Protein AF-A0A5J4U6M7-F1 (afdb_monomer_lite)

pLDDT: mean 87.94, std 13.31, range [42.72, 98.56]

Radius of gyration: 28.17 Å; chains: 1; bounding box: 74×60×82 Å

Structure (mmCIF, N/CA/C/O backbone):
data_AF-A0A5J4U6M7-F1
#
_entry.id   AF-A0A5J4U6M7-F1
#
loop_
_atom_site.group_PDB
_atom_site.id
_atom_site.type_symbol
_atom_site.label_atom_id
_atom_site.label_alt_id
_atom_site.label_comp_id
_atom_site.label_asym_id
_atom_site.label_entity_id
_atom_site.label_seq_id
_atom_site.pdbx_PDB_ins_code
_atom_site.Cartn_x
_atom_site.Cartn_y
_atom_site.Cartn_z
_atom_site.occupancy
_atom_site.B_iso_or_equiv
_atom_site.auth_seq_id
_atom_site.auth_comp_id
_atom_site.auth_asym_id
_atom_site.auth_atom_id
_atom_site.pdbx_PDB_model_num
ATOM 1 N N . LYS A 1 1 ? -11.916 -6.423 -29.718 1.00 76.00 1 LYS A N 1
ATOM 2 C CA . LYS A 1 1 ? -12.413 -7.815 -29.893 1.00 76.00 1 LYS A CA 1
ATOM 3 C C . LYS A 1 1 ? -11.630 -8.847 -29.072 1.00 76.00 1 LYS A C 1
ATOM 5 O O . LYS A 1 1 ? -12.192 -9.893 -28.801 1.00 76.00 1 LYS A O 1
ATOM 10 N N . GLN A 1 2 ? -10.381 -8.592 -28.669 1.00 85.88 2 GLN A N 1
ATOM 11 C CA . GLN A 1 2 ? -9.620 -9.482 -27.781 1.00 85.88 2 GLN A CA 1
ATOM 12 C C . GLN A 1 2 ? -9.470 -8.828 -26.400 1.00 85.88 2 GLN A C 1
ATOM 14 O O . GLN A 1 2 ? -9.308 -7.611 -26.334 1.00 85.88 2 GLN A O 1
ATOM 19 N N . ALA A 1 3 ? -9.553 -9.615 -25.325 1.00 88.00 3 ALA A N 1
ATOM 20 C CA . ALA A 1 3 ? -9.320 -9.152 -23.955 1.00 88.00 3 ALA A CA 1
ATOM 21 C C . ALA A 1 3 ? -7.854 -9.361 -23.537 1.00 88.00 3 ALA A C 1
ATOM 23 O O . ALA A 1 3 ? -7.209 -10.314 -23.986 1.00 88.00 3 ALA A O 1
ATOM 24 N N . GLY A 1 4 ? -7.365 -8.508 -22.634 1.00 91.12 4 GLY A N 1
ATOM 25 C CA . GLY A 1 4 ? -5.968 -8.489 -22.188 1.00 91.12 4 GLY A CA 1
ATOM 26 C C . GLY A 1 4 ? -5.045 -7.692 -23.115 1.00 91.12 4 GLY A C 1
ATOM 27 O O . GLY A 1 4 ? -5.502 -7.045 -24.056 1.00 91.12 4 GLY A O 1
ATOM 28 N N . PHE A 1 5 ? -3.744 -7.739 -22.828 1.00 95.12 5 PHE A N 1
ATOM 29 C CA . PHE A 1 5 ? -2.693 -7.045 -23.578 1.00 95.12 5 PHE A CA 1
ATOM 30 C C . PHE A 1 5 ? -1.401 -7.883 -23.623 1.00 95.12 5 PHE A C 1
ATOM 32 O O . PHE A 1 5 ? -1.245 -8.799 -22.802 1.00 95.12 5 PHE A O 1
ATOM 39 N N . PRO A 1 6 ? -0.491 -7.620 -24.580 1.00 96.44 6 PRO A N 1
ATOM 40 C CA . PRO A 1 6 ? 0.722 -8.408 -24.730 1.00 96.44 6 PRO A CA 1
ATOM 41 C C . PRO A 1 6 ? 1.836 -8.007 -23.753 1.00 96.44 6 PRO A C 1
ATOM 43 O O . PRO A 1 6 ? 1.975 -6.850 -23.350 1.00 96.44 6 PRO A O 1
ATOM 46 N N . LEU A 1 7 ? 2.667 -8.991 -23.429 1.00 97.06 7 LEU A N 1
ATOM 47 C CA . LEU A 1 7 ? 4.027 -8.832 -22.942 1.00 97.06 7 LEU A CA 1
ATOM 48 C C . LEU A 1 7 ? 4.984 -9.009 -24.122 1.00 97.06 7 LEU A C 1
ATOM 50 O O . LEU A 1 7 ? 4.923 -10.035 -24.802 1.00 97.06 7 LEU A O 1
ATOM 54 N N . VAL A 1 8 ? 5.884 -8.050 -24.322 1.00 97.88 8 VAL A N 1
ATOM 55 C CA . VAL A 1 8 ? 6.987 -8.141 -25.283 1.00 97.88 8 VAL A CA 1
ATOM 56 C C . VAL A 1 8 ? 8.267 -8.470 -24.524 1.00 97.88 8 VAL A C 1
ATOM 58 O O . VAL A 1 8 ? 8.746 -7.651 -23.745 1.00 97.88 8 VAL A O 1
ATOM 61 N N . SER A 1 9 ? 8.826 -9.662 -24.729 1.00 97.19 9 SER A N 1
ATOM 62 C CA . SER A 1 9 ? 10.138 -10.008 -24.173 1.00 97.19 9 SER A CA 1
ATOM 63 C C . SER A 1 9 ? 11.238 -9.667 -25.170 1.00 97.19 9 SER A C 1
ATOM 65 O O . SER A 1 9 ? 11.124 -10.036 -26.339 1.00 97.19 9 SER A O 1
ATOM 67 N N . VAL A 1 10 ? 12.297 -8.999 -24.714 1.00 97.25 10 VAL A N 1
ATOM 68 C CA . VAL A 1 10 ? 13.464 -8.624 -25.519 1.00 97.25 10 VAL A CA 1
ATOM 69 C C . VAL A 1 10 ? 14.723 -9.281 -24.965 1.00 97.25 10 VAL A C 1
ATOM 71 O O . VAL A 1 10 ? 15.032 -9.176 -23.777 1.00 97.25 10 VAL A O 1
ATOM 74 N N . LYS A 1 11 ? 15.456 -9.961 -25.846 1.00 95.31 11 LYS A N 1
ATOM 75 C CA . LYS A 1 11 ? 16.720 -10.619 -25.522 1.00 95.31 11 LYS A CA 1
ATOM 76 C C . LYS A 1 11 ? 17.736 -10.336 -26.610 1.00 95.31 11 LYS A C 1
ATOM 78 O O . LYS A 1 11 ? 17.433 -10.450 -27.798 1.00 95.31 11 LYS A O 1
ATOM 83 N N . GLU A 1 12 ? 18.954 -10.005 -26.213 1.00 94.25 12 GLU A N 1
ATOM 84 C CA . GLU A 1 12 ? 20.034 -9.891 -27.181 1.00 94.25 12 GLU A CA 1
ATOM 85 C C . GLU A 1 12 ? 20.514 -11.273 -27.659 1.00 94.25 12 GLU A C 1
ATOM 87 O O . GLU A 1 12 ? 20.812 -12.166 -26.859 1.00 94.25 12 GLU A O 1
ATOM 92 N N . ILE A 1 13 ? 20.633 -11.443 -28.977 1.00 91.31 13 ILE A N 1
ATOM 93 C CA . ILE A 1 13 ? 21.236 -12.624 -29.592 1.00 91.31 13 ILE A CA 1
ATOM 94 C C . ILE A 1 13 ? 22.744 -12.386 -29.696 1.00 91.31 13 ILE A C 1
ATOM 96 O O . ILE A 1 13 ? 23.224 -11.711 -30.605 1.00 91.31 13 ILE A O 1
ATOM 100 N N . LYS A 1 14 ? 23.508 -12.965 -28.770 1.00 83.81 14 LYS A N 1
ATOM 101 C CA . LYS A 1 14 ? 24.972 -13.010 -28.862 1.00 83.81 14 LYS A CA 1
ATOM 102 C C . LYS A 1 14 ? 25.348 -14.150 -29.810 1.00 83.81 14 LYS A C 1
ATOM 104 O O . LYS A 1 14 ? 25.161 -15.308 -29.450 1.00 83.81 14 LYS A O 1
ATOM 109 N N . SER A 1 15 ? 25.830 -13.862 -31.022 1.00 65.44 15 SER A N 1
ATOM 110 C CA . SER A 1 15 ? 26.315 -14.938 -31.898 1.00 65.44 15 SER A CA 1
ATOM 111 C C . SER A 1 15 ? 27.606 -15.526 -31.332 1.00 65.44 15 SER A C 1
ATOM 113 O O . SER A 1 15 ? 28.592 -14.807 -31.174 1.00 65.44 15 SER A O 1
ATOM 115 N N . GLU A 1 16 ? 27.636 -16.834 -31.090 1.00 55.88 16 GLU A N 1
ATOM 116 C CA . GLU A 1 16 ? 28.882 -17.552 -30.778 1.00 55.88 16 GLU A CA 1
ATOM 117 C C . GLU A 1 16 ? 29.772 -17.725 -32.022 1.00 55.88 16 GLU A C 1
ATOM 119 O O . GLU A 1 16 ? 30.984 -17.894 -31.905 1.00 55.88 16 GLU A O 1
ATOM 124 N N . LYS A 1 17 ? 29.188 -17.626 -33.225 1.00 51.03 17 LYS A N 1
ATOM 125 C CA . LYS A 1 17 ? 29.881 -17.711 -34.515 1.00 51.03 17 LYS A CA 1
ATOM 126 C C . LYS A 1 17 ? 29.730 -16.392 -35.268 1.00 51.03 17 LYS A C 1
ATOM 128 O O . LYS A 1 17 ? 28.628 -16.034 -35.671 1.00 51.03 17 LYS A O 1
ATOM 133 N N . LYS A 1 18 ? 30.844 -15.677 -35.460 1.00 49.09 18 LYS A N 1
ATOM 134 C CA . LYS A 1 18 ? 30.911 -14.394 -36.189 1.00 49.09 18 LYS A CA 1
ATOM 135 C C . LYS A 1 18 ? 30.442 -14.472 -37.653 1.00 49.09 18 LYS A C 1
ATOM 137 O O . LYS A 1 18 ? 30.205 -13.435 -38.253 1.00 49.09 18 LYS A O 1
ATOM 142 N N . GLU A 1 19 ? 30.305 -15.670 -38.220 1.00 50.09 19 GLU A N 1
ATOM 143 C CA . GLU A 1 19 ? 30.048 -15.881 -39.652 1.00 50.09 19 GLU A CA 1
ATOM 144 C C . GLU A 1 19 ? 28.565 -15.765 -40.060 1.00 50.09 19 GLU A C 1
ATOM 146 O O . GLU A 1 19 ? 28.289 -15.505 -41.227 1.00 50.09 19 GLU A O 1
ATOM 151 N N . ASP A 1 20 ? 27.608 -15.865 -39.127 1.00 51.81 20 ASP A N 1
ATOM 152 C CA . ASP A 1 20 ? 26.165 -15.835 -39.452 1.00 51.81 20 ASP A CA 1
ATOM 153 C C . ASP A 1 20 ? 25.523 -14.433 -39.344 1.00 51.81 20 ASP A C 1
ATOM 155 O O . ASP A 1 20 ? 24.346 -14.240 -39.670 1.00 51.81 20 ASP A O 1
ATOM 159 N N . ILE A 1 21 ? 26.283 -13.419 -38.911 1.00 54.66 21 ILE A N 1
ATOM 160 C CA . ILE A 1 21 ? 25.851 -12.016 -38.923 1.00 54.66 21 ILE A CA 1
ATOM 161 C C . ILE A 1 21 ? 26.617 -11.313 -40.044 1.00 54.66 21 ILE A C 1
ATOM 163 O O . ILE A 1 21 ? 27.781 -10.971 -39.883 1.00 54.66 21 ILE A O 1
ATOM 167 N N . ASN A 1 22 ? 25.943 -11.051 -41.168 1.00 51.69 22 ASN A N 1
ATOM 168 C CA . ASN A 1 22 ? 26.475 -10.385 -42.373 1.00 51.69 22 ASN A CA 1
ATOM 169 C C . ASN A 1 22 ? 27.056 -8.955 -42.162 1.00 51.69 22 ASN A C 1
ATOM 171 O O . ASN A 1 22 ? 27.260 -8.229 -43.132 1.00 51.69 22 ASN A O 1
ATOM 175 N N . ASN A 1 23 ? 27.299 -8.510 -40.925 1.00 58.28 23 ASN A N 1
ATOM 176 C CA . ASN A 1 23 ? 27.922 -7.232 -40.586 1.00 58.28 23 ASN A CA 1
ATOM 177 C C . ASN A 1 23 ? 28.512 -7.303 -39.163 1.00 58.28 23 ASN A C 1
ATOM 179 O O . ASN A 1 23 ? 27.754 -7.332 -38.195 1.00 58.28 23 ASN A O 1
ATOM 183 N N . GLU A 1 24 ? 29.843 -7.268 -39.013 1.00 59.53 24 GLU A N 1
ATOM 184 C CA . GLU A 1 24 ? 30.552 -7.417 -37.719 1.00 59.53 24 GLU A CA 1
ATOM 185 C C . GLU A 1 24 ? 30.201 -6.356 -36.650 1.00 59.53 24 GLU A C 1
ATOM 187 O O . GLU A 1 24 ? 30.619 -6.473 -35.501 1.00 59.53 24 GLU A O 1
ATOM 192 N N . ASN A 1 25 ? 29.411 -5.337 -37.001 1.00 75.69 25 ASN A N 1
ATOM 193 C CA . ASN A 1 25 ? 29.062 -4.222 -36.124 1.00 75.69 25 ASN A CA 1
ATOM 194 C C . ASN A 1 25 ? 27.569 -4.153 -35.749 1.00 75.69 25 ASN A C 1
ATOM 196 O O . ASN A 1 25 ? 27.197 -3.280 -34.974 1.00 75.69 25 ASN A O 1
ATOM 200 N N . GLU A 1 26 ? 26.691 -5.011 -36.278 1.00 86.50 26 GLU A N 1
ATOM 201 C CA . GLU A 1 26 ? 25.256 -4.974 -35.942 1.00 86.50 26 GLU A CA 1
ATOM 202 C C . GLU A 1 26 ? 24.949 -5.729 -34.642 1.00 86.50 26 GLU A C 1
ATOM 204 O O . GLU A 1 26 ? 25.423 -6.844 -34.434 1.00 86.50 26 GLU A O 1
ATOM 209 N N . ARG A 1 27 ? 24.093 -5.154 -33.784 1.00 90.69 27 ARG A N 1
ATOM 210 C CA . ARG A 1 27 ? 23.519 -5.882 -32.641 1.00 90.69 27 ARG A CA 1
ATOM 211 C C . ARG A 1 27 ? 22.123 -6.373 -32.986 1.00 90.69 27 ARG A C 1
ATOM 213 O O . ARG A 1 27 ? 21.320 -5.633 -33.560 1.00 90.69 27 ARG A O 1
ATOM 220 N N . VAL A 1 28 ? 21.836 -7.620 -32.628 1.00 93.38 28 VAL A N 1
ATOM 221 C CA . VAL A 1 28 ? 20.601 -8.313 -33.002 1.00 93.38 28 VAL A CA 1
ATOM 222 C C . VAL A 1 28 ? 19.825 -8.690 -31.747 1.00 93.38 28 VAL A C 1
ATOM 224 O O . VAL A 1 28 ? 20.367 -9.293 -30.825 1.00 93.38 28 VAL A O 1
ATOM 227 N N . PHE A 1 29 ? 18.542 -8.353 -31.727 1.00 96.19 29 PHE A N 1
ATOM 228 C CA . PHE A 1 29 ? 17.631 -8.632 -30.625 1.00 96.19 29 PHE A CA 1
ATOM 229 C C . PHE A 1 29 ? 16.478 -9.504 -31.111 1.00 96.19 29 PHE A C 1
ATOM 231 O O . PHE A 1 29 ? 15.855 -9.209 -32.134 1.00 96.19 29 PHE A O 1
ATOM 238 N N . GLU A 1 30 ? 16.178 -10.560 -30.359 1.00 96.50 30 GLU A N 1
ATOM 239 C CA . GLU A 1 30 ? 14.939 -11.318 -30.500 1.00 96.50 30 GLU A CA 1
ATOM 240 C C . GLU A 1 30 ? 13.857 -10.635 -29.659 1.00 96.50 30 GLU A C 1
ATOM 242 O O . GLU A 1 30 ? 14.041 -10.395 -28.463 1.00 96.50 30 GLU A O 1
ATOM 247 N N . LEU A 1 31 ? 12.728 -10.325 -30.291 1.00 97.62 31 LEU A N 1
ATOM 248 C CA . LEU A 1 31 ? 11.511 -9.889 -29.625 1.00 97.62 31 LEU A CA 1
ATOM 249 C C . LEU A 1 31 ? 10.485 -11.010 -29.721 1.00 97.62 31 LEU A C 1
ATOM 251 O O . LEU A 1 31 ? 10.248 -11.548 -30.804 1.00 97.62 31 LEU A O 1
ATOM 255 N N . THR A 1 32 ? 9.834 -11.331 -28.610 1.00 96.12 32 THR A N 1
ATOM 256 C CA . THR A 1 32 ? 8.728 -12.296 -28.573 1.00 96.12 32 THR A CA 1
ATOM 257 C C . THR A 1 32 ? 7.503 -11.673 -27.921 1.00 96.12 32 THR A C 1
ATOM 259 O O . THR A 1 32 ? 7.646 -10.882 -26.992 1.00 96.12 32 THR A O 1
ATOM 262 N N . GLN A 1 33 ? 6.306 -12.000 -28.410 1.00 94.75 33 GLN A N 1
ATOM 263 C CA . GLN A 1 33 ? 5.052 -11.545 -27.811 1.00 94.75 33 GLN A CA 1
ATOM 264 C C . GLN A 1 33 ? 4.208 -12.709 -27.292 1.00 94.75 33 GLN A C 1
ATOM 266 O O . GLN A 1 33 ? 4.112 -13.771 -27.915 1.00 94.75 33 GLN A O 1
ATOM 271 N N . GLN A 1 34 ? 3.557 -12.476 -26.158 1.00 93.25 34 GLN A N 1
ATOM 272 C CA . GLN A 1 34 ? 2.566 -13.373 -25.567 1.00 93.25 34 GLN A CA 1
ATOM 273 C C . GLN A 1 34 ? 1.567 -12.584 -24.723 1.00 93.25 34 GLN A C 1
ATOM 275 O O . GLN A 1 34 ? 1.818 -11.433 -24.384 1.00 93.25 34 GLN A O 1
ATOM 280 N N . ARG A 1 35 ? 0.445 -13.192 -24.331 1.00 93.69 35 ARG A N 1
ATOM 281 C CA . ARG A 1 35 ? -0.502 -12.560 -23.400 1.00 93.69 35 ARG A CA 1
ATOM 282 C C . ARG A 1 35 ? 0.174 -12.293 -22.048 1.00 93.69 35 ARG A C 1
ATOM 284 O O . ARG A 1 35 ? 0.775 -13.198 -21.473 1.00 93.69 35 ARG A O 1
ATOM 291 N N . PHE A 1 36 ? 0.023 -11.090 -21.495 1.00 94.19 36 PHE A N 1
ATOM 292 C CA . PHE A 1 36 ? 0.405 -10.821 -20.108 1.00 94.19 36 PHE A CA 1
ATOM 293 C C . PHE A 1 36 ? -0.654 -11.413 -19.166 1.00 94.19 36 PHE A C 1
ATOM 295 O O . PHE A 1 36 ? -1.717 -10.833 -18.944 1.00 94.19 36 PHE A O 1
ATOM 302 N N . SER A 1 37 ? -0.400 -12.627 -18.679 1.00 91.62 37 SER A N 1
ATOM 303 C CA . SER A 1 37 ? -1.252 -13.338 -17.723 1.00 91.62 37 SER A CA 1
ATOM 304 C C . SER A 1 37 ? -0.423 -14.348 -16.933 1.00 91.62 37 SER A C 1
ATOM 306 O O . SER A 1 37 ? 0.590 -14.828 -17.441 1.00 91.62 37 SER A O 1
ATOM 308 N N . LYS A 1 38 ? -0.870 -14.708 -15.727 1.00 87.06 38 LYS A N 1
ATOM 309 C CA . LYS A 1 38 ? -0.211 -15.713 -14.879 1.00 87.06 38 LYS A CA 1
ATOM 310 C C . LYS A 1 38 ? 0.052 -17.017 -15.642 1.00 87.06 38 LYS A C 1
ATOM 312 O O . LYS A 1 38 ? 1.201 -17.421 -15.776 1.00 87.06 38 LYS A O 1
ATOM 317 N N . ARG A 1 39 ? -0.992 -17.596 -16.248 1.00 84.25 39 ARG A N 1
ATOM 318 C CA . ARG A 1 39 ? -0.908 -18.847 -17.021 1.00 84.25 39 ARG A CA 1
ATOM 319 C C . ARG A 1 39 ? 0.098 -18.772 -18.172 1.00 84.25 39 ARG A C 1
ATOM 321 O O . ARG A 1 39 ? 0.906 -19.674 -18.342 1.00 84.25 39 ARG A O 1
ATOM 328 N N . ALA A 1 40 ? 0.083 -17.689 -18.950 1.00 85.62 40 ALA A N 1
ATOM 329 C CA . ALA A 1 40 ? 1.006 -17.544 -20.074 1.00 85.62 40 ALA A CA 1
ATOM 330 C C . ALA A 1 40 ? 2.475 -17.411 -19.627 1.00 85.62 40 ALA A C 1
ATOM 332 O O . ALA A 1 40 ? 3.377 -17.800 -20.368 1.00 85.62 40 ALA A O 1
ATOM 333 N N . LEU A 1 41 ? 2.732 -16.857 -18.437 1.00 85.38 41 LEU A N 1
ATOM 334 C CA . LEU A 1 41 ? 4.088 -16.629 -17.928 1.00 85.38 41 LEU A CA 1
ATOM 335 C C . LEU A 1 41 ? 4.721 -17.868 -17.292 1.00 85.38 41 LEU A C 1
ATOM 337 O O . LEU A 1 41 ? 5.942 -17.989 -17.348 1.00 85.38 41 LEU A O 1
ATOM 341 N N . GLU A 1 42 ? 3.928 -18.822 -16.799 1.00 80.06 42 GLU A N 1
ATOM 342 C CA . GLU A 1 42 ? 4.431 -20.134 -16.349 1.00 80.06 42 GLU A CA 1
ATOM 343 C C . GLU A 1 42 ? 5.129 -20.923 -17.480 1.00 80.06 42 GLU A C 1
ATOM 345 O O . GLU A 1 42 ? 5.964 -21.790 -17.222 1.00 80.06 42 GLU A O 1
ATOM 350 N N . ASN A 1 43 ? 4.853 -20.578 -18.744 1.00 69.62 43 ASN A N 1
ATOM 351 C CA . ASN A 1 43 ? 5.524 -21.165 -19.907 1.00 69.62 43 ASN A CA 1
ATOM 352 C C . ASN A 1 43 ? 6.910 -20.565 -20.174 1.00 69.62 43 ASN A C 1
ATOM 354 O O . ASN A 1 43 ? 7.789 -21.274 -20.656 1.00 69.62 43 ASN A O 1
ATOM 358 N N . ILE A 1 44 ? 7.137 -19.283 -19.847 1.00 71.56 44 ILE A N 1
ATOM 359 C CA . ILE A 1 44 ? 8.461 -18.650 -20.015 1.00 71.56 44 ILE A CA 1
ATOM 360 C C . ILE A 1 44 ? 9.496 -19.352 -19.130 1.00 71.56 44 ILE A C 1
ATOM 362 O O . ILE A 1 44 ? 10.659 -19.486 -19.501 1.00 71.56 44 ILE A O 1
ATOM 366 N N . THR A 1 45 ? 9.069 -19.802 -17.955 1.00 64.94 45 THR A N 1
ATOM 367 C CA . THR A 1 45 ? 9.934 -20.380 -16.924 1.00 64.94 45 THR A CA 1
ATOM 368 C C . THR A 1 45 ? 10.133 -21.888 -17.098 1.00 64.94 45 THR A C 1
ATOM 370 O O . THR A 1 45 ? 10.904 -22.486 -16.353 1.00 64.94 45 THR A O 1
ATOM 373 N N . GLY A 1 46 ? 9.476 -22.504 -18.093 1.00 60.00 46 GLY A N 1
ATOM 374 C CA . GLY A 1 46 ? 9.581 -23.936 -18.394 1.00 60.00 46 GLY A CA 1
ATOM 375 C C . GLY A 1 46 ? 8.914 -24.850 -17.360 1.00 60.00 46 GLY A C 1
ATOM 376 O O . GLY A 1 46 ? 9.232 -26.036 -17.306 1.00 60.00 46 GLY A O 1
ATOM 377 N N . ILE A 1 47 ? 8.018 -24.314 -16.522 1.00 55.03 47 ILE A N 1
ATOM 378 C CA . ILE A 1 47 ? 7.409 -25.043 -15.396 1.00 55.03 47 ILE A CA 1
ATOM 379 C C . ILE A 1 47 ? 6.221 -25.910 -15.846 1.00 55.03 47 ILE A C 1
ATOM 381 O O . ILE A 1 47 ? 5.927 -26.919 -15.206 1.00 55.03 47 ILE A O 1
ATOM 385 N N . GLN A 1 48 ? 5.593 -25.596 -16.983 1.00 48.19 48 GLN A N 1
ATOM 386 C CA . GLN A 1 48 ? 4.640 -26.489 -17.647 1.00 48.19 48 GLN A CA 1
ATOM 387 C C . GLN A 1 48 ? 5.306 -27.192 -18.843 1.00 48.19 48 GLN A C 1
ATOM 389 O O . GLN A 1 48 ? 5.788 -26.548 -19.774 1.00 48.19 48 GLN A O 1
ATOM 394 N N . LYS A 1 49 ? 5.333 -28.533 -18.818 1.00 44.00 49 LYS A N 1
ATOM 395 C CA . LYS A 1 49 ? 5.603 -29.365 -20.001 1.00 44.00 49 LYS A CA 1
ATOM 396 C C . LYS A 1 49 ? 4.412 -29.239 -20.945 1.00 44.00 49 LYS A C 1
ATOM 398 O O . LYS A 1 49 ? 3.339 -29.659 -20.540 1.00 44.00 49 LYS A O 1
ATOM 403 N N . GLU A 1 50 ? 4.632 -28.696 -22.145 1.00 42.72 50 GLU A N 1
ATOM 404 C CA . GLU A 1 50 ? 3.795 -28.803 -23.359 1.00 42.72 50 GLU A CA 1
ATOM 405 C C . GLU A 1 50 ? 2.318 -29.205 -23.142 1.00 42.72 50 GLU A C 1
ATOM 407 O O . GLU A 1 50 ? 1.818 -30.145 -23.757 1.00 42.72 50 GLU A O 1
ATOM 412 N N . GLU A 1 51 ? 1.578 -28.486 -22.297 1.00 48.38 51 GLU A N 1
ATOM 413 C CA . GLU A 1 51 ? 0.128 -28.470 -22.425 1.00 48.38 51 GLU A CA 1
ATOM 414 C C . GLU A 1 51 ? -0.195 -27.537 -23.587 1.00 48.38 51 GLU A C 1
ATOM 416 O O . GLU A 1 51 ? 0.362 -26.442 -23.706 1.00 48.38 51 GLU A O 1
ATOM 421 N N . ILE A 1 52 ? -1.069 -27.998 -24.481 1.00 51.56 52 ILE A N 1
ATOM 422 C CA . ILE A 1 52 ? -1.540 -27.242 -25.639 1.00 51.56 52 ILE A CA 1
ATOM 423 C C . ILE A 1 52 ? -2.014 -25.875 -25.135 1.00 51.56 52 ILE A C 1
ATOM 425 O O . ILE A 1 52 ? -3.028 -25.780 -24.445 1.00 51.56 52 ILE A O 1
ATOM 429 N N . LEU A 1 53 ? -1.263 -24.815 -25.461 1.00 54.72 53 LEU A N 1
ATOM 430 C CA . LEU A 1 53 ? -1.666 -23.439 -25.178 1.00 54.72 53 LEU A CA 1
ATOM 431 C C . LEU A 1 53 ? -3.093 -23.260 -25.695 1.00 54.72 53 LEU A C 1
ATOM 433 O O . LEU A 1 53 ? -3.322 -23.422 -26.896 1.00 54.72 53 LEU A O 1
ATOM 437 N N . ASN A 1 54 ? -4.039 -22.921 -24.817 1.00 61.19 54 ASN A N 1
ATOM 438 C CA . ASN A 1 54 ? -5.397 -22.589 -25.245 1.00 61.19 54 ASN A CA 1
ATOM 439 C C . ASN A 1 54 ? -5.335 -21.480 -26.310 1.00 61.19 54 ASN A C 1
ATOM 441 O O . ASN A 1 54 ? -4.480 -20.596 -26.237 1.00 61.19 54 ASN A O 1
ATOM 445 N N . GLU A 1 55 ? -6.276 -21.472 -27.258 1.00 62.41 55 GLU A N 1
ATOM 446 C CA . GLU A 1 55 ? -6.343 -20.462 -28.332 1.00 62.41 55 GLU A CA 1
ATOM 447 C C . GLU A 1 55 ? -6.274 -19.013 -27.804 1.00 62.41 55 GLU A C 1
ATOM 449 O O . GLU A 1 55 ? -5.737 -18.120 -28.460 1.00 62.41 55 GLU A O 1
ATOM 454 N N . GLU A 1 56 ? -6.761 -18.768 -26.580 1.00 63.72 56 GLU A N 1
ATOM 455 C CA . GLU A 1 56 ? -6.666 -17.462 -25.923 1.00 63.72 56 GLU A CA 1
ATOM 456 C C . GLU A 1 56 ? -5.236 -17.006 -25.595 1.00 63.72 56 GLU A C 1
ATOM 458 O O . GLU A 1 56 ? -4.957 -15.807 -25.635 1.00 63.72 56 GLU A O 1
ATOM 463 N N . ASP A 1 57 ? -4.340 -17.931 -25.260 1.00 68.25 57 ASP A N 1
ATOM 464 C CA . ASP A 1 57 ? -2.941 -17.638 -24.922 1.00 68.25 57 ASP A CA 1
ATOM 465 C C . ASP A 1 57 ? -2.058 -17.613 -26.178 1.00 68.25 57 ASP A C 1
ATOM 467 O O . ASP A 1 57 ? -0.956 -17.058 -26.181 1.00 68.25 57 ASP A O 1
ATOM 471 N N . GLN A 1 58 ? -2.590 -18.123 -27.293 1.00 70.50 58 GLN A N 1
ATOM 472 C CA . GLN A 1 58 ? -1.985 -18.026 -28.615 1.00 70.50 58 GLN A CA 1
ATOM 473 C C . GLN A 1 58 ? -2.294 -16.706 -29.340 1.00 70.50 58 GLN A C 1
ATOM 475 O O . GLN A 1 58 ? -1.846 -16.530 -30.473 1.00 70.50 58 GLN A O 1
ATOM 480 N N . ARG A 1 59 ? -2.995 -15.754 -28.712 1.00 82.88 59 ARG A N 1
ATOM 481 C CA . ARG A 1 59 ? -3.304 -14.448 -29.318 1.00 82.88 59 ARG A CA 1
ATOM 482 C C . ARG A 1 59 ? -2.040 -13.709 -29.770 1.00 82.88 59 ARG A C 1
ATOM 484 O O . ARG A 1 59 ? -1.019 -13.710 -29.083 1.00 82.88 59 ARG A O 1
ATOM 491 N N . ILE A 1 60 ? -2.146 -13.077 -30.935 1.00 91.31 60 ILE A N 1
ATOM 492 C CA . ILE A 1 60 ? -1.122 -12.223 -31.536 1.00 91.31 60 ILE A CA 1
ATOM 493 C C . ILE A 1 60 ? -1.740 -10.842 -31.728 1.00 91.31 60 ILE A C 1
ATOM 495 O O . ILE A 1 60 ? -2.863 -10.715 -32.226 1.00 91.31 60 ILE A O 1
ATOM 499 N N . TRP A 1 61 ? -0.997 -9.818 -31.328 1.00 95.50 61 TRP A N 1
ATOM 500 C CA . TRP A 1 61 ? -1.330 -8.417 -31.521 1.00 95.50 61 TRP A CA 1
ATOM 501 C C . TRP A 1 61 ? -0.398 -7.810 -32.569 1.00 95.50 61 TRP A C 1
ATOM 503 O O . TRP A 1 61 ? 0.758 -8.210 -32.697 1.00 95.50 61 TRP A O 1
ATOM 513 N N . ILE A 1 62 ? -0.897 -6.808 -33.293 1.00 96.81 62 ILE A N 1
ATOM 514 C CA . ILE A 1 62 ? -0.035 -5.895 -34.045 1.00 96.81 62 ILE A CA 1
ATOM 515 C C . ILE A 1 62 ? 0.423 -4.831 -33.052 1.00 96.81 62 ILE A C 1
ATOM 517 O O . ILE A 1 62 ? -0.392 -4.031 -32.589 1.00 96.81 62 ILE A O 1
ATOM 521 N N . ILE A 1 63 ? 1.699 -4.869 -32.680 1.00 97.69 63 ILE A N 1
ATOM 522 C CA . ILE A 1 63 ? 2.254 -4.014 -31.629 1.00 97.69 63 ILE A CA 1
ATOM 523 C C . ILE A 1 63 ? 3.161 -2.958 -32.273 1.00 97.69 63 ILE A C 1
ATOM 525 O O . ILE A 1 63 ? 4.177 -3.340 -32.857 1.00 97.69 63 ILE A O 1
ATOM 529 N N . PRO A 1 64 ? 2.857 -1.652 -32.152 1.00 97.56 64 PRO A N 1
ATOM 530 C CA . PRO A 1 64 ? 3.765 -0.599 -32.592 1.00 97.56 64 PRO A CA 1
ATOM 531 C C . PRO A 1 64 ? 4.927 -0.489 -31.596 1.00 97.56 64 PRO A C 1
ATOM 533 O O . PRO A 1 64 ? 4.825 0.140 -30.537 1.00 97.56 64 PRO A O 1
ATOM 536 N N . ILE A 1 65 ? 6.042 -1.139 -31.916 1.00 98.06 65 ILE A N 1
ATOM 537 C CA . ILE A 1 65 ? 7.257 -1.091 -31.111 1.00 98.06 65 ILE A CA 1
ATOM 538 C C . ILE A 1 65 ? 7.920 0.263 -31.327 1.00 98.06 65 ILE A C 1
ATOM 540 O O . ILE A 1 65 ? 8.231 0.648 -32.452 1.00 98.06 65 ILE A O 1
ATOM 544 N N . GLN A 1 66 ? 8.160 0.975 -30.229 1.00 97.75 66 GLN A N 1
ATOM 545 C CA . GLN A 1 66 ? 9.003 2.166 -30.201 1.00 97.75 66 GLN A CA 1
ATOM 546 C C . GLN A 1 66 ? 10.149 1.909 -29.236 1.00 97.75 66 GLN A C 1
ATOM 548 O O . GLN A 1 66 ? 9.894 1.619 -28.066 1.00 97.75 66 GLN A O 1
ATOM 553 N N . ALA A 1 67 ? 11.386 2.026 -29.707 1.00 97.62 67 ALA A N 1
ATOM 554 C CA . ALA A 1 67 ? 12.576 1.828 -28.897 1.00 97.62 67 ALA A CA 1
ATOM 555 C C . ALA A 1 67 ? 13.442 3.092 -28.857 1.00 97.62 67 ALA A C 1
ATOM 557 O O . ALA A 1 67 ? 13.648 3.734 -29.888 1.00 97.62 67 ALA A O 1
ATOM 558 N N . TYR A 1 68 ? 13.954 3.412 -27.669 1.00 97.88 68 TYR A N 1
ATOM 559 C CA . TYR A 1 68 ? 15.088 4.310 -27.472 1.00 97.88 68 TYR A CA 1
ATOM 560 C C . TYR A 1 68 ? 16.355 3.492 -27.265 1.00 97.88 68 TYR A C 1
ATOM 562 O O . TYR A 1 68 ? 16.347 2.510 -26.521 1.00 97.88 68 TYR A O 1
ATOM 570 N N . ILE A 1 69 ? 17.426 3.892 -27.941 1.00 97.31 69 ILE A N 1
ATOM 571 C CA . ILE A 1 69 ? 18.702 3.183 -27.979 1.00 97.31 69 ILE A CA 1
ATOM 572 C C . ILE A 1 69 ? 19.791 4.200 -27.657 1.00 97.31 69 ILE A C 1
ATOM 574 O O . ILE A 1 69 ? 19.930 5.182 -28.380 1.00 97.31 69 ILE A O 1
ATOM 578 N N . LEU A 1 70 ? 20.560 3.972 -26.595 1.00 96.38 70 LEU A N 1
ATOM 579 C CA . LEU A 1 70 ? 21.684 4.840 -26.257 1.00 96.38 70 LEU A CA 1
ATOM 580 C C . LEU A 1 70 ? 23.008 4.124 -26.493 1.00 96.38 70 LEU A C 1
ATOM 582 O O . LEU A 1 70 ? 23.273 3.073 -25.903 1.00 96.38 70 LEU A O 1
ATOM 586 N N . TRP A 1 71 ? 23.855 4.733 -27.314 1.00 95.75 71 TRP A N 1
ATOM 587 C CA . TRP A 1 71 ? 25.241 4.334 -27.514 1.00 95.75 71 TRP A CA 1
ATOM 588 C C . TRP A 1 71 ? 26.196 5.225 -26.720 1.00 95.75 71 TRP A C 1
ATOM 590 O O . TRP A 1 71 ? 25.905 6.380 -26.409 1.00 95.75 71 TRP A O 1
ATOM 600 N N . GLU A 1 72 ? 27.365 4.684 -26.398 1.00 92.81 72 GLU A N 1
ATOM 601 C CA . GLU A 1 72 ? 28.430 5.413 -25.720 1.00 92.81 72 GLU A CA 1
ATOM 602 C C . GLU A 1 72 ? 28.813 6.686 -26.491 1.00 92.81 72 GLU A C 1
ATOM 604 O O . GLU A 1 72 ? 28.949 6.680 -27.714 1.00 92.81 72 GLU A O 1
ATOM 609 N N . GLY A 1 73 ? 28.966 7.799 -25.770 1.00 88.31 73 GLY A N 1
ATOM 610 C CA . GLY A 1 73 ? 29.299 9.103 -26.350 1.00 88.31 73 GLY A CA 1
ATOM 611 C C . GLY A 1 73 ? 28.116 9.872 -26.953 1.00 88.31 73 GLY A C 1
ATOM 612 O O . GLY A 1 73 ? 28.275 11.050 -27.283 1.00 88.31 73 GLY A O 1
ATOM 613 N N . GLN A 1 74 ? 26.925 9.272 -27.061 1.00 90.94 74 GLN A N 1
ATOM 614 C CA . GLN A 1 74 ? 25.719 9.996 -27.466 1.00 90.94 74 GLN A CA 1
ATOM 615 C C . GLN A 1 74 ? 25.120 10.794 -26.300 1.00 90.94 74 GLN A C 1
ATOM 617 O O . GLN A 1 74 ? 25.097 10.348 -25.156 1.00 90.94 74 GLN A O 1
ATOM 622 N N . LYS A 1 75 ? 24.590 11.985 -26.611 1.00 88.56 75 LYS A N 1
ATOM 623 C CA . LYS A 1 75 ? 23.827 12.823 -25.664 1.00 88.56 75 LYS A CA 1
ATOM 624 C C . LYS A 1 75 ? 22.314 12.620 -25.757 1.00 88.56 75 LYS A C 1
ATOM 626 O O . LYS A 1 75 ? 21.589 13.042 -24.865 1.00 88.56 75 LYS A O 1
ATOM 631 N N . VAL A 1 76 ? 21.843 12.048 -26.862 1.00 90.62 76 VAL A N 1
ATOM 632 C CA . VAL A 1 76 ? 20.425 11.829 -27.163 1.00 90.62 76 VAL A CA 1
ATOM 633 C C . VAL A 1 76 ? 20.295 10.405 -27.699 1.00 90.62 76 VAL A C 1
ATOM 635 O O . VAL A 1 76 ? 21.098 10.041 -28.560 1.00 90.62 76 VAL A O 1
ATOM 638 N N . PRO A 1 77 ? 19.335 9.604 -27.207 1.00 95.38 77 PRO A N 1
ATOM 639 C CA . PRO A 1 77 ? 19.133 8.252 -27.704 1.00 95.38 77 PRO A CA 1
ATOM 640 C C . PRO A 1 77 ? 18.539 8.256 -29.118 1.00 95.38 77 PRO A C 1
ATOM 642 O O . PRO A 1 77 ? 17.675 9.073 -29.448 1.00 95.38 77 PRO A O 1
ATOM 645 N N . ASP A 1 78 ? 18.948 7.288 -29.932 1.00 95.75 78 ASP A N 1
ATOM 646 C CA . ASP A 1 78 ? 18.334 7.012 -31.226 1.00 95.75 78 ASP A CA 1
ATOM 647 C C . ASP A 1 78 ? 16.921 6.445 -31.036 1.00 95.75 78 ASP A C 1
ATOM 649 O O . ASP A 1 78 ? 16.654 5.688 -30.097 1.00 95.75 78 ASP A O 1
ATOM 653 N N . LYS A 1 79 ? 16.007 6.783 -31.954 1.00 95.69 79 LYS A N 1
ATOM 654 C CA . LYS A 1 79 ? 14.627 6.282 -31.953 1.00 95.69 79 LYS A CA 1
ATOM 655 C C . LYS A 1 79 ? 14.400 5.302 -33.100 1.00 95.69 79 LYS A C 1
ATOM 657 O O . 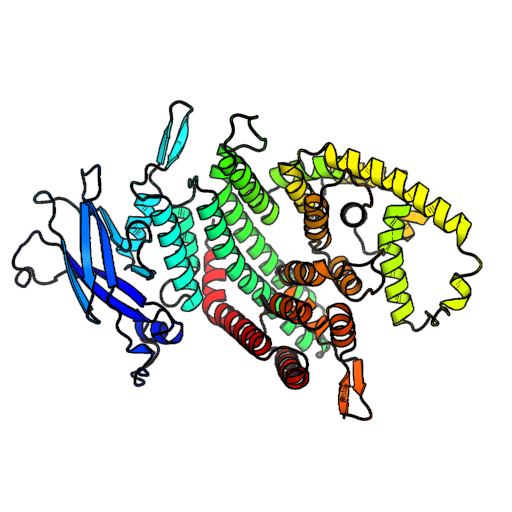LYS A 1 79 ? 14.615 5.640 -34.261 1.00 95.69 79 LYS A O 1
ATOM 662 N N . LEU A 1 80 ? 13.870 4.126 -32.778 1.00 96.44 80 LEU A N 1
ATOM 663 C CA . LEU A 1 80 ? 13.442 3.114 -33.744 1.00 96.44 80 LEU A CA 1
ATOM 664 C C . LEU A 1 80 ? 11.942 2.840 -33.591 1.00 96.44 80 LEU A C 1
ATOM 666 O O . LEU A 1 80 ? 11.451 2.709 -32.471 1.00 96.44 80 LEU A O 1
ATOM 670 N N . ILE A 1 81 ? 11.216 2.749 -34.709 1.00 96.69 81 ILE A N 1
ATOM 671 C CA . ILE A 1 81 ? 9.778 2.449 -34.732 1.00 96.69 81 ILE A CA 1
ATOM 672 C C . ILE A 1 81 ? 9.495 1.384 -35.791 1.00 96.69 81 ILE A C 1
ATOM 674 O O . ILE A 1 81 ? 9.931 1.532 -36.932 1.00 96.69 81 ILE A O 1
ATOM 678 N N . PHE A 1 82 ? 8.759 0.335 -35.428 1.00 96.75 82 PHE A N 1
ATOM 679 C CA . PHE A 1 82 ? 8.260 -0.678 -36.362 1.00 96.75 82 PHE A CA 1
ATOM 680 C C . PHE A 1 82 ? 7.071 -1.446 -35.770 1.00 96.75 82 PHE A C 1
ATOM 682 O O . PHE A 1 82 ? 6.880 -1.464 -34.557 1.00 96.75 82 PHE A O 1
ATOM 689 N N . ASP A 1 83 ? 6.300 -2.127 -36.617 1.00 97.38 83 ASP A N 1
ATOM 690 C CA . ASP A 1 83 ? 5.204 -2.989 -36.167 1.00 97.38 83 ASP A CA 1
ATOM 691 C C . ASP A 1 83 ? 5.677 -4.433 -35.984 1.00 97.38 83 ASP A C 1
ATOM 693 O O . ASP A 1 83 ? 6.135 -5.078 -36.931 1.00 97.38 83 ASP A O 1
ATOM 697 N N . MET A 1 84 ? 5.492 -4.977 -34.785 1.00 97.12 84 MET A N 1
ATOM 698 C CA . MET A 1 84 ? 5.605 -6.408 -34.530 1.00 97.12 84 MET A CA 1
ATOM 699 C C . MET A 1 84 ? 4.260 -7.074 -34.839 1.00 97.12 84 MET A C 1
ATOM 701 O O . MET A 1 84 ? 3.288 -6.878 -34.112 1.00 97.12 84 MET A O 1
ATOM 705 N N . LYS A 1 85 ? 4.199 -7.831 -35.941 1.00 95.88 85 LYS A N 1
ATOM 706 C CA . LYS A 1 85 ? 2.974 -8.500 -36.426 1.00 95.88 85 LYS A CA 1
ATOM 707 C C . LYS A 1 85 ? 2.917 -9.988 -36.094 1.00 95.88 85 LYS A C 1
ATOM 709 O O . LYS A 1 85 ? 1.831 -10.550 -36.029 1.00 95.88 85 LYS A O 1
ATOM 714 N N . ASP A 1 86 ? 4.076 -10.596 -35.866 1.00 95.44 86 ASP A N 1
ATOM 715 C CA . ASP A 1 86 ? 4.228 -12.025 -35.613 1.00 95.44 86 ASP A CA 1
ATOM 716 C C . ASP A 1 86 ? 4.574 -12.299 -34.148 1.00 95.44 86 ASP A C 1
ATOM 718 O O . ASP A 1 86 ? 4.934 -11.398 -33.384 1.00 95.44 86 ASP A O 1
ATOM 722 N N . ARG A 1 87 ? 4.502 -13.575 -33.745 1.00 93.50 87 ARG A N 1
ATOM 723 C CA . ARG A 1 87 ? 4.885 -14.015 -32.392 1.00 93.50 87 ARG A CA 1
ATOM 724 C C . ARG A 1 87 ? 6.343 -13.693 -32.065 1.00 93.50 87 ARG A C 1
ATOM 726 O O . ARG A 1 87 ? 6.665 -13.445 -30.905 1.00 93.50 87 ARG A O 1
ATOM 733 N N . LYS A 1 88 ? 7.207 -13.713 -33.079 1.00 95.50 88 LYS A N 1
ATOM 734 C CA . LYS A 1 88 ? 8.628 -13.392 -32.987 1.00 95.50 88 LYS A CA 1
ATOM 735 C C . LYS A 1 88 ? 8.983 -12.319 -34.005 1.00 95.50 88 LYS A C 1
ATOM 737 O O . LYS A 1 88 ? 8.489 -12.355 -35.125 1.00 95.50 88 LYS A O 1
ATOM 742 N N . ALA A 1 89 ? 9.871 -11.412 -33.633 1.00 96.12 89 ALA A N 1
ATOM 743 C CA . ALA A 1 89 ? 10.472 -10.443 -34.535 1.00 96.12 89 ALA A CA 1
ATOM 744 C C . ALA A 1 89 ? 11.966 -10.325 -34.232 1.00 96.12 89 ALA A C 1
ATOM 746 O O . ALA A 1 89 ? 12.395 -10.499 -33.093 1.00 96.12 89 ALA A O 1
ATOM 747 N N . VAL A 1 90 ? 12.758 -10.022 -35.258 1.00 94.81 90 VAL A N 1
ATOM 748 C CA . VAL A 1 90 ? 14.187 -9.742 -35.108 1.00 94.81 90 VAL A CA 1
ATOM 749 C C . VAL A 1 90 ? 14.405 -8.258 -35.339 1.00 94.81 90 VAL A C 1
ATOM 751 O O . VAL A 1 90 ? 14.096 -7.737 -36.409 1.00 94.81 90 VAL A O 1
ATOM 754 N N . MET A 1 91 ? 14.954 -7.584 -34.337 1.00 94.88 91 MET A N 1
ATOM 755 C CA . MET A 1 91 ? 15.322 -6.177 -34.407 1.00 94.88 91 MET A CA 1
ATOM 756 C C . MET A 1 91 ? 16.837 -6.067 -34.535 1.00 94.88 91 MET A C 1
ATOM 758 O O . MET A 1 91 ? 17.579 -6.569 -33.693 1.00 94.88 91 MET A O 1
ATOM 762 N N . LYS A 1 92 ? 17.298 -5.398 -35.591 1.00 93.88 92 LYS A N 1
ATOM 763 C CA . LYS A 1 92 ? 18.719 -5.130 -35.827 1.00 93.88 92 LYS A CA 1
ATOM 764 C C . LYS A 1 92 ? 18.990 -3.653 -35.601 1.00 93.88 92 LYS A C 1
ATOM 766 O O . LYS A 1 92 ? 18.293 -2.816 -36.173 1.00 93.88 92 LYS A O 1
ATOM 771 N N . ILE A 1 93 ? 19.995 -3.339 -34.792 1.00 93.94 93 ILE A N 1
ATOM 772 C CA . ILE A 1 93 ? 20.423 -1.963 -34.529 1.00 93.94 93 ILE A CA 1
ATOM 773 C C . ILE A 1 93 ? 21.883 -1.791 -34.947 1.00 93.94 93 ILE A C 1
ATOM 775 O O . ILE A 1 93 ? 22.713 -2.682 -34.748 1.00 93.94 93 ILE A O 1
ATOM 779 N N . LYS A 1 94 ? 22.182 -0.640 -35.551 1.00 91.62 94 LYS A N 1
ATOM 780 C CA . LYS A 1 94 ? 23.519 -0.282 -36.029 1.00 91.62 94 LYS A CA 1
ATOM 781 C C . LYS A 1 94 ? 24.142 0.750 -35.088 1.00 91.62 94 LYS A C 1
ATOM 783 O O . LYS A 1 94 ? 23.448 1.706 -34.745 1.00 91.62 94 LYS A O 1
ATOM 788 N N . PRO A 1 95 ? 25.413 0.586 -34.689 1.00 91.00 95 PRO A N 1
ATOM 789 C CA . PRO A 1 95 ? 26.122 1.599 -33.929 1.00 91.00 95 PRO A CA 1
ATOM 790 C C . PRO A 1 95 ? 26.369 2.840 -34.798 1.00 91.00 95 PRO A C 1
ATOM 792 O O . PRO A 1 95 ? 26.555 2.707 -36.013 1.00 91.00 95 PRO A O 1
ATOM 795 N N . PRO A 1 96 ? 26.420 4.042 -34.198 1.00 90.44 96 PRO A N 1
ATOM 796 C CA . PRO A 1 96 ? 26.685 5.284 -34.923 1.00 90.44 96 PRO A CA 1
ATOM 797 C C . PRO A 1 96 ? 28.118 5.353 -35.471 1.00 90.44 96 PRO A C 1
ATOM 799 O O . PRO A 1 96 ? 28.360 5.992 -36.493 1.00 90.44 96 PRO A O 1
ATOM 802 N N . SER A 1 97 ? 29.071 4.681 -34.822 1.00 88.12 97 SER A N 1
ATOM 803 C CA . SER A 1 97 ? 30.445 4.526 -35.302 1.00 88.12 97 SER A CA 1
ATOM 804 C C . SER A 1 97 ? 31.018 3.152 -34.923 1.00 88.12 97 SER A C 1
ATOM 806 O O . SER A 1 97 ? 30.579 2.561 -33.926 1.00 88.12 97 SER A O 1
ATOM 808 N N . PRO A 1 98 ? 31.996 2.621 -35.686 1.00 84.75 98 PRO A N 1
ATOM 809 C CA . PRO A 1 98 ? 32.672 1.371 -35.346 1.00 84.75 98 PRO A CA 1
ATOM 810 C C . PRO A 1 98 ? 33.237 1.407 -33.921 1.00 84.75 98 PRO A C 1
ATOM 812 O O . PRO A 1 98 ? 33.916 2.359 -33.544 1.00 84.75 98 PRO A O 1
ATOM 815 N N . GLY A 1 99 ? 32.953 0.370 -33.132 1.00 82.31 99 GLY A N 1
ATOM 816 C CA . GLY A 1 99 ? 33.412 0.261 -31.744 1.00 82.31 99 GLY A CA 1
ATOM 817 C C . GLY A 1 99 ? 32.546 0.972 -30.697 1.00 82.31 99 GLY A C 1
ATOM 818 O O . GLY A 1 99 ? 32.838 0.835 -29.512 1.00 82.31 99 GLY A O 1
ATOM 819 N N . SER A 1 100 ? 31.469 1.670 -31.084 1.00 88.94 100 SER A N 1
ATOM 820 C CA . SER A 1 100 ? 30.524 2.238 -30.110 1.00 88.94 100 SER A CA 1
ATOM 821 C C . SER A 1 100 ? 29.870 1.135 -29.276 1.00 88.94 100 SER A C 1
ATOM 823 O O . SER A 1 100 ? 29.254 0.210 -29.814 1.00 88.94 100 SER A O 1
ATOM 825 N N . LYS A 1 101 ? 29.958 1.249 -27.949 1.00 92.19 101 LYS A N 1
ATOM 826 C CA . LYS A 1 101 ? 29.313 0.316 -27.026 1.00 92.19 101 LYS A CA 1
ATOM 827 C C . LYS A 1 101 ? 27.852 0.705 -26.812 1.00 92.19 101 LYS A C 1
ATOM 829 O O . LYS A 1 101 ? 27.547 1.863 -26.544 1.00 92.19 101 LYS A O 1
ATOM 834 N N . LEU A 1 102 ? 26.937 -0.260 -26.905 1.00 94.06 102 LEU A N 1
ATOM 835 C CA . LEU A 1 102 ? 25.549 -0.034 -26.500 1.00 94.06 102 LEU A CA 1
ATOM 836 C C . LEU A 1 102 ? 25.497 0.129 -24.978 1.00 94.06 102 LEU A C 1
ATOM 838 O O . LEU A 1 102 ? 25.978 -0.750 -24.259 1.00 94.06 102 LEU A O 1
ATOM 842 N N . ILE A 1 103 ? 24.886 1.214 -24.506 1.00 95.50 103 ILE A N 1
ATOM 843 C CA . ILE A 1 103 ? 24.668 1.456 -23.080 1.00 95.50 103 ILE A CA 1
ATOM 844 C C . ILE A 1 103 ? 23.372 0.777 -22.644 1.00 95.50 103 ILE A C 1
ATOM 846 O O . ILE A 1 103 ? 23.414 -0.101 -21.792 1.00 95.50 103 ILE A O 1
ATOM 850 N N . TRP A 1 104 ? 22.239 1.115 -23.264 1.00 96.81 104 TRP A N 1
ATOM 851 C CA . TRP A 1 104 ? 20.942 0.503 -22.961 1.00 96.81 104 TRP A CA 1
ATOM 852 C C . TRP A 1 104 ? 19.978 0.582 -24.147 1.00 96.81 104 TRP A C 1
ATOM 854 O O . TRP A 1 104 ? 20.160 1.355 -25.090 1.00 96.81 104 TRP A O 1
ATOM 864 N N . ILE A 1 105 ? 18.919 -0.224 -24.073 1.00 97.69 105 ILE A N 1
ATOM 865 C CA . ILE A 1 105 ? 17.753 -0.140 -24.951 1.00 97.69 105 ILE A CA 1
ATOM 866 C C . ILE A 1 105 ? 16.476 -0.161 -24.111 1.00 97.69 105 ILE A C 1
ATOM 868 O O . ILE A 1 105 ? 16.350 -0.941 -23.169 1.00 97.69 105 ILE A O 1
ATOM 872 N N . LYS A 1 106 ? 15.521 0.696 -24.470 1.00 98.12 106 LYS A N 1
ATOM 873 C CA . LYS A 1 106 ? 14.236 0.858 -23.791 1.00 98.12 106 LYS A CA 1
ATOM 874 C C . LYS A 1 106 ? 13.109 0.760 -24.815 1.00 98.12 106 LYS A C 1
ATOM 876 O O . LYS A 1 106 ? 13.034 1.586 -25.716 1.00 98.12 106 LYS A O 1
ATOM 881 N N . LEU A 1 107 ? 12.229 -0.231 -24.688 1.00 98.56 107 LEU A N 1
ATOM 882 C CA . LEU A 1 107 ? 11.052 -0.429 -25.547 1.00 98.56 107 LEU A CA 1
ATOM 883 C C . LEU A 1 107 ? 9.809 0.198 -24.910 1.00 98.56 107 LEU A C 1
ATOM 885 O O . LEU A 1 107 ? 9.724 0.315 -23.693 1.00 98.56 107 LEU A O 1
ATOM 889 N N . ASN A 1 108 ? 8.819 0.541 -25.727 1.00 98.06 108 ASN A N 1
ATOM 890 C CA . ASN A 1 108 ? 7.639 1.318 -25.346 1.00 98.06 108 ASN A CA 1
ATOM 891 C C . ASN A 1 108 ? 7.979 2.757 -24.937 1.00 98.06 108 ASN A C 1
ATOM 893 O O . ASN A 1 108 ? 7.675 3.206 -23.828 1.00 98.06 108 ASN A O 1
ATOM 897 N N . ALA A 1 109 ? 8.701 3.468 -25.809 1.00 97.31 109 ALA A N 1
ATOM 898 C CA . ALA A 1 109 ? 9.064 4.868 -25.591 1.00 97.31 109 ALA A CA 1
ATOM 899 C C . ALA A 1 109 ? 7.833 5.726 -25.226 1.00 97.31 109 ALA A C 1
ATOM 901 O O . ALA A 1 109 ? 6.783 5.666 -25.875 1.00 97.31 109 ALA A O 1
ATOM 902 N N . ASN A 1 110 ? 7.979 6.507 -24.158 1.00 95.81 110 ASN A N 1
ATOM 903 C CA . ASN A 1 110 ? 6.964 7.316 -23.486 1.00 95.81 110 ASN A CA 1
ATOM 904 C C . ASN A 1 110 ? 5.698 6.558 -23.045 1.00 95.81 110 ASN A C 1
ATOM 906 O O . ASN A 1 110 ? 4.669 7.190 -22.830 1.00 95.81 110 ASN A O 1
ATOM 910 N N . GLN A 1 111 ? 5.753 5.225 -22.922 1.00 96.25 111 GLN A N 1
ATOM 911 C CA . GLN A 1 111 ? 4.610 4.375 -22.549 1.00 96.25 111 GLN A CA 1
ATOM 912 C C . GLN A 1 111 ? 3.379 4.589 -23.445 1.00 96.25 111 GLN A C 1
ATOM 914 O O . GLN A 1 111 ? 2.237 4.585 -22.992 1.00 96.25 111 GLN A O 1
ATOM 919 N N . THR A 1 112 ? 3.617 4.811 -24.740 1.00 95.94 112 THR A N 1
ATOM 920 C CA . THR A 1 112 ? 2.557 5.11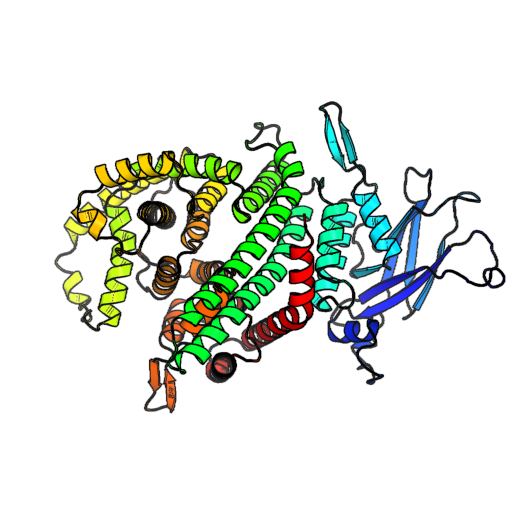7 -25.717 1.00 95.94 112 THR A CA 1
ATOM 921 C C . THR A 1 112 ? 1.832 3.875 -26.236 1.00 95.94 112 THR A C 1
ATOM 923 O O . THR A 1 112 ? 0.716 3.976 -26.742 1.00 95.94 112 THR A O 1
ATOM 926 N N . GLY A 1 113 ? 2.447 2.699 -26.120 1.00 96.56 113 GLY A N 1
ATOM 927 C CA . GLY A 1 113 ? 1.857 1.420 -26.485 1.00 96.56 113 GLY A CA 1
ATOM 928 C C . GLY A 1 113 ? 1.192 0.717 -25.303 1.00 96.56 113 GLY A C 1
ATOM 929 O O . GLY A 1 113 ? 1.698 0.732 -24.183 1.00 96.56 113 GLY A O 1
ATOM 930 N N . PHE A 1 114 ? 0.075 0.036 -25.570 1.00 96.75 114 PHE A N 1
ATOM 931 C CA . PHE A 1 114 ? -0.639 -0.773 -24.579 1.00 96.75 114 PHE A CA 1
ATOM 932 C C . PHE A 1 114 ? -0.052 -2.191 -24.491 1.00 96.75 114 PHE A C 1
ATOM 934 O O . PHE A 1 114 ? -0.675 -3.172 -24.897 1.00 96.75 114 PHE A O 1
ATOM 941 N N . TYR A 1 115 ? 1.191 -2.278 -24.024 1.00 97.75 115 TYR A N 1
ATOM 942 C CA . TYR A 1 115 ? 1.922 -3.521 -23.786 1.00 97.75 115 TYR A CA 1
ATOM 943 C C . TYR A 1 115 ? 2.959 -3.323 -22.682 1.00 97.75 115 TYR A C 1
ATOM 945 O O . TYR A 1 115 ? 3.370 -2.197 -22.405 1.00 97.75 115 TYR A O 1
ATOM 953 N N . ARG A 1 116 ? 3.388 -4.426 -22.069 1.00 98.19 116 ARG A N 1
ATOM 954 C CA . ARG A 1 116 ? 4.491 -4.437 -21.096 1.00 98.19 116 ARG A CA 1
ATOM 955 C C . ARG A 1 116 ? 5.755 -4.988 -21.725 1.00 98.19 116 ARG A C 1
ATOM 957 O O . ARG A 1 116 ? 5.669 -5.740 -22.700 1.00 98.19 116 ARG A O 1
ATOM 964 N N . VAL A 1 117 ? 6.909 -4.676 -21.146 1.00 98.31 117 VAL A N 1
ATOM 965 C CA . VAL A 1 117 ? 8.200 -5.176 -21.624 1.00 98.31 117 VAL A CA 1
ATOM 966 C C . VAL A 1 117 ? 8.890 -6.032 -20.567 1.00 98.31 117 VAL A C 1
ATOM 968 O O . VAL A 1 117 ? 9.023 -5.637 -19.414 1.00 98.31 117 VAL A O 1
ATOM 971 N N . ASN A 1 118 ? 9.363 -7.206 -20.978 1.00 97.69 118 ASN A N 1
ATOM 972 C CA . ASN A 1 118 ? 10.261 -8.049 -20.197 1.00 97.69 118 ASN A CA 1
ATOM 973 C C . ASN A 1 118 ? 11.660 -7.990 -20.818 1.00 97.69 118 ASN A C 1
ATOM 975 O O . ASN A 1 118 ? 11.849 -8.365 -21.974 1.00 97.69 118 ASN A O 1
ATOM 979 N N . TYR A 1 119 ? 12.635 -7.508 -20.062 1.00 97.06 119 TYR A N 1
ATOM 980 C CA . TYR A 1 119 ? 14.016 -7.378 -20.515 1.00 97.06 119 TYR A CA 1
ATOM 981 C C . TYR A 1 119 ? 14.852 -8.537 -19.978 1.00 97.06 119 TYR A C 1
ATOM 983 O O . TYR A 1 119 ? 14.613 -9.022 -18.872 1.00 97.06 119 TYR A O 1
ATOM 991 N N . ASP A 1 120 ? 15.868 -8.963 -20.728 1.00 94.19 120 ASP A N 1
ATOM 992 C CA . ASP A 1 120 ? 16.892 -9.828 -20.149 1.00 94.19 120 ASP A CA 1
ATOM 993 C C . ASP A 1 120 ? 17.638 -9.133 -18.992 1.00 94.19 120 ASP A C 1
ATOM 995 O O . ASP A 1 120 ? 17.630 -7.907 -18.850 1.00 94.19 120 ASP A O 1
ATOM 999 N N . LYS A 1 121 ? 18.303 -9.933 -18.151 1.00 93.94 121 LYS A N 1
ATOM 1000 C CA . LYS A 1 121 ? 18.977 -9.434 -16.946 1.00 93.94 121 LYS A CA 1
ATOM 1001 C C . LYS A 1 121 ? 19.974 -8.307 -17.247 1.00 93.94 121 LYS A C 1
ATOM 1003 O O . LYS A 1 121 ? 19.983 -7.309 -16.538 1.00 93.94 121 LYS A O 1
ATOM 1008 N N . SER A 1 122 ? 20.786 -8.446 -18.296 1.00 94.81 122 SER A N 1
ATOM 1009 C CA . SER A 1 122 ? 21.785 -7.431 -18.649 1.00 94.81 122 SER A CA 1
ATOM 1010 C C . SER A 1 122 ? 21.162 -6.098 -19.048 1.00 94.81 122 SER A C 1
ATOM 1012 O O . SER A 1 122 ? 21.716 -5.048 -18.734 1.00 94.81 122 SER A O 1
ATOM 1014 N N . LEU A 1 123 ? 20.013 -6.130 -19.722 1.00 96.25 123 LEU A N 1
ATOM 1015 C CA . LEU A 1 123 ? 19.280 -4.930 -20.099 1.00 96.25 123 LEU A CA 1
ATOM 1016 C C . LEU A 1 123 ? 18.600 -4.273 -18.892 1.00 96.25 123 LEU A C 1
ATOM 1018 O O . LEU A 1 123 ? 18.616 -3.049 -18.795 1.00 96.25 123 LEU A O 1
ATOM 1022 N N . ILE A 1 124 ? 18.065 -5.058 -17.948 1.00 96.75 124 ILE A N 1
ATOM 1023 C CA . ILE A 1 124 ? 17.539 -4.529 -16.676 1.00 96.75 124 ILE A CA 1
ATOM 1024 C C . ILE A 1 124 ? 18.648 -3.820 -15.894 1.00 96.75 124 ILE A C 1
ATOM 1026 O O . ILE A 1 124 ? 18.454 -2.685 -15.459 1.00 96.75 124 ILE A O 1
ATOM 1030 N N . ASP A 1 125 ? 19.813 -4.458 -15.754 1.00 96.00 125 ASP A N 1
ATOM 1031 C CA . ASP A 1 125 ? 20.960 -3.887 -15.040 1.00 96.00 125 ASP A CA 1
ATOM 1032 C C . ASP A 1 125 ? 21.427 -2.579 -15.710 1.00 96.00 125 ASP A C 1
ATOM 1034 O O . ASP A 1 125 ? 21.672 -1.580 -15.034 1.00 96.00 125 ASP A O 1
ATOM 1038 N N . ALA A 1 126 ? 21.478 -2.544 -17.046 1.00 96.12 126 ALA A N 1
ATOM 1039 C CA . ALA A 1 126 ? 21.827 -1.342 -17.801 1.00 96.12 126 ALA A CA 1
ATOM 1040 C C . ALA A 1 126 ? 20.818 -0.193 -17.618 1.00 96.12 126 ALA A C 1
ATOM 1042 O O . ALA A 1 126 ? 21.218 0.962 -17.462 1.00 96.12 126 ALA A O 1
ATOM 1043 N N . LEU A 1 127 ? 19.515 -0.497 -17.596 1.00 97.31 127 LEU A N 1
ATOM 1044 C CA . LEU A 1 127 ? 18.472 0.494 -17.315 1.00 97.31 127 LEU A CA 1
ATOM 1045 C C . LEU A 1 127 ? 18.564 1.013 -15.874 1.00 97.31 127 LEU A C 1
ATOM 1047 O O . LEU A 1 127 ? 18.389 2.207 -15.657 1.00 97.31 127 LEU A O 1
ATOM 1051 N N . ALA A 1 128 ? 18.878 0.157 -14.897 1.00 96.31 128 ALA A N 1
ATOM 1052 C CA . ALA A 1 128 ? 19.071 0.587 -13.510 1.00 96.31 128 ALA A CA 1
ATOM 1053 C C . ALA A 1 128 ? 20.218 1.604 -13.382 1.00 96.31 128 ALA A C 1
ATOM 1055 O O . ALA A 1 128 ? 20.077 2.601 -12.675 1.00 96.31 128 ALA A O 1
ATOM 1056 N N . VAL A 1 129 ? 21.325 1.380 -14.101 1.00 94.56 129 VAL A N 1
ATOM 1057 C CA . VAL A 1 129 ? 22.459 2.316 -14.148 1.00 94.56 129 VAL A CA 1
ATOM 1058 C C . VAL A 1 129 ? 22.040 3.655 -14.755 1.00 94.56 129 VAL A C 1
ATOM 1060 O O . VAL A 1 129 ? 22.314 4.692 -14.158 1.00 94.56 129 VAL A O 1
ATOM 1063 N N . GLU A 1 130 ? 21.320 3.652 -15.880 1.00 94.56 130 GLU A N 1
ATOM 1064 C CA . GLU A 1 130 ? 20.816 4.890 -16.495 1.00 94.56 130 GLU A CA 1
ATOM 1065 C C . GLU A 1 130 ? 19.934 5.702 -15.542 1.00 94.56 130 GLU A C 1
ATOM 1067 O O . GLU A 1 130 ? 20.068 6.920 -15.443 1.00 94.56 130 GLU A O 1
ATOM 1072 N N . LEU A 1 131 ? 19.041 5.026 -14.822 1.00 95.06 131 LEU A N 1
ATOM 1073 C CA . LEU A 1 131 ? 18.119 5.660 -13.881 1.00 95.06 131 LEU A CA 1
ATOM 1074 C C . LEU A 1 131 ? 18.856 6.264 -12.673 1.00 95.06 131 LEU A C 1
ATOM 1076 O O . LEU A 1 131 ? 18.416 7.272 -12.128 1.00 95.06 131 LEU A O 1
ATOM 1080 N N . SER A 1 132 ? 20.017 5.709 -12.314 1.00 92.38 132 SER A N 1
ATOM 1081 C CA . SER A 1 132 ? 20.862 6.212 -11.226 1.00 92.38 132 SER A CA 1
ATOM 1082 C C . SER A 1 132 ? 21.678 7.467 -11.577 1.00 92.38 132 SER A C 1
ATOM 1084 O O . SER A 1 132 ? 22.321 8.043 -10.694 1.00 92.38 132 SER A O 1
ATOM 1086 N N . HIS A 1 133 ? 21.680 7.915 -12.840 1.00 87.62 133 HIS A N 1
ATOM 1087 C CA . HIS A 1 133 ? 22.422 9.108 -13.248 1.00 87.62 133 HIS A CA 1
ATOM 1088 C C . HIS A 1 133 ? 21.824 10.382 -12.642 1.00 87.62 133 HIS A C 1
ATOM 1090 O O . HIS A 1 133 ? 20.667 10.731 -12.883 1.00 87.62 133 HIS A O 1
ATOM 1096 N N . ASN A 1 134 ? 22.656 11.112 -11.899 1.00 82.12 134 ASN A N 1
ATOM 1097 C CA . ASN A 1 134 ? 22.301 12.368 -11.253 1.00 82.12 134 ASN A CA 1
ATOM 1098 C C . ASN A 1 134 ? 23.431 13.399 -11.403 1.00 82.12 134 ASN A C 1
ATOM 1100 O O . ASN A 1 134 ? 24.609 13.041 -11.447 1.00 82.12 134 ASN A O 1
ATOM 1104 N N . ALA A 1 135 ? 23.080 14.683 -11.407 1.00 78.38 135 ALA A N 1
ATOM 1105 C CA . ALA A 1 135 ? 24.013 15.809 -11.314 1.00 78.38 135 ALA A CA 1
ATOM 1106 C C . ALA A 1 135 ? 23.622 16.729 -10.156 1.00 78.38 135 ALA A C 1
ATOM 1108 O O . ALA A 1 135 ? 22.503 16.653 -9.667 1.00 78.38 135 ALA A O 1
ATOM 1109 N N . LYS A 1 136 ? 24.522 17.609 -9.710 1.00 78.88 136 LYS A N 1
ATOM 1110 C CA . LYS A 1 136 ? 24.174 18.674 -8.760 1.00 78.88 136 LYS A CA 1
ATOM 1111 C C . LYS A 1 136 ? 23.840 19.955 -9.516 1.00 78.88 136 LYS A C 1
ATOM 1113 O O . LYS A 1 136 ? 24.591 20.338 -10.412 1.00 78.88 136 LYS A O 1
ATOM 1118 N N . ASP A 1 137 ? 22.743 20.611 -9.158 1.00 78.12 137 ASP A N 1
ATOM 1119 C CA . ASP A 1 137 ? 22.435 21.953 -9.652 1.00 78.12 137 ASP A CA 1
ATOM 1120 C C . ASP A 1 137 ? 23.302 23.030 -8.962 1.00 78.12 137 ASP A C 1
ATOM 1122 O O . ASP A 1 137 ? 24.156 22.732 -8.122 1.00 78.12 137 ASP A O 1
ATOM 1126 N N . SER A 1 138 ? 23.094 24.305 -9.311 1.00 78.69 138 SER A N 1
ATOM 1127 C CA . SER A 1 138 ? 23.836 25.438 -8.734 1.00 78.69 138 SER A CA 1
ATOM 1128 C C . SER A 1 138 ? 23.625 25.624 -7.226 1.00 78.69 138 SER A C 1
ATOM 1130 O O . SER A 1 138 ? 24.433 26.290 -6.583 1.00 78.69 138 SER A O 1
ATOM 1132 N N . SER A 1 139 ? 22.576 25.026 -6.656 1.00 74.00 139 SER A N 1
ATOM 1133 C CA . SER A 1 139 ? 22.305 25.000 -5.215 1.00 74.00 139 SER A CA 1
ATOM 1134 C C . SER A 1 139 ? 22.903 23.773 -4.513 1.00 74.00 139 SER A C 1
ATOM 1136 O O . SER A 1 139 ? 22.803 23.645 -3.295 1.00 74.00 139 SER A O 1
ATOM 1138 N N . GLY A 1 140 ? 23.549 22.873 -5.264 1.00 74.81 140 GLY A N 1
ATOM 1139 C CA . GLY A 1 140 ? 24.091 21.613 -4.762 1.00 74.81 140 GLY A CA 1
ATOM 1140 C C . GLY A 1 140 ? 23.061 20.482 -4.655 1.00 74.81 140 GLY A C 1
ATOM 1141 O O . GLY A 1 140 ? 23.421 19.403 -4.176 1.00 74.81 140 GLY A O 1
ATOM 1142 N N . LYS A 1 141 ? 21.815 20.698 -5.107 1.00 71.75 141 LYS A N 1
ATOM 1143 C CA . LYS A 1 141 ? 20.724 19.711 -5.086 1.00 71.75 141 LYS A CA 1
ATOM 1144 C C . LYS A 1 141 ? 20.950 18.661 -6.171 1.00 71.75 141 LYS A C 1
ATOM 1146 O O . LYS A 1 141 ? 21.244 19.013 -7.313 1.00 71.75 141 LYS A O 1
ATOM 1151 N N . LEU A 1 142 ? 20.814 17.380 -5.824 1.00 74.62 142 LEU A N 1
ATOM 1152 C CA . LEU A 1 142 ? 20.884 16.297 -6.805 1.00 74.62 142 LEU A CA 1
ATOM 1153 C C . LEU A 1 142 ? 19.637 16.319 -7.701 1.00 74.62 142 LEU A C 1
ATOM 1155 O O . LEU A 1 142 ? 18.505 16.341 -7.224 1.00 74.62 142 LEU A O 1
ATOM 1159 N N . ILE A 1 143 ? 19.856 16.316 -9.010 1.00 72.69 143 ILE A N 1
ATOM 1160 C CA . ILE A 1 143 ? 18.828 16.259 -10.041 1.00 72.69 143 ILE A CA 1
ATOM 1161 C C . ILE A 1 143 ? 19.060 15.020 -10.915 1.00 72.69 143 ILE A C 1
ATOM 1163 O O . ILE A 1 143 ? 20.182 14.830 -11.394 1.00 72.69 143 ILE A O 1
ATOM 1167 N N . PRO A 1 144 ? 18.028 14.191 -11.160 1.00 76.56 144 PRO A N 1
ATOM 1168 C CA . PRO A 1 144 ? 18.095 13.123 -12.143 1.00 76.56 144 PRO A CA 1
ATOM 1169 C C . PRO A 1 144 ? 18.480 13.676 -13.507 1.00 76.56 144 PRO A C 1
ATOM 1171 O O . PRO A 1 144 ? 17.826 14.577 -14.035 1.00 76.56 144 PRO A O 1
ATOM 1174 N N . THR A 1 145 ? 19.542 13.120 -14.078 1.00 81.00 145 THR A N 1
ATOM 1175 C CA . THR A 1 145 ? 20.005 13.421 -15.439 1.00 81.00 145 THR A CA 1
ATOM 1176 C C . THR A 1 145 ? 19.777 12.256 -16.390 1.00 81.00 145 THR A C 1
ATOM 1178 O O . THR A 1 145 ? 20.316 12.263 -17.495 1.00 81.00 145 THR A O 1
ATOM 1181 N N . ALA A 1 146 ? 18.996 11.258 -15.967 1.00 84.81 146 ALA A N 1
ATOM 1182 C CA . ALA A 1 146 ? 18.555 10.180 -16.834 1.00 84.81 146 ALA A CA 1
ATOM 1183 C C . ALA A 1 146 ? 17.902 10.762 -18.100 1.00 84.81 146 ALA A C 1
ATOM 1185 O O . ALA A 1 146 ? 17.013 11.614 -18.028 1.00 84.81 146 ALA A O 1
ATOM 1186 N N . LEU A 1 147 ? 18.324 10.275 -19.266 1.00 90.94 147 LEU A N 1
ATOM 1187 C CA . LEU A 1 147 ? 17.773 10.647 -20.571 1.00 90.94 147 LEU A CA 1
ATOM 1188 C C . LEU A 1 147 ? 16.361 10.074 -20.784 1.00 90.94 147 LEU A C 1
ATOM 1190 O O . LEU A 1 147 ? 15.654 10.468 -21.711 1.00 90.94 147 LEU A O 1
ATOM 1194 N N . LEU A 1 148 ? 15.948 9.144 -19.920 1.00 94.25 148 LEU A N 1
ATOM 1195 C CA . LEU A 1 148 ? 14.615 8.554 -19.887 1.00 94.25 148 LEU A CA 1
ATOM 1196 C C . LEU A 1 148 ? 13.585 9.540 -19.319 1.00 94.25 148 LEU A C 1
ATOM 1198 O O . LEU A 1 148 ? 13.753 10.094 -18.227 1.00 94.25 148 LEU A O 1
ATOM 1202 N N . THR A 1 149 ? 12.468 9.710 -20.030 1.00 94.31 149 THR A N 1
ATOM 1203 C CA . THR A 1 149 ? 11.377 10.595 -19.594 1.00 94.31 149 THR A CA 1
ATOM 1204 C C . THR A 1 149 ? 10.689 10.061 -18.339 1.00 94.31 149 THR A C 1
ATOM 1206 O O . THR A 1 149 ? 10.764 8.873 -18.037 1.00 94.31 149 THR A O 1
ATOM 1209 N N . THR A 1 150 ? 9.950 10.904 -17.612 1.00 94.12 150 THR A N 1
ATOM 1210 C CA . THR A 1 150 ? 9.192 10.458 -16.427 1.00 94.12 150 THR A CA 1
ATOM 1211 C C . THR A 1 150 ? 8.241 9.298 -16.746 1.00 94.12 150 THR A C 1
ATOM 1213 O O . THR A 1 150 ? 8.174 8.340 -15.979 1.00 94.12 150 THR A O 1
ATOM 1216 N N . ALA A 1 151 ? 7.579 9.321 -17.909 1.00 96.38 151 ALA A N 1
ATOM 1217 C CA . ALA A 1 151 ? 6.741 8.211 -18.366 1.00 96.38 151 ALA A CA 1
ATOM 1218 C C . ALA A 1 151 ? 7.560 6.926 -18.572 1.00 96.38 151 ALA A C 1
ATOM 1220 O O . ALA A 1 151 ? 7.141 5.844 -18.158 1.00 96.38 151 ALA A O 1
ATOM 1221 N N . ASP A 1 152 ? 8.756 7.033 -19.163 1.00 97.38 152 ASP A N 1
ATOM 1222 C CA . ASP A 1 152 ? 9.655 5.893 -19.333 1.00 97.38 152 ASP A CA 1
ATOM 1223 C C . ASP A 1 152 ? 10.074 5.297 -17.991 1.00 97.38 152 ASP A C 1
ATOM 1225 O O . ASP A 1 152 ? 9.931 4.087 -17.808 1.00 97.38 152 ASP A O 1
ATOM 1229 N N . ARG A 1 153 ? 10.531 6.142 -17.058 1.00 96.75 153 ARG A N 1
ATOM 1230 C CA . ARG A 1 153 ? 10.956 5.726 -15.716 1.00 96.75 153 ARG A CA 1
ATOM 1231 C C . ARG A 1 153 ? 9.805 5.080 -14.950 1.00 96.75 153 ARG A C 1
ATOM 1233 O O . ARG A 1 153 ? 9.984 3.995 -14.406 1.00 96.75 153 ARG A O 1
ATOM 1240 N N . MET A 1 154 ? 8.612 5.673 -14.958 1.00 96.56 154 MET A N 1
ATOM 1241 C CA . MET A 1 154 ? 7.443 5.086 -14.300 1.00 96.56 154 MET A CA 1
ATOM 1242 C C . MET A 1 154 ? 7.096 3.718 -14.895 1.00 96.56 154 MET A C 1
ATOM 1244 O O . MET A 1 154 ? 6.885 2.763 -14.149 1.00 96.56 154 MET A O 1
ATOM 1248 N N . GLY A 1 155 ? 7.062 3.592 -16.223 1.00 97.88 155 GLY A N 1
ATOM 1249 C CA . GLY A 1 155 ? 6.663 2.335 -16.847 1.00 97.88 155 GLY A CA 1
ATOM 1250 C C . GLY A 1 155 ? 7.694 1.211 -16.722 1.00 97.88 155 GLY A C 1
ATOM 1251 O O . GLY A 1 155 ? 7.288 0.065 -16.587 1.00 97.88 155 GLY A O 1
ATOM 1252 N N . ILE A 1 156 ? 9.002 1.507 -16.676 1.00 98.31 156 ILE A N 1
ATOM 1253 C CA . ILE A 1 156 ? 10.032 0.474 -16.448 1.00 98.31 156 ILE A CA 1
ATOM 1254 C C . ILE A 1 156 ? 9.842 -0.192 -15.079 1.00 98.31 156 ILE A C 1
ATOM 1256 O O . ILE A 1 156 ? 9.735 -1.417 -15.008 1.00 98.31 156 ILE A O 1
ATOM 1260 N N . GLN A 1 157 ? 9.758 0.588 -13.991 1.00 97.75 157 GLN A N 1
ATOM 1261 C CA . GLN A 1 157 ? 9.558 -0.006 -12.663 1.00 97.75 157 GLN A CA 1
ATOM 1262 C C . GLN A 1 157 ? 8.187 -0.684 -12.543 1.00 97.75 157 GLN A C 1
ATOM 1264 O O . GLN A 1 157 ? 8.094 -1.749 -11.935 1.00 97.75 157 GLN A O 1
ATOM 1269 N N . ASN A 1 158 ? 7.147 -0.138 -13.191 1.00 98.00 158 ASN A N 1
ATOM 1270 C CA . ASN A 1 158 ? 5.814 -0.736 -13.171 1.00 98.00 158 ASN A CA 1
ATOM 1271 C C . ASN A 1 158 ? 5.788 -2.092 -13.892 1.00 98.00 158 ASN A C 1
ATOM 1273 O O . ASN A 1 158 ? 5.160 -3.028 -13.403 1.00 98.00 158 ASN A O 1
ATOM 1277 N N . ASP A 1 159 ? 6.479 -2.220 -15.028 1.00 98.50 159 ASP A N 1
ATOM 1278 C CA . ASP A 1 159 ? 6.601 -3.480 -15.768 1.00 98.50 159 ASP A CA 1
ATOM 1279 C C . ASP A 1 159 ? 7.335 -4.542 -14.955 1.00 98.50 159 ASP A C 1
ATOM 1281 O O . ASP A 1 159 ? 6.848 -5.668 -14.836 1.00 98.50 159 ASP A O 1
ATOM 1285 N N . ILE A 1 160 ? 8.455 -4.177 -14.327 1.00 98.00 160 ILE A N 1
ATOM 1286 C CA . ILE A 1 160 ? 9.231 -5.091 -13.481 1.00 98.00 160 ILE A CA 1
ATOM 1287 C C . ILE A 1 160 ? 8.413 -5.531 -12.256 1.00 98.00 160 ILE A C 1
ATOM 1289 O O . ILE A 1 160 ? 8.346 -6.726 -11.958 1.00 98.00 160 ILE A O 1
ATOM 1293 N N . ALA A 1 161 ? 7.740 -4.599 -11.573 1.00 97.94 161 ALA A N 1
ATOM 1294 C CA . ALA A 1 161 ? 6.873 -4.908 -10.436 1.00 97.94 161 ALA A CA 1
ATOM 1295 C C . ALA A 1 161 ? 5.705 -5.827 -10.831 1.00 97.94 161 ALA A C 1
ATOM 1297 O O . ALA A 1 161 ? 5.391 -6.791 -10.123 1.00 97.94 161 ALA A O 1
ATOM 1298 N N . ALA A 1 162 ? 5.079 -5.556 -11.980 1.00 97.19 162 ALA A N 1
ATOM 1299 C CA . ALA A 1 162 ? 3.966 -6.342 -12.492 1.00 97.19 162 ALA A CA 1
ATOM 1300 C C . ALA A 1 162 ? 4.410 -7.759 -12.869 1.00 97.19 162 ALA A C 1
ATOM 1302 O O . ALA A 1 162 ? 3.739 -8.712 -12.480 1.00 97.19 162 ALA A O 1
ATOM 1303 N N . LEU A 1 163 ? 5.548 -7.907 -13.561 1.00 96.44 163 LEU A N 1
ATOM 1304 C CA . LEU A 1 163 ? 6.159 -9.204 -13.874 1.00 96.44 163 LEU A CA 1
ATOM 1305 C C . LEU A 1 163 ? 6.482 -9.989 -12.604 1.00 96.44 163 LEU A C 1
ATOM 1307 O O . LEU A 1 163 ? 6.215 -11.190 -12.547 1.00 96.44 163 LEU A O 1
ATOM 1311 N N . SER A 1 164 ? 6.997 -9.314 -11.576 1.00 95.62 164 SER A N 1
ATOM 1312 C CA . SER A 1 164 ? 7.289 -9.944 -10.292 1.00 95.62 164 SER A CA 1
ATOM 1313 C C . SER A 1 164 ? 6.039 -10.481 -9.606 1.00 95.62 164 SER A C 1
ATOM 1315 O O . SER A 1 164 ? 6.000 -11.638 -9.181 1.00 95.62 164 SER A O 1
ATOM 1317 N N . SER A 1 165 ? 4.991 -9.661 -9.568 1.00 93.31 165 SER A N 1
ATOM 1318 C CA . SER A 1 165 ? 3.734 -9.991 -8.899 1.00 93.31 165 SER A CA 1
ATOM 1319 C C . SER A 1 165 ? 2.995 -11.119 -9.619 1.00 93.31 165 SER A C 1
ATOM 1321 O O . SER A 1 165 ? 2.684 -12.138 -9.012 1.00 93.31 165 SER A O 1
ATOM 1323 N N . ILE A 1 166 ? 2.771 -10.984 -10.931 1.00 92.81 166 ILE A N 1
ATOM 1324 C CA . ILE A 1 166 ? 1.926 -11.917 -11.692 1.00 92.81 166 ILE A CA 1
ATOM 1325 C C . ILE A 1 166 ? 2.561 -13.303 -11.879 1.00 92.81 166 ILE A C 1
ATOM 1327 O O . ILE A 1 166 ? 1.846 -14.289 -12.040 1.00 92.81 166 ILE A O 1
ATOM 1331 N N . SER A 1 167 ? 3.898 -13.380 -11.894 1.00 91.56 167 SER A N 1
ATOM 1332 C CA . SER A 1 167 ? 4.642 -14.640 -12.043 1.00 91.56 167 SER A CA 1
ATOM 1333 C C . SER A 1 167 ? 5.039 -15.255 -10.702 1.00 91.56 167 SER A C 1
ATOM 1335 O O . SER A 1 167 ? 5.749 -16.258 -10.674 1.00 91.56 167 SER A O 1
ATOM 1337 N N . TYR A 1 168 ? 4.641 -14.635 -9.588 1.00 91.19 168 TYR A N 1
ATOM 1338 C CA . TYR A 1 168 ? 5.117 -14.961 -8.245 1.00 91.19 168 TYR A CA 1
ATOM 1339 C C . TYR A 1 168 ? 6.636 -15.124 -8.167 1.00 91.19 168 TYR A C 1
ATOM 1341 O O . TYR A 1 168 ? 7.155 -16.078 -7.589 1.00 91.19 168 TYR A O 1
ATOM 1349 N N . GLY A 1 169 ? 7.350 -14.184 -8.776 1.00 90.06 169 GLY A N 1
ATOM 1350 C CA . GLY A 1 169 ? 8.800 -14.133 -8.731 1.00 90.06 169 GLY A CA 1
ATOM 1351 C C . GLY A 1 169 ? 9.530 -15.056 -9.706 1.00 90.06 169 GLY A C 1
ATOM 1352 O O . GLY A 1 169 ? 10.758 -15.050 -9.705 1.00 90.06 169 GLY A O 1
ATOM 1353 N N . GLN A 1 170 ? 8.820 -15.829 -10.536 1.00 89.31 170 GLN A N 1
ATOM 1354 C CA . GLN A 1 170 ? 9.455 -16.779 -11.455 1.00 89.31 170 GLN A CA 1
ATOM 1355 C C . GLN A 1 170 ? 10.152 -16.093 -12.637 1.00 89.31 170 GLN A C 1
ATOM 1357 O O . GLN A 1 170 ? 11.222 -16.534 -13.045 1.00 89.31 170 GLN A O 1
ATOM 1362 N N . VAL A 1 171 ? 9.566 -15.021 -13.186 1.00 91.62 171 VAL A N 1
ATOM 1363 C CA . VAL A 1 171 ? 10.213 -14.231 -14.251 1.00 91.62 171 VAL A CA 1
ATOM 1364 C C . VAL A 1 171 ? 11.217 -13.251 -13.645 1.00 91.62 171 VAL A C 1
ATOM 1366 O O . VAL A 1 171 ? 12.359 -13.170 -14.088 1.00 91.62 171 VAL A O 1
ATOM 1369 N N . ILE A 1 172 ? 10.805 -12.529 -12.601 1.00 93.56 172 ILE A N 1
ATOM 1370 C CA . ILE A 1 172 ? 11.667 -11.632 -11.828 1.00 93.56 172 ILE A CA 1
ATOM 1371 C C . ILE A 1 172 ? 11.245 -11.652 -10.360 1.00 93.56 172 ILE A C 1
ATOM 1373 O O . ILE A 1 172 ? 10.102 -11.343 -10.033 1.00 93.56 172 ILE A O 1
ATOM 1377 N N . SER A 1 173 ? 12.143 -12.035 -9.453 1.00 94.75 173 SER A N 1
ATOM 1378 C CA . SER A 1 173 ? 11.803 -12.121 -8.029 1.00 94.75 173 SER A CA 1
ATOM 1379 C C . SER A 1 173 ? 11.483 -10.747 -7.439 1.00 94.75 173 SER A C 1
ATOM 1381 O O . SER A 1 173 ? 12.020 -9.726 -7.880 1.00 94.75 173 SER A O 1
ATOM 1383 N N . PHE A 1 174 ? 10.650 -10.711 -6.396 1.00 97.19 174 PHE A N 1
ATOM 1384 C CA . PHE A 1 174 ? 10.355 -9.457 -5.697 1.00 97.19 174 PHE A CA 1
ATOM 1385 C C . PHE A 1 174 ? 11.626 -8.796 -5.147 1.00 97.19 174 PHE A C 1
ATOM 1387 O O . PHE A 1 174 ? 11.795 -7.585 -5.231 1.00 97.19 174 PHE A O 1
ATOM 1394 N N . THR A 1 175 ? 12.582 -9.597 -4.678 1.00 96.69 175 THR A N 1
ATOM 1395 C CA . THR A 1 175 ? 13.885 -9.120 -4.197 1.00 96.69 175 THR A CA 1
ATOM 1396 C C . THR A 1 175 ? 14.712 -8.450 -5.297 1.00 96.69 175 THR A C 1
ATOM 1398 O O . THR A 1 175 ? 15.334 -7.422 -5.047 1.00 96.69 175 THR A O 1
ATOM 1401 N N . LYS A 1 176 ? 14.662 -8.957 -6.537 1.00 96.12 176 LYS A N 1
ATOM 1402 C CA . LYS A 1 176 ? 15.308 -8.317 -7.693 1.00 96.12 176 LYS A CA 1
ATOM 1403 C C . LYS A 1 176 ? 14.642 -6.997 -8.059 1.00 96.12 176 LYS A C 1
ATOM 1405 O O . LYS A 1 176 ? 15.343 -6.054 -8.411 1.00 96.12 176 LYS A O 1
ATOM 1410 N N . TYR A 1 177 ? 13.320 -6.899 -7.921 1.00 97.75 177 TYR A N 1
ATOM 1411 C CA . TYR A 1 177 ? 12.623 -5.620 -8.048 1.00 97.75 177 TYR A CA 1
ATOM 1412 C C . TYR A 1 177 ? 13.080 -4.612 -6.977 1.00 97.75 177 TYR A C 1
ATOM 1414 O O . TYR A 1 177 ? 13.397 -3.478 -7.327 1.00 97.75 177 TYR A O 1
ATOM 1422 N N . LEU A 1 178 ? 13.199 -5.022 -5.705 1.00 97.56 178 LEU A N 1
ATOM 1423 C CA . LEU A 1 178 ? 13.703 -4.153 -4.628 1.00 97.56 178 LEU A CA 1
ATOM 1424 C C . LEU A 1 178 ? 15.142 -3.674 -4.883 1.00 97.56 178 LEU A C 1
ATOM 1426 O O . LEU A 1 178 ? 15.458 -2.503 -4.676 1.00 97.56 178 LEU A O 1
ATOM 1430 N N . GLU A 1 179 ? 16.015 -4.556 -5.371 1.00 95.88 179 GLU A N 1
ATOM 1431 C CA . GLU A 1 179 ? 17.381 -4.199 -5.773 1.00 95.88 179 GLU A CA 1
ATOM 1432 C C . GLU A 1 179 ? 17.400 -3.217 -6.953 1.00 95.88 179 GLU A C 1
ATOM 1434 O O . GLU A 1 179 ? 18.179 -2.262 -6.943 1.00 95.88 179 GLU A O 1
ATOM 1439 N N . PHE A 1 180 ? 16.529 -3.428 -7.943 1.00 97.38 180 PHE A N 1
ATOM 1440 C CA . PHE A 1 180 ? 16.393 -2.558 -9.107 1.00 97.38 180 PHE A CA 1
ATOM 1441 C C . PHE A 1 180 ? 15.985 -1.136 -8.704 1.00 97.38 180 PHE A C 1
ATOM 1443 O O . PHE A 1 180 ? 16.667 -0.179 -9.075 1.00 97.38 180 PHE A O 1
ATOM 1450 N N . ILE A 1 181 ? 14.927 -0.981 -7.897 1.00 97.50 181 ILE A N 1
ATOM 1451 C CA . ILE A 1 181 ? 14.463 0.350 -7.474 1.00 97.50 181 ILE A CA 1
ATOM 1452 C C . ILE A 1 181 ? 15.458 1.048 -6.548 1.00 97.50 181 ILE A C 1
ATOM 1454 O O . ILE A 1 181 ? 15.642 2.257 -6.661 1.00 97.50 181 ILE A O 1
ATOM 1458 N N . ARG A 1 182 ? 16.155 0.298 -5.684 1.00 95.19 182 ARG A N 1
ATOM 1459 C CA . ARG A 1 182 ? 17.196 0.856 -4.815 1.00 95.19 182 ARG A CA 1
ATOM 1460 C C . ARG A 1 182 ? 18.340 1.442 -5.638 1.00 95.19 182 ARG A C 1
ATOM 1462 O O . ARG A 1 182 ? 18.822 2.526 -5.334 1.00 95.19 182 ARG A O 1
ATOM 1469 N N . THR A 1 183 ? 18.766 0.744 -6.685 1.00 93.94 183 THR A N 1
ATOM 1470 C CA . THR A 1 183 ? 19.836 1.231 -7.562 1.00 93.94 183 THR A CA 1
ATOM 1471 C C . THR A 1 183 ? 19.365 2.402 -8.427 1.00 93.94 183 THR A C 1
ATOM 1473 O O . THR A 1 183 ? 20.054 3.413 -8.502 1.00 93.94 183 THR A O 1
ATOM 1476 N N . GLY A 1 184 ? 18.197 2.285 -9.065 1.00 94.62 184 GLY A N 1
ATOM 1477 C CA . GLY A 1 184 ? 17.763 3.231 -10.095 1.00 94.62 184 GLY A CA 1
ATOM 1478 C C . GLY A 1 184 ? 16.973 4.449 -9.607 1.00 94.62 184 GLY A C 1
ATOM 1479 O O . GLY A 1 184 ? 16.961 5.454 -10.299 1.00 94.62 184 GLY A O 1
ATOM 1480 N N . TYR A 1 185 ? 16.293 4.396 -8.455 1.00 95.25 185 TYR A N 1
ATOM 1481 C CA . TYR A 1 185 ? 15.266 5.397 -8.099 1.00 95.25 185 TYR A CA 1
ATOM 1482 C C . TYR A 1 185 ? 15.508 6.129 -6.777 1.00 95.25 185 TYR A C 1
ATOM 1484 O O . TYR A 1 185 ? 14.690 6.965 -6.405 1.00 95.25 185 TYR A O 1
ATOM 1492 N N . SER A 1 186 ? 16.631 5.895 -6.089 1.00 89.94 186 SER A N 1
ATOM 1493 C CA . SER A 1 186 ? 16.928 6.544 -4.794 1.00 89.94 186 SER A CA 1
ATOM 1494 C C . SER A 1 186 ? 16.934 8.084 -4.847 1.00 89.94 186 SER A C 1
ATOM 1496 O O . SER A 1 186 ? 16.752 8.735 -3.823 1.00 89.94 186 SER A O 1
ATOM 1498 N N . HIS A 1 187 ? 17.081 8.675 -6.038 1.00 88.56 187 HIS A N 1
ATOM 1499 C CA . HIS A 1 187 ? 17.047 10.125 -6.265 1.00 88.56 187 HIS A CA 1
ATOM 1500 C C . HIS A 1 187 ? 15.904 10.587 -7.190 1.00 88.56 187 HIS A C 1
ATOM 1502 O O . HIS A 1 187 ? 15.947 11.698 -7.706 1.00 88.56 187 HIS A O 1
ATOM 1508 N N . GLU A 1 188 ? 14.876 9.764 -7.425 1.00 93.38 188 GLU A N 1
ATOM 1509 C CA . GLU A 1 188 ? 13.732 10.154 -8.263 1.00 93.38 188 GLU A CA 1
ATOM 1510 C C . GLU A 1 188 ? 13.023 11.411 -7.710 1.00 93.38 188 GLU A C 1
ATOM 1512 O O . GLU A 1 188 ? 12.889 11.594 -6.499 1.00 93.38 188 GLU A O 1
ATOM 1517 N N . ASN A 1 189 ? 12.541 12.279 -8.603 1.00 91.25 189 ASN A N 1
ATOM 1518 C CA . ASN A 1 189 ? 11.894 13.551 -8.249 1.00 91.25 189 ASN A CA 1
ATOM 1519 C C . ASN A 1 189 ? 10.382 13.550 -8.501 1.00 91.25 189 ASN A C 1
ATOM 1521 O O . ASN A 1 189 ? 9.677 14.437 -8.028 1.00 91.25 189 ASN A O 1
ATOM 1525 N N . CYS A 1 190 ? 9.876 12.592 -9.271 1.00 93.25 190 CYS A N 1
ATOM 1526 C CA . CYS A 1 190 ? 8.461 12.495 -9.601 1.00 93.25 190 CYS A CA 1
ATOM 1527 C C . CYS A 1 190 ? 7.675 11.829 -8.466 1.00 93.25 190 CYS A C 1
ATOM 1529 O O . CYS A 1 190 ? 7.932 10.671 -8.116 1.00 93.25 190 CYS A O 1
ATOM 1531 N N . PHE A 1 191 ? 6.696 12.553 -7.919 1.00 95.81 191 PHE A N 1
ATOM 1532 C CA . PHE A 1 191 ? 5.794 12.057 -6.884 1.00 95.81 191 PHE A CA 1
ATOM 1533 C C . PHE A 1 191 ? 5.035 10.807 -7.334 1.00 95.81 191 PHE A C 1
ATOM 1535 O O . PHE A 1 191 ? 4.941 9.838 -6.582 1.00 95.81 191 PHE A O 1
ATOM 1542 N N . GLU A 1 192 ? 4.533 10.790 -8.567 1.00 96.38 192 GLU A N 1
ATOM 1543 C CA . GLU A 1 192 ? 3.736 9.690 -9.105 1.00 96.38 192 GLU A CA 1
ATOM 1544 C C . GLU A 1 192 ? 4.559 8.406 -9.243 1.00 96.38 192 GLU A C 1
ATOM 1546 O O . GLU A 1 192 ? 4.076 7.323 -8.900 1.00 96.38 192 GLU A O 1
ATOM 1551 N N . THR A 1 193 ? 5.821 8.519 -9.672 1.00 96.81 193 THR A N 1
ATOM 1552 C CA . THR A 1 193 ? 6.753 7.385 -9.721 1.00 96.81 193 THR A CA 1
ATOM 1553 C C . THR A 1 193 ? 7.003 6.831 -8.320 1.00 96.81 193 THR A C 1
ATOM 1555 O O . THR A 1 193 ? 6.897 5.622 -8.115 1.00 96.81 193 THR A O 1
ATOM 1558 N N . TRP A 1 194 ? 7.270 7.692 -7.333 1.00 97.50 194 TRP A N 1
ATOM 1559 C CA . TRP A 1 194 ? 7.440 7.260 -5.942 1.00 97.50 194 TRP A CA 1
ATOM 1560 C C . TRP A 1 194 ? 6.174 6.633 -5.357 1.00 97.50 194 TRP A C 1
ATOM 1562 O O . TRP A 1 194 ? 6.259 5.615 -4.669 1.00 97.50 194 TRP A O 1
ATOM 1572 N N . CYS A 1 195 ? 4.998 7.192 -5.643 1.00 97.31 195 CYS A N 1
ATOM 1573 C CA . CYS A 1 195 ? 3.716 6.616 -5.244 1.00 97.31 195 CYS A CA 1
ATOM 1574 C C . CYS A 1 195 ? 3.549 5.193 -5.780 1.00 97.31 195 CYS A C 1
ATOM 1576 O O . CYS A 1 195 ? 3.166 4.292 -5.026 1.00 97.31 195 CYS A O 1
ATOM 1578 N N . ASP A 1 196 ? 3.853 4.977 -7.064 1.00 97.75 196 ASP A N 1
ATOM 1579 C CA . ASP A 1 196 ? 3.753 3.655 -7.676 1.00 97.75 196 ASP A CA 1
ATOM 1580 C C . ASP A 1 196 ? 4.756 2.673 -7.063 1.00 97.75 196 ASP A C 1
ATOM 1582 O O . ASP A 1 196 ? 4.364 1.577 -6.657 1.00 97.75 196 ASP A O 1
ATOM 1586 N N . ILE A 1 197 ? 6.012 3.096 -6.880 1.00 98.25 197 ILE A N 1
ATOM 1587 C CA . ILE A 1 197 ? 7.051 2.301 -6.212 1.00 98.25 197 ILE A CA 1
ATOM 1588 C C . ILE A 1 197 ? 6.592 1.891 -4.809 1.00 98.25 197 ILE A C 1
ATOM 1590 O O . ILE A 1 197 ? 6.598 0.704 -4.477 1.00 98.25 197 ILE A O 1
ATOM 1594 N N . MET A 1 198 ? 6.131 2.843 -3.992 1.00 97.94 198 MET A N 1
ATOM 1595 C CA . MET A 1 198 ? 5.679 2.582 -2.622 1.00 97.94 198 MET A CA 1
ATOM 1596 C C . MET A 1 198 ? 4.502 1.610 -2.579 1.00 97.94 198 MET A C 1
ATOM 1598 O O . MET A 1 198 ? 4.451 0.739 -1.707 1.00 97.94 198 MET A O 1
ATOM 1602 N N . ARG A 1 199 ? 3.565 1.710 -3.528 1.00 96.56 199 ARG A N 1
ATOM 1603 C CA . ARG A 1 199 ? 2.448 0.766 -3.664 1.00 96.56 199 ARG A CA 1
ATOM 1604 C C . ARG A 1 199 ? 2.931 -0.643 -4.024 1.00 96.56 199 ARG A C 1
ATOM 1606 O O . ARG A 1 199 ? 2.478 -1.613 -3.405 1.00 96.56 199 ARG A O 1
ATOM 1613 N N . ASN A 1 200 ? 3.851 -0.735 -4.982 1.00 97.38 200 ASN A N 1
ATOM 1614 C CA . ASN A 1 200 ? 4.423 -1.985 -5.483 1.00 97.38 200 ASN A CA 1
ATOM 1615 C C . ASN A 1 200 ? 5.323 -2.680 -4.447 1.00 97.38 200 ASN A C 1
ATOM 1617 O O . ASN A 1 200 ? 5.442 -3.899 -4.478 1.00 97.38 200 ASN A O 1
ATOM 1621 N N . ILE A 1 201 ? 5.911 -1.943 -3.496 1.00 97.50 201 ILE A N 1
ATOM 1622 C CA . ILE A 1 201 ? 6.603 -2.531 -2.337 1.00 97.50 201 ILE A CA 1
ATOM 1623 C C . ILE A 1 201 ? 5.597 -2.964 -1.265 1.00 97.50 201 ILE A C 1
ATOM 1625 O O . ILE A 1 201 ? 5.639 -4.089 -0.768 1.00 97.50 201 ILE A O 1
ATOM 1629 N N . ARG A 1 202 ? 4.685 -2.063 -0.881 1.00 95.62 202 ARG A N 1
ATOM 1630 C CA . ARG A 1 202 ? 3.812 -2.241 0.287 1.00 95.62 202 ARG A CA 1
ATOM 1631 C C . ARG A 1 202 ? 2.896 -3.453 0.159 1.00 95.62 202 ARG A C 1
ATOM 1633 O O . ARG A 1 202 ? 2.666 -4.125 1.159 1.00 95.62 202 ARG A O 1
ATOM 1640 N N . THR A 1 203 ? 2.364 -3.717 -1.034 1.00 93.38 203 THR A N 1
ATOM 1641 C CA . THR A 1 203 ? 1.379 -4.793 -1.233 1.00 93.38 203 THR A CA 1
ATOM 1642 C C . THR A 1 203 ? 2.002 -6.183 -1.023 1.00 93.38 203 THR A C 1
ATOM 1644 O O . THR A 1 203 ? 1.552 -6.878 -0.111 1.00 93.38 203 THR A O 1
ATOM 1647 N N . PRO A 1 204 ? 3.094 -6.571 -1.718 1.00 95.94 204 PRO A N 1
ATOM 1648 C CA . PRO A 1 204 ? 3.785 -7.835 -1.442 1.00 95.94 204 PRO A CA 1
ATOM 1649 C C . PRO A 1 204 ? 4.306 -7.947 -0.008 1.00 95.94 204 PRO A C 1
ATOM 1651 O O . PRO A 1 204 ? 4.147 -8.985 0.626 1.00 95.94 204 PRO A O 1
ATOM 1654 N N . VAL A 1 205 ? 4.888 -6.874 0.540 1.00 96.69 205 VAL A N 1
ATOM 1655 C CA . VAL A 1 205 ? 5.438 -6.898 1.905 1.00 96.69 205 VAL A CA 1
ATOM 1656 C C . VAL A 1 205 ? 4.351 -7.155 2.948 1.00 96.69 205 VAL A C 1
ATOM 1658 O O . VAL A 1 205 ? 4.588 -7.901 3.895 1.00 96.69 205 VAL A O 1
ATOM 1661 N N . ARG A 1 206 ? 3.146 -6.597 2.776 1.00 96.00 206 ARG A N 1
ATOM 1662 C CA . ARG A 1 206 ? 2.009 -6.899 3.658 1.00 96.00 206 ARG A CA 1
ATOM 1663 C C . ARG A 1 206 ? 1.635 -8.373 3.616 1.00 96.00 206 ARG A C 1
ATOM 1665 O O . ARG A 1 206 ? 1.488 -8.951 4.684 1.00 96.00 206 ARG A O 1
ATOM 1672 N N . ILE A 1 207 ? 1.550 -8.968 2.426 1.00 97.00 207 ILE A N 1
ATOM 1673 C CA . ILE A 1 207 ? 1.276 -10.403 2.244 1.00 97.00 207 ILE A CA 1
ATOM 1674 C C . ILE A 1 207 ? 2.358 -11.245 2.933 1.00 97.00 207 ILE A C 1
ATOM 1676 O O . ILE A 1 207 ? 2.043 -12.185 3.657 1.00 97.00 207 ILE A O 1
ATOM 1680 N N . PHE A 1 208 ? 3.636 -10.886 2.771 1.00 96.56 208 PHE A N 1
ATOM 1681 C CA . PHE A 1 208 ? 4.738 -11.606 3.414 1.00 96.56 208 PHE A CA 1
ATOM 1682 C C . PHE A 1 208 ? 4.700 -11.513 4.937 1.00 96.56 208 PHE A C 1
ATOM 1684 O O . PHE A 1 208 ? 4.810 -12.535 5.607 1.00 96.56 208 PHE A O 1
ATOM 1691 N N . ILE A 1 209 ? 4.497 -10.322 5.496 1.00 95.62 209 ILE A N 1
ATOM 1692 C CA . ILE A 1 209 ? 4.398 -10.158 6.950 1.00 95.62 209 ILE A CA 1
ATOM 1693 C C . ILE A 1 209 ? 3.147 -10.872 7.485 1.00 95.62 209 ILE A C 1
ATOM 1695 O O . ILE A 1 209 ? 3.240 -11.560 8.496 1.00 95.62 209 ILE A O 1
ATOM 1699 N N . GLU A 1 210 ? 1.999 -10.758 6.806 1.00 95.56 210 GLU A N 1
ATOM 1700 C CA . GLU A 1 210 ? 0.755 -11.429 7.208 1.00 95.56 210 GLU A CA 1
ATOM 1701 C C . GLU A 1 210 ? 0.947 -12.947 7.255 1.00 95.56 210 GLU A C 1
ATOM 1703 O O . GLU A 1 210 ? 0.637 -13.565 8.269 1.00 95.56 210 GLU A O 1
ATOM 1708 N N . GLY A 1 211 ? 1.522 -13.538 6.202 1.00 95.69 211 GLY A N 1
ATOM 1709 C CA . GLY A 1 211 ? 1.803 -14.969 6.165 1.00 95.69 211 GLY A CA 1
ATOM 1710 C C . GLY A 1 211 ? 2.807 -15.404 7.236 1.00 95.69 211 GLY A C 1
ATOM 1711 O O . GLY A 1 211 ? 2.579 -16.411 7.888 1.00 95.69 211 GLY A O 1
ATOM 1712 N N . MET A 1 212 ? 3.863 -14.622 7.500 1.00 94.12 212 MET A N 1
ATOM 1713 C CA . MET A 1 212 ? 4.830 -14.919 8.575 1.00 94.12 212 MET A CA 1
ATOM 1714 C C . MET A 1 212 ? 4.186 -14.925 9.964 1.00 94.12 212 MET A C 1
ATOM 1716 O O . MET A 1 212 ? 4.463 -15.804 10.774 1.00 94.12 212 MET A O 1
ATOM 1720 N N . VAL A 1 213 ? 3.315 -13.956 10.251 1.00 90.62 213 VAL A N 1
ATOM 1721 C CA . VAL A 1 213 ? 2.587 -13.918 11.528 1.00 90.62 213 VAL A CA 1
ATOM 1722 C C . VAL A 1 213 ? 1.524 -15.023 11.584 1.00 90.62 213 VAL A C 1
ATOM 1724 O O . VAL A 1 213 ? 1.239 -15.540 12.664 1.00 90.62 213 VAL A O 1
ATOM 1727 N N . ALA A 1 214 ? 0.934 -15.399 10.446 1.00 88.75 214 ALA A N 1
ATOM 1728 C CA . ALA A 1 214 ? -0.003 -16.512 10.364 1.00 88.75 214 ALA A CA 1
ATOM 1729 C C . ALA A 1 214 ? 0.679 -17.866 10.623 1.00 88.75 214 ALA A C 1
ATOM 1731 O O . ALA A 1 214 ? 0.092 -18.649 11.367 1.00 88.75 214 ALA A O 1
ATOM 1732 N N . GLU A 1 215 ? 1.889 -18.099 10.086 1.00 88.31 215 GLU A N 1
ATOM 1733 C CA . GLU A 1 215 ? 2.714 -19.299 10.346 1.00 88.31 215 GLU A CA 1
ATOM 1734 C C . GLU A 1 215 ? 2.892 -19.464 11.862 1.00 88.31 215 GLU A C 1
ATOM 1736 O O . GLU A 1 215 ? 2.476 -20.466 12.432 1.00 88.31 215 GLU A O 1
ATOM 1741 N N . TYR A 1 216 ? 3.336 -18.401 12.540 1.00 81.75 216 TYR A N 1
ATOM 1742 C CA . TYR A 1 216 ? 3.530 -18.382 13.994 1.00 81.75 216 TYR A CA 1
ATOM 1743 C C . TYR A 1 216 ? 2.269 -18.712 14.821 1.00 81.75 216 TYR A C 1
ATOM 1745 O O . TYR A 1 216 ? 2.347 -19.293 15.902 1.00 81.75 216 TYR A O 1
ATOM 1753 N N . LYS A 1 217 ? 1.077 -18.303 14.365 1.00 76.06 217 LYS A N 1
ATOM 1754 C CA . LYS A 1 217 ? -0.167 -18.499 15.134 1.00 76.06 217 LYS A CA 1
ATOM 1755 C C . LYS A 1 217 ? -0.752 -19.909 15.008 1.00 76.06 217 LYS A C 1
ATOM 1757 O O . LYS A 1 217 ? -1.540 -20.269 15.881 1.00 76.06 217 LYS A O 1
ATOM 1762 N N . ILE A 1 218 ? -0.439 -20.653 13.945 1.00 69.00 218 ILE A N 1
ATOM 1763 C CA . ILE A 1 218 ? -0.928 -22.031 13.759 1.00 69.00 218 ILE A CA 1
ATOM 1764 C C . ILE A 1 218 ? -0.223 -22.956 14.748 1.00 69.00 218 ILE A C 1
ATOM 1766 O O . ILE A 1 218 ? -0.912 -23.625 15.518 1.00 69.00 218 ILE A O 1
ATOM 1770 N N . ASP A 1 219 ? 1.108 -22.854 14.835 1.00 60.09 219 ASP A N 1
ATOM 1771 C CA . ASP A 1 219 ? 1.932 -23.577 15.814 1.00 60.09 219 ASP A CA 1
ATOM 1772 C C . ASP A 1 219 ? 1.351 -23.427 17.236 1.00 60.09 219 ASP A C 1
ATOM 1774 O O . ASP A 1 219 ? 1.166 -24.396 17.967 1.00 60.09 219 ASP A O 1
ATOM 1778 N N . LYS A 1 220 ? 0.901 -22.215 17.597 1.00 58.41 220 LYS A N 1
ATOM 1779 C CA . LYS A 1 220 ? 0.286 -21.930 18.904 1.00 58.41 220 LYS A CA 1
ATOM 1780 C C . LYS A 1 220 ? -1.007 -22.713 19.195 1.00 58.41 220 LYS A C 1
ATOM 1782 O O . LYS A 1 220 ? -1.250 -23.009 20.365 1.00 58.41 220 LYS A O 1
ATOM 1787 N N . HIS A 1 221 ? -1.876 -22.962 18.209 1.00 57.00 221 HIS A N 1
ATOM 1788 C CA . HIS A 1 221 ? -3.168 -23.631 18.445 1.00 57.00 221 HIS A CA 1
ATOM 1789 C C . HIS A 1 221 ? -3.005 -25.153 18.526 1.00 57.00 221 HIS A C 1
ATOM 1791 O O . HIS A 1 221 ? -3.608 -25.776 19.397 1.00 57.00 221 HIS A O 1
ATOM 1797 N N . GLU A 1 222 ? -2.155 -25.739 17.680 1.00 56.53 222 GLU A N 1
ATOM 1798 C CA . GLU A 1 222 ? -1.843 -27.175 17.723 1.00 56.53 222 GLU A CA 1
ATOM 1799 C C . GLU A 1 222 ? -1.097 -27.555 19.016 1.00 56.53 222 GLU A C 1
ATOM 1801 O O . GLU A 1 222 ? -1.353 -28.603 19.609 1.00 56.53 222 GLU A O 1
ATOM 1806 N N . GLU A 1 223 ? -0.246 -26.661 19.530 1.00 50.03 223 GLU A N 1
ATOM 1807 C CA . GLU A 1 223 ? 0.513 -26.875 20.768 1.00 50.03 223 GLU A CA 1
ATOM 1808 C C . GLU A 1 223 ? -0.307 -26.657 22.055 1.00 50.03 223 GLU A C 1
ATOM 1810 O O . GLU A 1 223 ? 0.040 -27.205 23.096 1.00 50.03 223 GLU A O 1
ATOM 1815 N N . GLN A 1 224 ? -1.411 -25.894 22.030 1.00 53.66 224 GLN A N 1
ATOM 1816 C CA . GLN A 1 224 ? -2.275 -25.694 23.210 1.00 53.66 224 GLN A CA 1
ATOM 1817 C C . GLN A 1 224 ? -3.167 -26.904 23.534 1.00 53.66 224 GLN A C 1
ATOM 1819 O O . GLN A 1 224 ? -3.605 -27.049 24.679 1.00 53.66 224 GLN A O 1
ATOM 1824 N N . GLU A 1 225 ? -3.416 -27.786 22.564 1.00 55.22 225 GLU A N 1
ATOM 1825 C CA . GLU A 1 225 ? -4.153 -29.040 22.777 1.00 55.22 225 GLU A CA 1
ATOM 1826 C C . GLU A 1 225 ? -3.278 -30.141 23.410 1.00 55.22 225 GLU A C 1
ATOM 1828 O O . GLU A 1 225 ? -3.792 -31.126 23.948 1.00 55.22 225 GLU A O 1
ATOM 1833 N N . ILE A 1 226 ? -1.957 -29.940 23.446 1.00 57.81 226 ILE A N 1
ATOM 1834 C CA . ILE A 1 226 ? -0.982 -30.836 24.067 1.00 57.81 226 ILE A CA 1
ATOM 1835 C C . ILE A 1 226 ? -0.498 -30.170 25.367 1.00 57.81 226 ILE A C 1
ATOM 1837 O O . ILE A 1 226 ? 0.018 -29.062 25.376 1.00 57.81 226 ILE A O 1
ATOM 1841 N N . LYS A 1 227 ? -0.706 -30.801 26.529 1.00 57.91 227 LYS A N 1
ATOM 1842 C CA . LYS A 1 227 ? -0.262 -30.250 27.828 1.00 57.91 227 LYS A CA 1
ATOM 1843 C C . LYS A 1 227 ? 1.267 -30.171 27.874 1.00 57.91 227 LYS A C 1
ATOM 1845 O O . LYS A 1 227 ? 1.877 -31.239 27.917 1.00 57.91 227 LYS A O 1
ATOM 1850 N N . VAL A 1 228 ? 1.882 -28.984 27.973 1.00 52.28 228 VAL A N 1
ATOM 1851 C CA . VAL A 1 228 ? 3.352 -28.929 28.088 1.00 52.28 228 VAL A CA 1
ATOM 1852 C C . VAL A 1 228 ? 3.960 -27.870 29.036 1.00 52.28 228 VAL A C 1
ATOM 1854 O O . VAL A 1 228 ? 3.368 -26.866 29.436 1.00 52.28 228 VAL A O 1
ATOM 1857 N N . ASP A 1 229 ? 5.172 -28.283 29.405 1.00 58.34 229 ASP A N 1
ATOM 1858 C CA . ASP A 1 229 ? 6.279 -27.958 30.295 1.00 58.34 229 ASP A CA 1
ATOM 1859 C C . ASP A 1 229 ? 7.043 -26.634 30.029 1.00 58.34 229 ASP A C 1
ATOM 1861 O O . ASP A 1 229 ? 6.855 -25.939 29.032 1.00 58.34 229 ASP A O 1
ATOM 1865 N N . LYS A 1 230 ? 7.970 -26.287 30.935 1.00 58.09 230 LYS A N 1
ATOM 1866 C CA . LYS A 1 230 ? 8.694 -24.994 30.975 1.00 58.09 230 LYS A CA 1
ATOM 1867 C C . LYS A 1 230 ? 9.637 -24.702 29.796 1.00 58.09 230 LYS A C 1
ATOM 1869 O O . LYS A 1 230 ? 9.877 -23.524 29.540 1.00 58.09 230 LYS A O 1
ATOM 1874 N N . SER A 1 231 ? 10.153 -25.705 29.079 1.00 56.94 231 SER A N 1
ATOM 1875 C CA . SER A 1 231 ? 11.088 -25.508 27.948 1.00 56.94 231 SER A CA 1
ATOM 1876 C C . SER A 1 231 ? 10.451 -24.839 26.720 1.00 56.94 231 SER A C 1
ATOM 1878 O O . SER A 1 231 ? 11.139 -24.488 25.767 1.00 56.94 231 SER A O 1
ATOM 1880 N N . GLU A 1 232 ? 9.131 -24.659 26.712 1.00 53.66 232 GLU A N 1
ATOM 1881 C CA . GLU A 1 232 ? 8.391 -24.194 25.535 1.00 53.66 232 GLU A CA 1
ATOM 1882 C C . GLU A 1 232 ? 8.079 -22.702 25.518 1.00 53.66 232 GLU A C 1
ATOM 1884 O O . GLU A 1 232 ? 7.897 -22.113 24.453 1.00 53.66 232 GLU A O 1
ATOM 1889 N N . ASN A 1 233 ? 8.071 -22.054 26.684 1.00 58.12 233 ASN A N 1
ATOM 1890 C CA . ASN A 1 233 ? 8.004 -20.594 26.734 1.00 58.12 233 ASN A CA 1
ATOM 1891 C C . ASN A 1 233 ? 9.258 -19.949 26.116 1.00 58.12 233 ASN A C 1
ATOM 1893 O O . ASN A 1 233 ? 9.187 -18.818 25.639 1.00 58.12 233 ASN A O 1
ATOM 1897 N N . GLU A 1 234 ? 10.375 -20.680 26.065 1.00 62.78 234 GLU A N 1
ATOM 1898 C CA . GLU A 1 234 ? 11.615 -20.242 25.418 1.00 62.78 234 GLU A CA 1
ATOM 1899 C C . GLU A 1 234 ? 11.485 -20.230 23.884 1.00 62.78 234 GLU A C 1
ATOM 1901 O O . GLU A 1 234 ? 11.755 -19.195 23.275 1.00 62.78 234 GLU A O 1
ATOM 1906 N N . LYS A 1 235 ? 10.949 -21.296 23.263 1.00 61.62 235 LYS A N 1
ATOM 1907 C CA . LYS A 1 235 ? 10.698 -21.343 21.803 1.00 61.62 235 LYS A CA 1
ATOM 1908 C C . LYS A 1 235 ? 9.713 -20.263 21.331 1.00 61.62 235 LYS A C 1
ATOM 1910 O O . LYS A 1 235 ? 9.922 -19.640 20.293 1.00 61.62 235 LYS A O 1
ATOM 1915 N N . LYS A 1 236 ? 8.675 -19.977 22.130 1.00 60.69 236 LYS A N 1
ATOM 1916 C CA . LYS A 1 236 ? 7.683 -18.911 21.863 1.00 60.69 236 LYS A CA 1
ATOM 1917 C C . LYS A 1 236 ? 8.322 -17.523 21.811 1.00 60.69 236 LYS A C 1
ATOM 1919 O O . LYS A 1 236 ? 8.046 -16.733 20.910 1.00 60.69 236 LYS A O 1
ATOM 1924 N N . SER A 1 237 ? 9.203 -17.235 22.769 1.00 69.75 237 SER A N 1
ATOM 1925 C CA . SER A 1 237 ? 9.953 -15.978 22.796 1.00 69.75 237 SER A CA 1
ATOM 1926 C C . SER A 1 237 ? 10.907 -15.846 21.603 1.00 69.75 237 SER A C 1
ATOM 1928 O O . SER A 1 237 ? 11.225 -14.725 21.207 1.00 69.75 237 SER A O 1
ATOM 1930 N N . GLU A 1 238 ? 11.375 -16.961 21.042 1.00 75.75 238 GLU A N 1
ATOM 1931 C CA . GLU A 1 238 ? 12.344 -16.991 19.947 1.00 75.75 238 GLU A CA 1
ATOM 1932 C C . GLU A 1 238 ? 11.711 -16.643 18.587 1.00 75.75 238 GLU A C 1
ATOM 1934 O O . GLU A 1 238 ? 12.216 -15.760 17.895 1.00 75.75 238 GLU A O 1
ATOM 1939 N N . GLN A 1 239 ? 10.562 -17.226 18.229 1.00 72.50 239 GLN A N 1
ATOM 1940 C CA . GLN A 1 239 ? 9.879 -16.931 16.955 1.00 72.50 239 GLN A CA 1
ATOM 1941 C C . GLN A 1 239 ? 9.277 -15.511 16.901 1.00 72.50 239 GLN A C 1
ATOM 1943 O O . GLN A 1 239 ? 9.389 -14.816 15.887 1.00 72.50 239 GLN A O 1
ATOM 1948 N N . GLU A 1 240 ? 8.681 -15.015 17.996 1.00 78.62 240 GLU A N 1
ATOM 1949 C CA . GLU A 1 240 ? 8.225 -13.615 18.061 1.00 78.62 240 GLU A CA 1
ATOM 1950 C C . GLU A 1 240 ? 9.415 -12.642 17.949 1.00 78.62 240 GLU A C 1
ATOM 1952 O O . GLU A 1 240 ? 9.312 -11.576 17.330 1.00 78.62 240 GLU A O 1
ATOM 1957 N N . SER A 1 241 ? 10.565 -13.028 18.510 1.00 83.06 241 SER A N 1
ATOM 1958 C CA . SER A 1 241 ? 11.828 -12.308 18.339 1.00 83.06 241 SER A CA 1
ATOM 1959 C C . SER A 1 241 ? 12.301 -12.336 16.881 1.00 83.06 241 SER A C 1
ATOM 1961 O O . SER A 1 241 ? 12.744 -11.302 16.380 1.00 83.06 241 SER A O 1
ATOM 1963 N N . GLU A 1 242 ? 12.128 -13.446 16.155 1.00 88.62 242 GLU A N 1
ATOM 1964 C CA . GLU A 1 242 ? 12.481 -13.552 14.733 1.00 88.62 242 GLU A CA 1
ATOM 1965 C C . GLU A 1 242 ? 11.664 -12.594 13.856 1.00 88.62 242 GLU A C 1
ATOM 1967 O O . GLU A 1 242 ? 12.246 -11.824 13.088 1.00 88.62 242 GLU A O 1
ATOM 1972 N N . ILE A 1 243 ? 10.331 -12.560 13.997 1.00 89.12 243 ILE A N 1
ATOM 1973 C CA . ILE A 1 243 ? 9.478 -11.633 13.228 1.00 89.12 243 ILE A CA 1
ATOM 1974 C C . ILE A 1 243 ? 9.845 -10.179 13.548 1.00 89.12 243 ILE A C 1
ATOM 1976 O O . ILE A 1 243 ? 9.964 -9.349 12.642 1.00 89.12 243 ILE A O 1
ATOM 1980 N N . LYS A 1 244 ? 10.076 -9.852 14.826 1.00 90.19 244 LYS A N 1
ATOM 1981 C CA . LYS A 1 244 ? 10.524 -8.509 15.232 1.00 90.19 244 LYS A CA 1
ATOM 1982 C C . LYS A 1 244 ? 11.893 -8.164 14.643 1.00 90.19 244 LYS A C 1
ATOM 1984 O O . LYS A 1 244 ? 12.076 -7.045 14.162 1.00 90.19 244 LYS A O 1
ATOM 1989 N N . ALA A 1 245 ? 12.840 -9.101 14.641 1.00 92.06 245 ALA A N 1
ATOM 1990 C CA . ALA A 1 245 ? 14.166 -8.917 14.057 1.00 92.06 245 ALA A CA 1
ATOM 1991 C C . ALA A 1 245 ? 14.095 -8.727 12.535 1.00 92.06 245 ALA A C 1
ATOM 1993 O O . ALA A 1 245 ? 14.749 -7.833 11.993 1.00 92.06 245 ALA A O 1
ATOM 1994 N N . PHE A 1 246 ? 13.253 -9.509 11.858 1.00 93.81 246 PHE A N 1
ATOM 1995 C CA . PHE A 1 246 ? 12.965 -9.372 10.436 1.00 93.81 246 PHE A CA 1
ATOM 1996 C C . PHE A 1 246 ? 12.395 -7.985 10.112 1.00 93.81 246 PHE A C 1
ATOM 1998 O O . PHE A 1 246 ? 12.953 -7.269 9.278 1.00 93.81 246 PHE A O 1
ATOM 2005 N N . LEU A 1 247 ? 11.333 -7.567 10.813 1.00 93.75 247 LEU A N 1
ATOM 2006 C CA . LEU A 1 247 ? 10.715 -6.252 10.623 1.00 93.75 247 LEU A CA 1
ATOM 2007 C C . LEU A 1 247 ? 11.712 -5.125 10.882 1.00 93.75 247 LEU A C 1
ATOM 2009 O O . LEU A 1 247 ? 11.750 -4.166 10.120 1.00 93.75 247 LEU A O 1
ATOM 2013 N N . LYS A 1 248 ? 12.564 -5.256 11.905 1.00 94.56 248 LYS A N 1
ATOM 2014 C CA . LYS A 1 248 ? 13.619 -4.282 12.201 1.00 94.56 248 LYS A CA 1
ATOM 2015 C C . LYS A 1 248 ? 14.604 -4.132 11.037 1.00 94.56 248 LYS A C 1
ATOM 2017 O O . LYS A 1 248 ? 14.913 -3.004 10.660 1.00 94.56 248 LYS A O 1
ATOM 2022 N N . LYS A 1 249 ? 15.076 -5.237 10.448 1.00 96.44 249 LYS A N 1
ATOM 2023 C CA . LYS A 1 249 ? 15.985 -5.205 9.285 1.00 96.44 249 LYS A CA 1
ATOM 2024 C C . LYS A 1 249 ? 15.314 -4.612 8.046 1.00 96.44 249 LYS A C 1
ATOM 2026 O O . LYS A 1 249 ? 15.878 -3.724 7.413 1.00 96.44 249 LYS A O 1
ATOM 2031 N N . TYR A 1 250 ? 14.094 -5.046 7.731 1.00 96.50 250 TYR A N 1
ATOM 2032 C CA . TYR A 1 250 ? 13.331 -4.498 6.608 1.00 96.50 250 TYR A CA 1
ATOM 2033 C C . TYR A 1 250 ? 13.054 -2.995 6.778 1.00 96.50 250 TYR A C 1
ATOM 2035 O O . TYR A 1 250 ? 13.226 -2.217 5.843 1.00 96.50 250 TYR A O 1
ATOM 2043 N N . ASN A 1 251 ? 12.674 -2.565 7.981 1.00 96.06 251 ASN A N 1
ATOM 2044 C CA . ASN A 1 251 ? 12.439 -1.158 8.276 1.00 96.06 251 ASN A CA 1
ATOM 2045 C C . ASN A 1 251 ? 13.719 -0.328 8.149 1.00 96.06 251 ASN A C 1
ATOM 2047 O O . ASN A 1 251 ? 13.671 0.753 7.572 1.00 96.06 251 ASN A O 1
ATOM 2051 N N . LYS A 1 252 ? 14.869 -0.844 8.608 1.00 96.81 252 LYS A N 1
ATOM 2052 C CA . LYS A 1 252 ? 16.174 -0.197 8.402 1.00 96.81 252 LYS A CA 1
ATOM 2053 C C . LYS A 1 252 ? 16.462 0.010 6.912 1.00 96.81 252 LYS A C 1
ATOM 2055 O O . LYS A 1 252 ? 16.850 1.106 6.518 1.00 96.81 252 LYS A O 1
ATOM 2060 N N . TRP A 1 253 ? 16.220 -1.011 6.087 1.00 97.00 253 TRP A N 1
ATOM 2061 C CA . TRP A 1 253 ? 16.351 -0.897 4.634 1.00 97.00 253 TRP A CA 1
ATOM 2062 C C . TRP A 1 253 ? 15.415 0.166 4.048 1.00 97.00 253 TRP A C 1
ATOM 2064 O O . TRP A 1 253 ? 15.849 0.991 3.250 1.00 97.00 253 TRP A O 1
ATOM 2074 N N . MET A 1 254 ? 14.142 0.168 4.459 1.00 97.44 254 MET A N 1
ATOM 2075 C CA . MET A 1 254 ? 13.153 1.139 3.985 1.00 97.44 254 MET A CA 1
ATOM 2076 C C . MET A 1 254 ? 13.558 2.570 4.341 1.00 97.44 254 MET A C 1
ATOM 2078 O O . MET A 1 254 ? 13.468 3.445 3.486 1.00 97.44 254 MET A O 1
ATOM 2082 N N . ILE A 1 255 ? 14.036 2.795 5.570 1.00 97.12 255 ILE A N 1
ATOM 2083 C CA . ILE A 1 255 ? 14.572 4.087 6.011 1.00 97.12 255 ILE A CA 1
ATOM 2084 C C . ILE A 1 255 ? 15.719 4.490 5.087 1.00 97.12 255 ILE A C 1
ATOM 2086 O O . ILE A 1 255 ? 15.628 5.517 4.429 1.00 97.12 255 ILE A O 1
ATOM 2090 N N . GLN A 1 256 ? 16.739 3.641 4.929 1.00 96.19 256 GLN A N 1
ATOM 2091 C CA . GLN A 1 256 ? 17.877 3.942 4.057 1.00 96.19 256 GLN A CA 1
ATOM 2092 C C . GLN A 1 256 ? 17.456 4.257 2.613 1.00 96.19 256 GLN A C 1
ATOM 2094 O O . GLN A 1 256 ? 18.000 5.174 2.007 1.00 96.19 256 GLN A O 1
ATOM 2099 N N . PHE A 1 257 ? 16.485 3.523 2.067 1.00 96.19 257 PHE A N 1
ATOM 2100 C CA . PHE A 1 257 ? 16.012 3.711 0.697 1.00 96.19 257 PHE A CA 1
ATOM 2101 C C . PHE A 1 257 ? 15.356 5.083 0.466 1.00 96.19 257 PHE A C 1
ATOM 2103 O O . PHE A 1 257 ? 15.490 5.642 -0.619 1.00 96.19 257 PHE A O 1
ATOM 2110 N N . VAL A 1 258 ? 14.662 5.638 1.465 1.00 97.06 258 VAL A N 1
ATOM 2111 C CA . VAL A 1 258 ? 13.946 6.920 1.321 1.00 97.06 258 VAL A CA 1
ATOM 2112 C C . VAL A 1 258 ? 14.678 8.112 1.937 1.00 97.06 258 VAL A C 1
ATOM 2114 O O . VAL A 1 258 ? 14.379 9.251 1.574 1.00 97.06 258 VAL A O 1
ATOM 2117 N N . SER A 1 259 ? 15.615 7.878 2.862 1.00 95.19 259 SER A N 1
ATOM 2118 C CA . SER A 1 259 ? 16.236 8.925 3.682 1.00 95.19 259 SER A CA 1
ATOM 2119 C C . SER A 1 259 ? 16.982 9.971 2.869 1.00 95.19 259 SER A C 1
ATOM 2121 O O . SER A 1 259 ? 16.842 11.157 3.166 1.00 95.19 259 SER A O 1
ATOM 2123 N N . ASP A 1 260 ? 17.731 9.576 1.837 1.00 91.88 260 ASP A N 1
ATOM 2124 C CA . ASP A 1 260 ? 18.503 10.524 1.024 1.00 91.88 260 ASP A CA 1
ATOM 2125 C C . ASP A 1 260 ? 17.576 11.548 0.361 1.00 91.88 260 ASP A C 1
ATOM 2127 O O . ASP A 1 260 ? 17.763 12.762 0.494 1.00 91.88 260 ASP A O 1
ATOM 2131 N N . LYS A 1 261 ? 16.505 11.063 -0.278 1.00 93.44 261 LYS A N 1
ATOM 2132 C CA . LYS A 1 261 ? 15.518 11.918 -0.938 1.00 93.44 261 LYS A CA 1
ATOM 2133 C C . LYS A 1 261 ? 14.682 12.727 0.054 1.00 93.44 261 LYS A C 1
ATOM 2135 O O . LYS A 1 261 ? 14.422 13.907 -0.181 1.00 93.44 261 LYS A O 1
ATOM 2140 N N . ALA A 1 262 ? 14.286 12.127 1.176 1.00 95.19 262 ALA A N 1
ATOM 2141 C CA . ALA A 1 262 ? 13.552 12.824 2.229 1.00 95.19 262 ALA A CA 1
ATOM 2142 C C . ALA A 1 262 ? 14.380 13.968 2.843 1.00 95.19 262 ALA A C 1
ATOM 2144 O O . ALA A 1 262 ? 13.851 15.056 3.076 1.00 95.19 262 ALA A O 1
ATOM 2145 N N . SER A 1 263 ? 15.681 13.746 3.050 1.00 92.94 263 SER A N 1
ATOM 2146 C CA . SER A 1 263 ? 16.611 14.741 3.595 1.00 92.94 263 SER A CA 1
ATOM 2147 C C . SER A 1 263 ? 16.832 15.905 2.629 1.00 92.94 263 SER A C 1
ATOM 2149 O O . SER A 1 263 ? 16.867 17.057 3.052 1.00 92.94 263 SER A O 1
ATOM 2151 N N . GLU A 1 264 ? 16.911 15.630 1.324 1.00 90.69 264 GLU A N 1
ATOM 2152 C CA . GLU A 1 264 ? 17.021 16.657 0.279 1.00 90.69 264 GLU A CA 1
ATOM 2153 C C . GLU A 1 264 ? 15.804 17.610 0.256 1.00 90.69 264 GLU A C 1
ATOM 2155 O O . GLU A 1 264 ? 15.945 18.836 0.137 1.00 90.69 264 GLU A O 1
ATOM 2160 N N . LEU A 1 265 ? 14.594 17.060 0.404 1.00 92.00 265 LEU A N 1
ATOM 2161 C CA . LEU A 1 265 ? 13.352 17.843 0.479 1.00 92.00 265 LEU A CA 1
ATOM 2162 C C . LEU A 1 265 ? 13.221 18.606 1.805 1.00 92.00 265 LEU A C 1
ATOM 2164 O O . LEU A 1 265 ? 12.620 19.686 1.846 1.00 92.00 265 LEU A O 1
ATOM 2168 N N . GLY A 1 266 ? 13.819 18.073 2.871 1.00 92.88 266 GLY A N 1
ATOM 2169 C CA . GLY A 1 266 ? 13.730 18.595 4.228 1.00 92.88 266 GLY A CA 1
ATOM 2170 C C . GLY A 1 266 ? 12.384 18.292 4.891 1.00 92.88 266 GLY A C 1
ATOM 2171 O O . GLY A 1 266 ? 11.446 17.802 4.262 1.00 92.88 266 GLY A O 1
ATOM 2172 N N . ALA A 1 267 ? 12.291 18.587 6.186 1.00 89.56 267 ALA A N 1
ATOM 2173 C CA . ALA A 1 267 ? 11.122 18.263 7.006 1.00 89.56 267 ALA A CA 1
ATOM 2174 C C . ALA A 1 267 ? 9.939 19.226 6.824 1.00 89.56 267 ALA A C 1
ATOM 2176 O O . ALA A 1 267 ? 8.789 18.831 7.002 1.00 89.56 267 ALA A O 1
ATOM 2177 N N . GLU A 1 268 ? 10.229 20.479 6.477 1.00 90.00 268 GLU A N 1
ATOM 2178 C CA . GLU A 1 268 ? 9.265 21.578 6.450 1.00 90.00 268 GLU A CA 1
ATOM 2179 C C . GLU A 1 268 ? 9.119 22.140 5.038 1.00 90.00 268 GLU A C 1
ATOM 2181 O O . GLU A 1 268 ? 10.060 22.115 4.241 1.00 90.00 268 GLU A O 1
ATOM 2186 N N . THR A 1 269 ? 7.930 22.662 4.738 1.00 85.62 269 THR A N 1
ATOM 2187 C CA . THR A 1 269 ? 7.644 23.354 3.477 1.00 85.62 269 THR A CA 1
ATOM 2188 C C . THR A 1 269 ? 8.478 24.615 3.345 1.00 85.62 269 THR A C 1
ATOM 2190 O O . THR A 1 269 ? 8.499 25.442 4.257 1.00 85.62 269 THR A O 1
ATOM 2193 N N . LYS A 1 270 ? 9.102 24.817 2.183 1.00 86.06 270 LYS A N 1
ATOM 2194 C CA . LYS A 1 270 ? 10.033 25.939 1.945 1.00 86.06 270 LYS A CA 1
ATOM 2195 C C . LYS A 1 270 ? 9.331 27.251 1.542 1.00 86.06 270 LYS A C 1
ATOM 2197 O O . LYS A 1 270 ? 9.946 28.115 0.923 1.00 86.06 270 LYS A O 1
ATOM 2202 N N . GLY A 1 271 ? 8.060 27.418 1.916 1.00 84.06 271 GLY A N 1
ATOM 2203 C CA . GLY A 1 271 ? 7.219 28.565 1.555 1.00 84.06 271 GLY A CA 1
ATOM 2204 C C . GLY A 1 271 ? 6.503 28.409 0.207 1.00 84.06 271 GLY A C 1
ATOM 2205 O O . GLY A 1 271 ? 6.455 27.323 -0.364 1.00 84.06 271 GLY A O 1
ATOM 2206 N N . GLU A 1 272 ? 5.935 29.507 -0.302 1.00 81.25 272 GLU A N 1
ATOM 2207 C CA . GLU A 1 272 ? 5.073 29.528 -1.503 1.00 81.25 272 GLU A CA 1
ATOM 2208 C C . GLU A 1 272 ? 5.794 29.177 -2.817 1.00 81.25 272 GLU A C 1
ATOM 2210 O O . GLU A 1 272 ? 5.145 28.882 -3.817 1.00 81.25 272 GLU A O 1
ATOM 2215 N N . SER A 1 273 ? 7.129 29.209 -2.838 1.00 84.44 273 SER A N 1
ATOM 2216 C CA . SER A 1 273 ? 7.935 28.900 -4.026 1.00 84.44 273 SER A CA 1
ATOM 2217 C C . SER A 1 273 ? 8.142 27.403 -4.259 1.00 84.44 273 SER A C 1
ATOM 2219 O O . SER A 1 273 ? 8.701 27.013 -5.286 1.00 84.44 273 SER A O 1
ATOM 2221 N N . GLU A 1 274 ? 7.725 26.558 -3.317 1.00 89.81 274 GLU A N 1
ATOM 2222 C CA . GLU A 1 274 ? 7.865 25.116 -3.434 1.00 89.81 274 GLU A CA 1
ATOM 2223 C C . GLU A 1 274 ? 6.809 24.509 -4.369 1.00 89.81 274 GLU A C 1
ATOM 2225 O O . GLU A 1 274 ? 5.628 24.850 -4.315 1.00 89.81 274 GLU A O 1
ATOM 2230 N N . SER A 1 275 ? 7.230 23.579 -5.231 1.00 91.94 275 SER A N 1
ATOM 2231 C CA . SER A 1 275 ? 6.305 22.917 -6.148 1.00 91.94 275 SER A CA 1
ATOM 2232 C C . SER A 1 275 ? 5.331 22.002 -5.394 1.00 91.94 275 SER A C 1
ATOM 2234 O O . SER A 1 275 ? 5.714 21.324 -4.441 1.00 91.94 275 SER A O 1
ATOM 2236 N N . SER A 1 276 ? 4.077 21.913 -5.857 1.00 92.38 276 SER A N 1
ATOM 2237 C CA . SER A 1 276 ? 3.083 20.982 -5.287 1.00 92.38 276 SER A CA 1
ATOM 2238 C C . SER A 1 276 ? 3.605 19.540 -5.252 1.00 92.38 276 SER A C 1
ATOM 2240 O O . SER A 1 276 ? 3.420 18.838 -4.262 1.00 92.38 276 SER A O 1
ATOM 2242 N N . ASN A 1 277 ? 4.330 19.130 -6.298 1.00 92.44 277 ASN A N 1
ATOM 2243 C CA . ASN A 1 277 ? 4.954 17.813 -6.395 1.00 92.44 277 ASN A CA 1
ATOM 2244 C C . ASN A 1 277 ? 5.991 17.574 -5.281 1.00 92.44 277 ASN A C 1
ATOM 2246 O O . ASN A 1 277 ? 6.020 16.489 -4.710 1.00 92.44 277 ASN A O 1
ATOM 2250 N N . ASP A 1 278 ? 6.813 18.569 -4.928 1.00 93.56 278 ASP A N 1
ATOM 2251 C CA . ASP A 1 278 ? 7.787 18.434 -3.833 1.00 93.56 278 ASP A CA 1
ATOM 2252 C C . ASP A 1 278 ? 7.096 18.337 -2.463 1.00 93.56 278 ASP A C 1
ATOM 2254 O O . ASP A 1 278 ? 7.524 17.559 -1.607 1.00 93.56 278 ASP A O 1
ATOM 2258 N N . VAL A 1 279 ? 5.996 19.073 -2.254 1.00 94.38 279 VAL A N 1
ATOM 2259 C CA . VAL A 1 279 ? 5.191 18.990 -1.022 1.00 94.38 279 VAL A CA 1
ATOM 2260 C C . VAL A 1 279 ? 4.572 17.600 -0.859 1.00 94.38 279 VAL A C 1
ATOM 2262 O O . VAL A 1 279 ? 4.672 17.000 0.216 1.00 94.38 279 VAL A O 1
ATOM 2265 N N . GLU A 1 280 ? 3.967 17.070 -1.921 1.00 95.31 280 GLU A N 1
ATOM 2266 C CA . GLU A 1 280 ? 3.354 15.738 -1.931 1.00 95.31 280 GLU A CA 1
ATOM 2267 C C . GLU A 1 280 ? 4.400 14.629 -1.783 1.00 95.31 280 GLU A C 1
ATOM 2269 O O . GLU A 1 280 ? 4.227 13.716 -0.969 1.00 95.31 280 GLU A O 1
ATOM 2274 N N . LEU A 1 281 ? 5.525 14.741 -2.496 1.00 95.94 281 LEU A N 1
ATOM 2275 C CA . LEU A 1 281 ? 6.638 13.806 -2.379 1.00 95.94 281 LEU A CA 1
ATOM 2276 C C . LEU A 1 281 ? 7.228 13.814 -0.969 1.00 95.94 281 LEU A C 1
ATOM 2278 O O . LEU A 1 281 ? 7.427 12.745 -0.393 1.00 95.94 281 LEU A O 1
ATOM 2282 N N . ARG A 1 282 ? 7.435 14.990 -0.364 1.00 96.31 282 ARG A N 1
ATOM 2283 C CA . ARG A 1 282 ? 7.872 15.085 1.033 1.00 96.31 282 ARG A CA 1
ATOM 2284 C C . ARG A 1 282 ? 6.901 14.342 1.942 1.00 96.31 282 ARG A C 1
ATOM 2286 O O . ARG A 1 282 ? 7.338 13.511 2.732 1.00 96.31 282 ARG A O 1
ATOM 2293 N N . SER A 1 283 ? 5.601 14.610 1.824 1.00 96.12 283 SER A N 1
ATOM 2294 C CA . SER A 1 283 ? 4.586 13.960 2.660 1.00 96.12 283 SER A CA 1
ATOM 2295 C C . SER A 1 283 ? 4.619 12.434 2.512 1.00 96.12 283 SER A C 1
ATOM 2297 O O . SER A 1 283 ? 4.620 11.708 3.508 1.00 96.12 283 SER A O 1
ATOM 2299 N N . LEU A 1 284 ? 4.750 11.929 1.282 1.00 97.31 284 LEU A N 1
ATOM 2300 C CA . LEU A 1 284 ? 4.873 10.499 1.007 1.00 97.31 284 LEU A CA 1
ATOM 2301 C C . LEU A 1 284 ? 6.105 9.874 1.679 1.00 97.31 284 LEU A C 1
ATOM 2303 O O . LEU A 1 284 ? 5.976 8.838 2.335 1.00 97.31 284 LEU A O 1
ATOM 2307 N N . LEU A 1 285 ? 7.283 10.486 1.524 1.00 97.56 285 LEU A N 1
ATOM 2308 C CA . LEU A 1 285 ? 8.539 9.947 2.055 1.00 97.56 285 LEU A CA 1
ATOM 2309 C C . LEU A 1 285 ? 8.602 10.038 3.585 1.00 97.56 285 LEU A C 1
ATOM 2311 O O . LEU A 1 285 ? 8.984 9.067 4.235 1.00 97.56 285 LEU A O 1
ATOM 2315 N N . GLN A 1 286 ? 8.141 11.144 4.175 1.00 97.56 286 GLN A N 1
ATOM 2316 C CA . GLN A 1 286 ? 8.001 11.274 5.631 1.00 97.56 286 GLN A CA 1
ATOM 2317 C C . GLN A 1 286 ? 7.006 10.238 6.182 1.00 97.56 286 GLN A C 1
ATOM 2319 O O . GLN A 1 286 ? 7.255 9.603 7.204 1.00 97.56 286 GLN A O 1
ATOM 2324 N N . GLY A 1 287 ? 5.909 9.976 5.463 1.00 96.81 287 GLY A N 1
ATOM 2325 C CA . GLY A 1 287 ? 4.972 8.905 5.800 1.00 96.81 287 GLY A CA 1
ATOM 2326 C C . GLY A 1 287 ? 5.595 7.505 5.718 1.00 96.81 287 GLY A C 1
ATOM 2327 O O . GLY A 1 287 ? 5.262 6.639 6.530 1.00 96.81 287 GLY A O 1
ATOM 2328 N N . ALA A 1 288 ? 6.511 7.271 4.773 1.00 97.12 288 ALA A N 1
ATOM 2329 C CA . ALA A 1 288 ? 7.271 6.025 4.679 1.00 97.12 288 ALA A CA 1
ATOM 2330 C C . ALA A 1 288 ? 8.252 5.863 5.854 1.00 97.12 288 ALA A C 1
ATOM 2332 O O . ALA A 1 288 ? 8.276 4.792 6.463 1.00 97.12 288 ALA A O 1
ATOM 2333 N N . LEU A 1 289 ? 8.970 6.930 6.230 1.00 97.44 289 LEU A N 1
ATOM 2334 C CA . LEU A 1 289 ? 9.853 6.974 7.405 1.00 97.44 289 LEU A CA 1
ATOM 2335 C C . LEU A 1 289 ? 9.088 6.678 8.704 1.00 97.44 289 LEU A C 1
ATOM 2337 O O . LEU A 1 289 ? 9.464 5.775 9.451 1.00 97.44 289 LEU A O 1
ATOM 2341 N N . LEU A 1 290 ? 7.948 7.343 8.931 1.00 95.81 290 LEU A N 1
ATOM 2342 C CA . LEU A 1 290 ? 7.048 7.045 10.056 1.00 95.81 290 LEU A CA 1
ATOM 2343 C C . LEU A 1 290 ? 6.543 5.598 10.021 1.00 95.81 290 LEU A C 1
ATOM 2345 O O . LEU A 1 290 ? 6.465 4.914 11.043 1.00 95.81 290 LEU A O 1
ATOM 2349 N N . GLY A 1 291 ? 6.186 5.111 8.832 1.00 93.62 291 GLY A N 1
ATOM 2350 C CA . GLY A 1 291 ? 5.753 3.736 8.611 1.00 93.62 291 GLY A CA 1
ATOM 2351 C C . GLY A 1 291 ? 6.798 2.717 9.067 1.00 93.62 291 GLY A C 1
ATOM 2352 O O . GLY A 1 291 ? 6.433 1.761 9.758 1.00 93.62 291 GLY A O 1
ATOM 2353 N N . ALA A 1 292 ? 8.063 2.969 8.724 1.00 95.38 292 ALA A N 1
ATOM 2354 C CA . ALA A 1 292 ? 9.225 2.158 9.073 1.00 95.38 292 ALA A CA 1
ATOM 2355 C C . ALA A 1 292 ? 9.729 2.379 10.515 1.00 95.38 292 ALA A C 1
ATOM 2357 O O . ALA A 1 292 ? 10.475 1.551 11.030 1.00 95.38 292 ALA A O 1
ATOM 2358 N N . GLY A 1 293 ? 9.278 3.432 11.200 1.00 94.06 293 GLY A N 1
ATOM 2359 C CA . GLY A 1 293 ? 9.657 3.718 12.585 1.00 94.06 293 GLY A CA 1
ATOM 2360 C C . GLY A 1 293 ? 10.974 4.479 12.720 1.00 94.06 293 GLY A C 1
ATOM 2361 O O . GLY A 1 293 ? 11.724 4.218 13.655 1.00 94.06 293 GLY A O 1
ATOM 2362 N N . ASP A 1 294 ? 11.262 5.400 11.798 1.00 96.19 294 ASP A N 1
ATOM 2363 C CA . ASP A 1 294 ? 12.361 6.355 11.952 1.00 96.19 294 ASP A CA 1
ATOM 2364 C C . ASP A 1 294 ? 12.154 7.221 13.207 1.00 96.19 294 ASP A C 1
ATOM 2366 O O . ASP A 1 294 ? 11.114 7.872 13.354 1.00 96.19 294 ASP A O 1
ATOM 2370 N N . GLU A 1 295 ? 13.117 7.204 14.131 1.00 93.44 295 GLU A N 1
ATOM 2371 C CA . GLU A 1 295 ? 12.961 7.798 15.465 1.00 93.44 295 GLU A CA 1
ATOM 2372 C C . GLU A 1 295 ? 12.889 9.328 15.419 1.00 93.44 295 GLU A C 1
ATOM 2374 O O . GLU A 1 295 ? 12.039 9.921 16.085 1.00 93.44 295 GLU A O 1
ATOM 2379 N N . GLU A 1 296 ? 13.737 9.972 14.611 1.00 94.38 296 GLU A N 1
ATOM 2380 C CA . GLU A 1 296 ? 13.776 11.434 14.491 1.00 94.38 296 GLU A CA 1
ATOM 2381 C C . GLU A 1 296 ? 12.467 11.964 13.901 1.00 94.38 296 GLU A C 1
ATOM 2383 O O . GLU A 1 296 ? 11.840 12.875 14.453 1.00 94.38 296 GLU A O 1
ATOM 2388 N N . THR A 1 297 ? 12.023 11.352 12.803 1.00 95.75 297 THR A N 1
ATOM 2389 C CA . THR A 1 297 ? 10.770 11.705 12.140 1.00 95.75 297 THR A CA 1
ATOM 2390 C C . THR A 1 297 ? 9.576 11.454 13.058 1.00 95.75 297 THR A C 1
ATOM 2392 O O . THR A 1 297 ? 8.699 12.312 13.176 1.00 95.75 297 THR A O 1
ATOM 2395 N N . SER A 1 298 ? 9.553 10.309 13.753 1.00 94.69 298 SER A N 1
ATOM 2396 C CA . SER A 1 298 ? 8.487 9.973 14.704 1.00 94.69 298 SER A CA 1
ATOM 2397 C C . SER A 1 298 ? 8.407 11.002 15.819 1.00 94.69 298 SER A C 1
ATOM 2399 O O . SER A 1 298 ? 7.346 11.586 16.013 1.00 94.69 298 SER A O 1
ATOM 2401 N N . LYS A 1 299 ? 9.529 11.299 16.485 1.00 94.00 299 LYS A N 1
ATOM 2402 C CA . LYS A 1 299 ? 9.592 12.283 17.569 1.00 94.00 299 LYS A CA 1
ATOM 2403 C C . LYS A 1 299 ? 9.077 13.653 17.124 1.00 94.00 299 LYS A C 1
ATOM 2405 O O . LYS A 1 299 ? 8.208 14.215 17.783 1.00 94.00 299 LYS A O 1
ATOM 2410 N N . ARG A 1 300 ? 9.543 14.156 15.975 1.00 94.88 300 ARG A N 1
ATOM 2411 C CA . ARG A 1 300 ? 9.141 15.465 15.429 1.00 94.88 300 ARG A CA 1
ATOM 2412 C C . ARG A 1 300 ? 7.625 15.599 15.276 1.00 94.88 300 ARG A C 1
ATOM 2414 O O . ARG A 1 300 ? 7.041 16.591 15.706 1.00 94.88 300 ARG A O 1
ATOM 2421 N N . TYR A 1 301 ? 6.987 14.631 14.621 1.00 96.44 301 TYR A N 1
ATOM 2422 C CA . TYR A 1 301 ? 5.545 14.692 14.362 1.00 96.44 301 TYR A CA 1
ATOM 2423 C C . TYR A 1 301 ? 4.715 14.331 15.597 1.00 96.44 301 TYR A C 1
ATOM 2425 O O . TYR A 1 301 ? 3.602 14.835 15.757 1.00 96.44 301 TYR A O 1
ATOM 2433 N N . LEU A 1 302 ? 5.261 13.508 16.491 1.00 95.06 302 LEU A N 1
ATOM 2434 C CA . LEU A 1 302 ? 4.625 13.147 17.749 1.00 95.06 302 LEU A CA 1
ATOM 2435 C C . LEU A 1 302 ? 4.583 14.319 18.729 1.00 95.06 302 LEU A C 1
ATOM 2437 O O . LEU A 1 302 ? 3.534 14.563 19.303 1.00 95.06 302 LEU A O 1
ATOM 2441 N N . GLU A 1 303 ? 5.655 15.106 18.853 1.00 94.19 303 GLU A N 1
ATOM 2442 C CA . GLU A 1 303 ? 5.671 16.329 19.673 1.00 94.19 303 GLU A CA 1
ATOM 2443 C C . GLU A 1 303 ? 4.621 17.346 19.196 1.00 94.19 303 GLU A C 1
ATOM 2445 O O . GLU A 1 303 ? 3.885 17.926 19.999 1.00 94.19 303 GLU A O 1
ATOM 2450 N N . LYS A 1 304 ? 4.494 17.518 17.871 1.00 95.81 304 LYS A N 1
ATOM 2451 C CA . LYS A 1 304 ? 3.452 18.361 17.264 1.00 95.81 304 LYS A CA 1
ATOM 2452 C C . LYS A 1 304 ? 2.053 17.833 17.580 1.00 95.81 304 LYS A C 1
ATOM 2454 O O . LYS A 1 304 ? 1.183 18.622 17.943 1.00 95.81 304 LYS A O 1
ATOM 2459 N N . PHE A 1 305 ? 1.832 16.522 17.470 1.00 97.06 305 PHE A N 1
ATOM 2460 C CA . PHE A 1 305 ? 0.553 15.913 17.834 1.00 97.06 305 PHE A CA 1
ATOM 2461 C C . PHE A 1 305 ? 0.251 16.070 19.327 1.00 97.06 305 PHE A C 1
ATOM 2463 O O . PHE A 1 305 ? -0.826 16.530 19.688 1.00 97.06 305 PHE A O 1
ATOM 2470 N N . ASP A 1 306 ? 1.204 15.749 20.199 1.00 95.00 306 ASP A N 1
ATOM 2471 C CA . ASP A 1 306 ? 1.015 15.732 21.649 1.00 95.00 306 ASP A CA 1
ATOM 2472 C C . ASP A 1 306 ? 0.678 17.120 22.216 1.00 95.00 306 ASP A C 1
ATOM 2474 O O . ASP A 1 306 ? -0.001 17.220 23.241 1.00 95.00 306 ASP A O 1
ATOM 2478 N N . SER A 1 307 ? 1.043 18.194 21.506 1.00 95.25 307 SER A N 1
ATOM 2479 C CA . SER A 1 307 ? 0.637 19.566 21.837 1.00 95.25 307 SER A CA 1
ATOM 2480 C C . SER A 1 307 ? -0.887 19.771 21.907 1.00 95.25 307 SER A C 1
ATOM 2482 O O . SER A 1 307 ? -1.344 20.687 22.594 1.00 95.25 307 SER A O 1
ATOM 2484 N N . ILE A 1 308 ? -1.689 18.906 21.266 1.00 96.31 308 ILE A N 1
ATOM 2485 C CA . ILE A 1 308 ? -3.160 18.984 21.291 1.00 96.31 308 ILE A CA 1
ATOM 2486 C C . ILE A 1 308 ? -3.783 18.194 22.451 1.00 96.31 308 ILE A C 1
ATOM 2488 O O . ILE A 1 308 ? -4.931 18.458 22.813 1.00 96.31 308 ILE A O 1
ATOM 2492 N N . LEU A 1 309 ? -3.059 17.245 23.063 1.00 94.06 309 LEU A N 1
ATOM 2493 C CA . LEU A 1 309 ? -3.584 16.401 24.148 1.00 94.06 309 LEU A CA 1
ATOM 2494 C C . LEU A 1 309 ? -4.127 17.205 25.344 1.00 94.06 309 LEU A C 1
ATOM 2496 O O . LEU A 1 309 ? -5.189 16.844 25.852 1.00 94.06 309 LEU A O 1
ATOM 2500 N N . PRO A 1 310 ? -3.501 18.326 25.767 1.00 93.44 310 PRO A N 1
ATOM 2501 C CA . PRO A 1 310 ? -4.061 19.227 26.775 1.00 93.44 310 PRO A CA 1
ATOM 2502 C C . PRO A 1 310 ? -5.497 19.700 26.529 1.00 93.44 310 PRO A C 1
ATOM 2504 O O . PRO A 1 310 ? -6.179 20.070 27.483 1.00 93.44 310 PRO A O 1
ATOM 2507 N N . ILE A 1 311 ? -5.944 19.730 25.271 1.00 94.75 311 ILE A N 1
ATOM 2508 C CA . ILE A 1 311 ? -7.268 20.221 24.880 1.00 94.75 311 ILE A CA 1
ATOM 2509 C C . ILE A 1 311 ? -8.337 19.133 25.036 1.00 94.75 311 ILE A C 1
ATOM 2511 O O . ILE A 1 311 ? -9.520 19.458 25.146 1.00 94.75 311 ILE A O 1
ATOM 2515 N N . ILE A 1 312 ? -7.950 17.855 25.112 1.00 93.88 312 ILE A N 1
ATOM 2516 C CA . ILE A 1 312 ? -8.881 16.732 25.251 1.00 93.88 312 ILE A CA 1
ATOM 2517 C C . ILE A 1 312 ? -9.588 16.777 26.610 1.00 93.88 312 ILE A C 1
ATOM 2519 O O . ILE A 1 312 ? -8.967 16.629 27.666 1.00 93.88 312 ILE A O 1
ATOM 2523 N N . GLN A 1 313 ? -10.910 16.946 26.563 1.00 91.31 313 GLN A N 1
ATOM 2524 C CA . GLN A 1 313 ? -11.792 17.006 27.729 1.00 91.31 313 GLN A CA 1
ATOM 2525 C C . GLN A 1 313 ? -12.484 15.664 27.995 1.00 91.31 313 GLN A C 1
ATOM 2527 O O . GLN A 1 313 ? -12.424 14.732 27.192 1.00 91.31 313 GLN A O 1
ATOM 2532 N N . ASP A 1 314 ? -13.192 15.585 29.117 1.00 88.31 314 ASP A N 1
ATOM 2533 C CA . ASP A 1 314 ? -13.861 14.363 29.569 1.00 88.31 314 ASP A CA 1
ATOM 2534 C C . ASP A 1 314 ? -14.959 13.892 28.617 1.00 88.31 314 ASP A C 1
ATOM 2536 O O . ASP A 1 314 ? -15.091 12.692 28.392 1.00 88.31 314 ASP A O 1
ATOM 2540 N N . CYS A 1 315 ? -15.688 14.809 27.975 1.00 88.81 315 CYS A N 1
ATOM 2541 C CA . CYS A 1 315 ? -16.690 14.442 26.974 1.00 88.81 315 CYS A CA 1
ATOM 2542 C C . CYS A 1 315 ? -16.077 13.658 25.797 1.00 88.81 315 CYS A C 1
ATOM 2544 O O . CYS A 1 315 ? -16.691 12.707 25.321 1.00 88.81 315 CYS A O 1
ATOM 2546 N N . HIS A 1 316 ? -14.843 13.968 25.379 1.00 92.88 316 HIS A N 1
ATOM 2547 C CA . HIS A 1 316 ? -14.136 13.201 24.348 1.00 92.88 316 HIS A CA 1
ATOM 2548 C C . HIS A 1 316 ? -13.765 11.792 24.818 1.00 92.88 316 HIS A C 1
ATOM 2550 O O . HIS A 1 316 ? -13.933 10.828 24.074 1.00 92.88 316 HIS A O 1
ATOM 2556 N N . ARG A 1 317 ? -13.281 11.662 26.060 1.00 90.69 317 ARG A N 1
ATOM 2557 C CA . ARG A 1 317 ? -12.942 10.361 26.662 1.00 90.69 317 ARG A CA 1
ATOM 2558 C C . ARG A 1 317 ? -14.187 9.486 26.775 1.00 90.69 317 ARG A C 1
ATOM 2560 O O . ARG A 1 317 ? -14.181 8.326 26.364 1.00 90.69 317 ARG A O 1
ATOM 2567 N N . LEU A 1 318 ? -15.280 10.071 27.261 1.00 87.25 318 LEU A N 1
ATOM 2568 C CA . LEU A 1 318 ? -16.565 9.396 27.405 1.00 87.25 318 LEU A CA 1
ATOM 2569 C C . LEU A 1 318 ? -17.121 8.900 26.066 1.00 87.25 318 LEU A C 1
ATOM 2571 O O . LEU A 1 318 ? -17.695 7.816 26.051 1.00 87.25 318 LEU A O 1
ATOM 2575 N N . LEU A 1 319 ? -16.915 9.614 24.950 1.00 86.94 319 LEU A N 1
ATOM 2576 C CA . LEU A 1 319 ? -17.335 9.143 23.620 1.00 86.94 319 LEU A CA 1
ATOM 2577 C C . LEU A 1 319 ? -16.707 7.788 23.260 1.00 86.94 319 LEU A C 1
ATOM 2579 O O . LEU A 1 319 ? -17.427 6.871 22.870 1.00 86.94 319 LEU A O 1
ATOM 2583 N N . LEU A 1 320 ? -15.389 7.635 23.429 1.00 87.00 320 LEU A N 1
ATOM 2584 C CA . LEU A 1 320 ? -14.700 6.375 23.123 1.00 87.00 320 LEU A CA 1
ATOM 2585 C C . LEU A 1 320 ? -15.101 5.257 24.100 1.00 87.00 320 LEU A C 1
ATOM 2587 O O . LEU A 1 320 ? -15.312 4.111 23.708 1.00 87.00 320 LEU A O 1
ATOM 2591 N N . ILE A 1 321 ? -15.222 5.589 25.383 1.00 84.69 321 ILE A N 1
ATOM 2592 C CA . ILE A 1 321 ? -15.510 4.617 26.444 1.00 84.69 321 ILE A CA 1
ATOM 2593 C C . ILE A 1 321 ? -16.952 4.123 26.399 1.00 84.69 321 ILE A C 1
ATOM 2595 O O . ILE A 1 321 ? -17.187 2.939 26.643 1.00 84.69 321 ILE A O 1
ATOM 2599 N N . LYS A 1 322 ? -17.920 5.005 26.120 1.00 84.38 322 LYS A N 1
ATOM 2600 C CA . LYS A 1 322 ? -19.342 4.648 26.031 1.00 84.38 322 LYS A CA 1
ATOM 2601 C C . LYS A 1 322 ? -19.525 3.475 25.073 1.00 84.38 322 LYS A C 1
ATOM 2603 O O . LYS A 1 322 ? -20.198 2.513 25.426 1.00 84.38 322 LYS A O 1
ATOM 2608 N N . HIS A 1 323 ? -18.831 3.503 23.937 1.00 78.75 323 HIS A N 1
ATOM 2609 C CA . HIS A 1 323 ? -18.801 2.383 23.007 1.00 78.75 323 HIS A CA 1
ATOM 2610 C C . HIS A 1 323 ? -18.225 1.096 23.630 1.00 78.75 323 HIS A C 1
ATOM 2612 O O . HIS A 1 323 ? -18.844 0.034 23.537 1.00 78.75 323 HIS A O 1
ATOM 2618 N N . ILE A 1 324 ? -17.064 1.174 24.294 1.00 78.62 324 ILE A N 1
ATOM 2619 C CA . ILE A 1 324 ? -16.418 0.004 24.918 1.00 78.62 324 ILE A CA 1
ATOM 2620 C C . ILE A 1 324 ? -17.368 -0.661 25.925 1.00 78.62 324 ILE A C 1
ATOM 2622 O O . ILE A 1 324 ? -17.595 -1.869 25.839 1.00 78.62 324 ILE A O 1
ATOM 2626 N N . LYS A 1 325 ? -17.981 0.128 26.818 1.00 80.06 325 LYS A N 1
ATOM 2627 C CA . LYS A 1 325 ? -18.917 -0.369 27.840 1.00 80.06 325 LYS A CA 1
ATOM 2628 C C . LYS A 1 325 ? -20.191 -0.952 27.227 1.00 80.06 325 LYS A C 1
ATOM 2630 O O . LYS A 1 325 ? -20.574 -2.066 27.566 1.00 80.06 325 LYS A O 1
ATOM 2635 N N . GLN A 1 326 ? -20.810 -0.257 26.271 1.00 79.88 326 GLN A N 1
ATOM 2636 C CA . GLN A 1 326 ? -22.030 -0.738 25.610 1.00 79.88 326 GLN A CA 1
ATOM 2637 C C . GLN A 1 326 ? -21.807 -2.022 24.802 1.00 79.88 326 GLN A C 1
ATOM 2639 O O . GLN A 1 326 ? -22.723 -2.835 24.654 1.00 79.88 326 GLN A O 1
ATOM 2644 N N . SER A 1 327 ? -20.606 -2.217 24.253 1.00 72.81 327 SER A N 1
ATOM 2645 C CA . SER A 1 327 ? -20.229 -3.470 23.596 1.00 72.81 327 SER A CA 1
ATOM 2646 C C . SER A 1 327 ? -20.144 -4.627 24.602 1.00 72.81 327 SER A C 1
ATOM 2648 O O . SER A 1 327 ? -20.631 -5.726 24.330 1.00 72.81 327 SER A O 1
ATOM 2650 N N . GLU A 1 328 ? -19.579 -4.386 25.787 1.00 76.44 328 GLU A N 1
ATOM 2651 C CA . GLU A 1 328 ? -19.469 -5.389 26.854 1.00 76.44 328 GLU A CA 1
ATOM 2652 C C . GLU A 1 328 ? -20.827 -5.744 27.470 1.00 76.44 328 GLU A C 1
ATOM 2654 O O . GLU A 1 328 ? -21.152 -6.923 27.617 1.00 76.44 328 GLU A O 1
ATOM 2659 N N . GLU A 1 329 ? -21.660 -4.745 27.752 1.00 80.00 329 GLU A N 1
ATOM 2660 C CA . GLU A 1 329 ? -23.013 -4.935 28.285 1.00 80.00 329 GLU A CA 1
ATOM 2661 C C . GLU A 1 329 ? -23.912 -5.726 27.321 1.00 80.00 329 GLU A C 1
ATOM 2663 O O . GLU A 1 329 ? -24.675 -6.593 27.760 1.00 80.00 329 GLU A O 1
ATOM 2668 N N . ARG A 1 330 ? -23.791 -5.494 26.002 1.00 74.19 330 ARG A N 1
ATOM 2669 C CA . ARG A 1 330 ? -24.492 -6.281 24.970 1.00 74.19 330 ARG A CA 1
ATOM 2670 C C . ARG A 1 330 ? -24.046 -7.734 24.967 1.00 74.19 330 ARG A C 1
ATOM 2672 O O . ARG A 1 330 ? -24.887 -8.626 24.916 1.00 74.19 330 ARG A O 1
ATOM 2679 N N . LYS A 1 331 ? -22.737 -7.982 25.069 1.00 71.94 331 LYS A N 1
ATOM 2680 C CA . LYS A 1 331 ? -22.186 -9.344 25.120 1.00 71.94 331 LYS A CA 1
ATOM 2681 C C . LYS A 1 331 ? -22.698 -10.128 26.331 1.00 71.94 331 LYS A C 1
ATOM 2683 O O . LYS A 1 331 ? -22.895 -11.335 26.238 1.00 71.94 331 LYS A O 1
ATOM 2688 N N . LEU A 1 332 ? -22.927 -9.446 27.450 1.00 78.88 332 LEU A N 1
ATOM 2689 C CA . LEU A 1 332 ? -23.471 -10.044 28.669 1.00 78.88 332 LEU A CA 1
ATOM 2690 C C . LEU A 1 332 ? -25.004 -10.181 28.653 1.00 78.88 332 LEU A C 1
ATOM 2692 O O . LEU A 1 332 ? -25.570 -10.689 29.617 1.00 78.88 332 LEU A O 1
ATOM 2696 N N . GLY A 1 333 ? -25.687 -9.724 27.595 1.00 74.25 333 GLY A N 1
ATOM 2697 C CA . GLY A 1 333 ? -27.152 -9.703 27.530 1.00 74.25 333 GLY A CA 1
ATOM 2698 C C . GLY A 1 333 ? -27.797 -8.791 28.582 1.00 74.25 333 GLY A C 1
ATOM 2699 O O . GLY A 1 333 ? -28.969 -8.964 28.908 1.00 74.25 333 GLY A O 1
ATOM 2700 N N . LEU A 1 334 ? -27.031 -7.849 29.148 1.00 72.19 334 LEU A N 1
ATOM 2701 C CA . LEU A 1 334 ? -27.476 -6.958 30.227 1.00 72.19 334 LEU A CA 1
ATOM 2702 C C . LEU A 1 334 ? -28.175 -5.703 29.702 1.00 72.19 334 LEU A C 1
ATOM 2704 O O . LEU A 1 334 ? -28.981 -5.102 30.413 1.00 72.19 334 LEU A O 1
ATOM 2708 N N . LEU A 1 335 ? -27.901 -5.327 28.453 1.00 66.88 335 LEU A N 1
ATOM 2709 C CA . LEU A 1 335 ? -28.654 -4.300 27.746 1.00 66.88 335 LEU A CA 1
ATOM 2710 C C . LEU A 1 335 ? -30.048 -4.849 27.419 1.00 66.88 335 LEU A C 1
ATOM 2712 O O . LEU A 1 335 ? -30.264 -5.469 26.379 1.00 66.88 335 LEU A O 1
ATOM 2716 N N . LYS A 1 336 ? -31.001 -4.629 28.333 1.00 60.22 336 LYS A N 1
ATOM 2717 C CA . LYS A 1 336 ? -32.429 -4.688 27.998 1.00 60.22 336 LYS A CA 1
ATOM 2718 C C . LYS A 1 336 ? -32.663 -3.700 26.859 1.00 60.22 336 LYS A C 1
ATOM 2720 O O . LYS A 1 336 ? -32.117 -2.600 26.918 1.00 60.22 336 LYS A O 1
ATOM 2725 N N . GLU A 1 337 ? -33.446 -4.081 25.848 1.00 56.16 337 GLU A N 1
ATOM 2726 C CA . GLU A 1 337 ? -33.956 -3.142 24.845 1.00 56.16 337 GLU A CA 1
ATOM 2727 C C . GLU A 1 337 ? -34.594 -1.972 25.598 1.00 56.16 337 GLU A C 1
ATOM 2729 O O . GLU A 1 337 ? -35.675 -2.094 26.175 1.00 56.16 337 GLU A O 1
ATOM 2734 N N . VAL A 1 338 ? -33.864 -0.861 25.704 1.00 49.41 338 VAL A N 1
ATOM 2735 C CA . VAL A 1 338 ? -34.394 0.356 26.299 1.00 49.41 338 VAL A CA 1
ATOM 2736 C C . VAL A 1 338 ? -35.464 0.804 25.325 1.00 49.41 338 VAL A C 1
ATOM 2738 O O . VAL A 1 338 ? -35.141 1.237 24.221 1.00 49.41 338 VAL A O 1
ATOM 2741 N N . ASN A 1 339 ? -36.725 0.618 25.713 1.00 46.47 339 ASN A N 1
ATOM 2742 C CA . ASN A 1 339 ? -37.882 1.059 24.952 1.00 46.47 339 ASN A CA 1
ATOM 2743 C C . ASN A 1 339 ? -37.642 2.504 24.502 1.00 46.47 339 ASN A C 1
ATOM 2745 O O . ASN A 1 339 ? -37.575 3.407 25.336 1.00 46.47 339 ASN A O 1
ATOM 2749 N N . GLU A 1 340 ? -37.543 2.733 23.190 1.00 53.72 340 GLU A N 1
ATOM 2750 C CA . GLU A 1 340 ? -37.340 4.067 22.599 1.00 53.72 340 GLU A CA 1
ATOM 2751 C C . GLU A 1 340 ? -38.396 5.078 23.088 1.00 53.72 340 GLU A C 1
ATOM 2753 O O . GLU A 1 340 ? -38.124 6.270 23.195 1.00 53.72 340 GLU A O 1
ATOM 2758 N N . LYS A 1 341 ? -39.562 4.579 23.519 1.00 48.94 341 LYS A N 1
ATOM 2759 C CA . LYS A 1 341 ? -40.667 5.355 24.092 1.00 48.94 341 LYS A CA 1
ATOM 2760 C C . LYS A 1 341 ? -40.380 6.011 25.449 1.00 48.94 341 LYS A C 1
ATOM 2762 O O . LYS A 1 341 ? -41.044 6.988 25.770 1.00 48.94 341 LYS A O 1
ATOM 2767 N N . GLU A 1 342 ? -39.423 5.523 26.244 1.00 49.09 342 GLU A N 1
ATOM 2768 C CA . GLU A 1 342 ? -39.053 6.171 27.520 1.00 49.09 342 GLU A CA 1
ATOM 2769 C C . GLU A 1 342 ? -38.013 7.291 27.338 1.00 49.09 342 GLU A C 1
ATOM 2771 O O . GLU A 1 342 ? -37.904 8.166 28.194 1.00 49.09 342 GLU A O 1
ATOM 2776 N N . LYS A 1 343 ? -37.295 7.332 26.204 1.00 51.44 343 LYS A N 1
ATOM 2777 C CA . LYS A 1 343 ? -36.362 8.430 25.889 1.00 51.44 343 LYS A CA 1
ATOM 2778 C C . LYS A 1 343 ? -37.064 9.706 25.422 1.00 51.44 343 LYS A C 1
ATOM 2780 O O . LYS A 1 343 ? -36.518 10.786 25.599 1.00 51.44 343 LYS A O 1
ATOM 2785 N N . GLU A 1 344 ? -38.269 9.630 24.866 1.00 52.59 344 GLU A N 1
ATOM 2786 C CA . GLU A 1 344 ? -38.918 10.812 24.277 1.00 52.59 344 GLU A CA 1
ATOM 2787 C C . GLU A 1 344 ? -39.489 11.813 25.302 1.00 52.59 344 GLU A C 1
ATOM 2789 O O . GLU A 1 344 ? -39.847 12.921 24.914 1.00 52.59 344 GLU A O 1
ATOM 2794 N N . GLN A 1 345 ? -39.562 11.484 26.602 1.00 50.03 345 GLN A N 1
ATOM 2795 C CA . GLN A 1 345 ? -40.255 12.336 27.589 1.00 50.03 345 GLN A CA 1
ATOM 2796 C C . GLN A 1 345 ? -39.384 12.975 28.688 1.00 50.03 345 GLN A C 1
ATOM 2798 O O . GLN A 1 345 ? -39.899 13.817 29.419 1.00 50.03 345 GLN A O 1
ATOM 2803 N N . SER A 1 346 ? -38.084 12.669 28.803 1.00 50.25 346 SER A N 1
ATOM 2804 C CA . SER A 1 346 ? -37.222 13.255 29.857 1.00 50.25 346 SER A CA 1
ATOM 2805 C C . SER A 1 346 ? -35.859 13.783 29.381 1.00 50.25 346 SER A C 1
ATOM 2807 O O . SER A 1 346 ? -34.967 13.991 30.202 1.00 50.25 346 SER A O 1
ATOM 2809 N N . VAL A 1 347 ? -35.672 13.959 28.071 1.00 54.91 347 VAL A N 1
ATOM 2810 C CA . VAL A 1 347 ? -34.348 14.135 27.440 1.00 54.91 347 VAL A CA 1
ATOM 2811 C C . VAL A 1 347 ? -33.970 15.595 27.116 1.00 54.91 347 VAL A C 1
ATOM 2813 O O . VAL A 1 347 ? -32.812 15.884 26.843 1.00 54.91 347 VAL A O 1
ATOM 2816 N N . ASP A 1 348 ? -34.877 16.566 27.206 1.00 65.62 348 ASP A N 1
ATOM 2817 C CA . ASP A 1 348 ? -34.713 17.792 26.402 1.00 65.62 348 ASP A CA 1
ATOM 2818 C C . ASP A 1 348 ? -33.652 18.809 26.898 1.00 65.62 348 ASP A C 1
ATOM 2820 O O . ASP A 1 348 ? -32.955 19.424 26.092 1.00 65.62 348 ASP A O 1
ATOM 2824 N N . GLU A 1 349 ? -33.453 18.993 28.209 1.00 69.44 349 GLU A N 1
ATOM 2825 C CA . GLU A 1 349 ? -32.542 20.051 28.696 1.00 69.44 349 GLU A CA 1
ATOM 2826 C C . GLU A 1 349 ? -31.108 19.576 28.960 1.00 69.44 349 GLU A C 1
ATOM 2828 O O . GLU A 1 349 ? -30.153 20.254 28.576 1.00 69.44 349 GLU A O 1
ATOM 2833 N N . ASN A 1 350 ? -30.927 18.411 29.589 1.00 74.12 350 ASN A N 1
ATOM 2834 C CA . ASN A 1 350 ? -29.590 17.930 29.941 1.00 74.12 350 ASN A CA 1
ATOM 2835 C C . ASN A 1 350 ? -28.791 17.517 28.695 1.00 74.12 350 ASN A C 1
ATOM 2837 O O . ASN A 1 350 ? -27.614 17.859 28.584 1.00 74.12 350 ASN A O 1
ATOM 2841 N N . ASP A 1 351 ? -29.432 16.871 27.717 1.00 77.81 351 ASP A N 1
ATOM 2842 C CA . ASP A 1 351 ? -28.764 16.477 26.470 1.00 77.81 351 ASP A CA 1
ATOM 2843 C C . ASP A 1 351 ? -28.422 17.701 25.616 1.00 77.81 351 ASP A C 1
ATOM 2845 O O . ASP A 1 351 ? -27.357 17.753 25.002 1.00 77.81 351 ASP A O 1
ATOM 2849 N N . LYS A 1 352 ? -29.257 18.746 25.658 1.00 80.94 352 LYS A N 1
ATOM 2850 C CA . LYS A 1 352 ? -28.971 20.029 25.008 1.00 80.94 352 LYS A CA 1
ATOM 2851 C C . LYS A 1 352 ? -27.782 20.750 25.643 1.00 80.94 352 LYS A C 1
ATOM 2853 O O . LYS A 1 352 ? -26.931 21.269 24.922 1.00 80.94 352 LYS A O 1
ATOM 2858 N N . ILE A 1 353 ? -27.681 20.752 26.974 1.00 77.31 353 ILE A N 1
ATOM 2859 C CA . ILE A 1 353 ? -26.523 21.312 27.688 1.00 77.31 353 ILE A CA 1
ATOM 2860 C C . ILE A 1 353 ? -25.251 20.527 27.340 1.00 77.31 353 ILE A C 1
ATOM 2862 O O . ILE A 1 353 ? -24.231 21.134 27.013 1.00 77.31 353 ILE A O 1
ATOM 2866 N N . GLN A 1 354 ? -25.305 19.191 27.348 1.00 82.19 354 GLN A N 1
ATOM 2867 C CA . GLN A 1 354 ? -24.173 18.343 26.954 1.00 82.19 354 GLN A CA 1
ATOM 2868 C C . GLN A 1 354 ? -23.769 18.559 25.491 1.00 82.19 354 GLN A C 1
ATOM 2870 O O . GLN A 1 354 ? -22.578 18.580 25.175 1.00 82.19 354 GLN A O 1
ATOM 2875 N N . PHE A 1 355 ? -24.739 18.774 24.602 1.00 86.62 355 PHE A N 1
ATOM 2876 C CA . PHE A 1 355 ? -24.496 19.077 23.197 1.00 86.62 355 PHE A CA 1
ATOM 2877 C C . PHE A 1 355 ? -23.786 20.424 23.002 1.00 86.62 355 PHE A C 1
ATOM 2879 O O . PHE A 1 355 ? -22.774 20.480 22.302 1.00 86.62 355 PHE A O 1
ATOM 2886 N N . GLU A 1 356 ? -24.257 21.500 23.641 1.00 88.81 356 GLU A N 1
ATOM 2887 C CA . GLU A 1 356 ? -23.608 22.817 23.538 1.00 88.81 356 GLU A CA 1
ATOM 2888 C C . GLU A 1 356 ? -22.208 22.817 24.176 1.00 88.81 356 GLU A C 1
ATOM 2890 O O . GLU A 1 356 ? -21.265 23.349 23.586 1.00 88.81 356 GLU A O 1
ATOM 2895 N N . LEU A 1 357 ? -22.029 22.133 25.314 1.00 89.56 357 LEU A N 1
ATOM 2896 C CA . LEU A 1 357 ? -20.706 21.915 25.914 1.00 89.56 357 LEU A CA 1
ATOM 2897 C C . LEU A 1 357 ? -19.773 21.174 24.950 1.00 89.56 357 LEU A C 1
ATOM 2899 O O . LEU A 1 357 ? -18.630 21.587 24.746 1.00 89.56 357 LEU A O 1
ATOM 2903 N N . ARG A 1 358 ? -20.253 20.096 24.316 1.00 90.94 358 ARG A N 1
ATOM 2904 C CA . ARG A 1 358 ? -19.472 19.344 23.328 1.00 90.94 358 ARG A CA 1
ATOM 2905 C C . ARG A 1 358 ? -19.079 20.217 22.143 1.00 90.94 358 ARG A C 1
ATOM 2907 O O . ARG A 1 358 ? -17.931 20.163 21.720 1.00 90.94 358 ARG A O 1
ATOM 2914 N N . LYS A 1 359 ? -19.990 21.042 21.635 1.00 94.56 359 LYS A N 1
ATOM 2915 C CA . LYS A 1 359 ? -19.729 21.946 20.511 1.00 94.56 359 LYS A CA 1
ATOM 2916 C C . LYS A 1 359 ? -18.624 22.957 20.825 1.00 94.56 359 LYS A C 1
ATOM 2918 O O . LYS A 1 359 ? -17.747 23.174 19.993 1.00 94.56 359 LYS A O 1
ATOM 2923 N N . GLU A 1 360 ? -18.623 23.545 22.022 1.00 95.56 360 GLU A N 1
ATOM 2924 C CA . GLU A 1 360 ? -17.557 24.461 22.454 1.00 95.56 360 GLU A CA 1
ATOM 2925 C C . GLU A 1 360 ? -16.200 23.748 22.579 1.00 95.56 360 GLU A C 1
ATOM 2927 O O . GLU A 1 360 ? -15.154 24.276 22.189 1.00 95.56 360 GLU A O 1
ATOM 2932 N N . VAL A 1 361 ? -16.197 22.532 23.124 1.00 95.94 361 VAL A N 1
ATOM 2933 C CA . VAL A 1 361 ? -14.981 21.721 23.241 1.00 95.94 361 VAL A CA 1
ATOM 2934 C C . VAL A 1 361 ? -14.450 21.313 21.856 1.00 95.94 361 VAL A C 1
ATOM 2936 O O . VAL A 1 361 ? -13.251 21.450 21.604 1.00 95.94 361 VAL A O 1
ATOM 2939 N N . ASP A 1 362 ? -15.326 20.881 20.947 1.00 97.12 362 ASP A N 1
ATOM 2940 C CA . ASP A 1 362 ? -14.991 20.536 19.562 1.00 97.12 362 ASP A CA 1
ATOM 2941 C C . ASP A 1 362 ? -14.393 21.735 18.815 1.00 97.12 362 ASP A C 1
ATOM 2943 O O . ASP A 1 362 ? -13.449 21.583 18.041 1.00 97.12 362 ASP A O 1
ATOM 2947 N N . GLU A 1 363 ? -14.897 22.943 19.069 1.00 97.88 363 GLU A N 1
ATOM 2948 C CA . GLU A 1 363 ? -14.371 24.173 18.481 1.00 97.88 363 GLU A CA 1
ATOM 2949 C C . GLU A 1 363 ? -12.929 24.453 18.929 1.00 97.88 363 GLU A C 1
ATOM 2951 O O . GLU A 1 363 ? -12.069 24.793 18.112 1.00 97.88 363 GLU A O 1
ATOM 2956 N N . ARG A 1 364 ? -12.636 24.254 20.221 1.00 97.50 364 ARG A N 1
ATOM 2957 C CA . ARG A 1 364 ? -11.272 24.371 20.760 1.00 97.50 364 ARG A CA 1
ATOM 2958 C C . ARG A 1 364 ? -10.345 23.303 20.187 1.00 97.50 364 ARG A C 1
ATOM 2960 O O . ARG A 1 364 ? -9.214 23.622 19.821 1.00 97.50 364 ARG A O 1
ATOM 2967 N N . LEU A 1 365 ? -10.825 22.064 20.062 1.00 97.94 365 LEU A N 1
ATOM 2968 C CA . LEU A 1 365 ? -10.076 20.978 19.431 1.00 97.94 365 LEU A CA 1
ATOM 2969 C C . LEU A 1 365 ? -9.763 21.301 17.965 1.00 97.94 365 LEU A C 1
ATOM 2971 O O . LEU A 1 365 ? -8.618 21.164 17.543 1.00 97.94 365 LEU A O 1
ATOM 2975 N N . ALA A 1 366 ? -10.739 21.790 17.199 1.00 98.19 366 ALA A N 1
ATOM 2976 C CA . ALA A 1 366 ? -10.542 22.156 15.801 1.00 98.19 366 ALA A CA 1
ATOM 2977 C C . ALA A 1 366 ? -9.517 23.288 15.631 1.00 98.19 366 ALA A C 1
ATOM 2979 O O . ALA A 1 366 ? -8.699 23.234 14.711 1.00 98.19 366 ALA A O 1
ATOM 2980 N N . ILE A 1 367 ? -9.509 24.284 16.527 1.00 97.94 367 ILE A N 1
ATOM 2981 C CA . ILE A 1 367 ? -8.493 25.349 16.542 1.00 97.94 367 ILE A CA 1
ATOM 2982 C C . ILE A 1 367 ? -7.100 24.769 16.830 1.00 97.94 367 ILE A C 1
ATOM 2984 O O . ILE A 1 367 ? -6.155 25.093 16.114 1.00 97.94 367 ILE A O 1
ATOM 2988 N N . ALA A 1 368 ? -6.977 23.881 17.821 1.00 97.94 368 ALA A N 1
ATOM 2989 C CA . ALA A 1 368 ? -5.705 23.244 18.172 1.00 97.94 368 ALA A CA 1
ATOM 2990 C C . ALA A 1 368 ? -5.170 22.321 17.062 1.00 97.94 368 ALA A C 1
ATOM 2992 O O . ALA A 1 368 ? -3.979 22.304 16.780 1.00 97.94 368 ALA A O 1
ATOM 2993 N N . VAL A 1 369 ? -6.038 21.585 16.365 1.00 97.88 369 VAL A N 1
ATOM 2994 C CA . VAL A 1 369 ? -5.625 20.821 15.176 1.00 97.88 369 VAL A CA 1
ATOM 2995 C C . VAL A 1 369 ? -5.213 21.764 14.046 1.00 97.88 369 VAL A C 1
ATOM 2997 O O . VAL A 1 369 ? -4.245 21.502 13.334 1.00 97.88 369 VAL A O 1
ATOM 3000 N N . SER A 1 370 ? -5.913 22.890 13.895 1.00 97.06 370 SER A N 1
ATOM 3001 C CA . SER A 1 370 ? -5.627 23.862 12.841 1.00 97.06 370 SER A CA 1
ATOM 3002 C C . SER A 1 370 ? -4.298 24.594 13.028 1.00 97.06 370 SER A C 1
ATOM 3004 O O . SER A 1 370 ? -3.760 25.080 12.034 1.00 97.06 370 SER A O 1
ATOM 3006 N N . SER A 1 371 ? -3.743 24.639 14.247 1.00 96.88 371 SER A N 1
ATOM 3007 C CA . SER A 1 371 ? -2.396 25.175 14.477 1.00 96.88 371 SER A CA 1
ATOM 3008 C C . SER A 1 371 ? -1.281 24.262 13.962 1.00 96.88 371 SER A C 1
ATOM 3010 O O . SER A 1 371 ? -0.154 24.723 13.808 1.00 96.88 371 SER A O 1
ATOM 3012 N N . ILE A 1 372 ? -1.577 22.992 13.660 1.00 96.75 372 ILE A N 1
ATOM 3013 C CA . ILE A 1 372 ? -0.663 22.118 12.919 1.00 96.75 372 ILE A CA 1
ATOM 3014 C C . ILE A 1 372 ? -0.779 22.463 11.422 1.00 96.75 372 ILE A C 1
ATOM 3016 O O . ILE A 1 372 ? -1.906 22.498 10.898 1.00 96.75 372 ILE A O 1
ATOM 3020 N N . PRO A 1 373 ? 0.344 22.680 10.704 1.00 94.69 373 PRO A N 1
ATOM 3021 C CA . PRO A 1 373 ? 0.333 22.910 9.261 1.00 94.69 373 PRO A CA 1
ATOM 3022 C C . PRO A 1 373 ? -0.459 21.830 8.515 1.00 94.69 373 PRO A C 1
ATOM 3024 O O . PRO A 1 373 ? -0.312 20.638 8.785 1.00 94.69 373 PRO A O 1
ATOM 3027 N N . ALA A 1 374 ? -1.315 22.232 7.572 1.00 94.00 374 ALA A N 1
ATOM 3028 C CA . ALA A 1 374 ? -2.274 21.326 6.929 1.00 94.00 374 ALA A CA 1
ATOM 3029 C C . ALA A 1 374 ? -1.612 20.112 6.246 1.00 94.00 374 ALA A C 1
ATOM 3031 O O . ALA A 1 374 ? -2.128 19.000 6.319 1.00 94.00 374 ALA A O 1
ATOM 3032 N N . ASN A 1 375 ? -0.439 20.307 5.645 1.00 91.88 375 ASN A N 1
ATOM 3033 C CA . ASN A 1 375 ? 0.365 19.270 4.994 1.00 91.88 375 ASN A CA 1
ATOM 3034 C C . ASN A 1 375 ? 1.069 18.306 5.975 1.00 91.88 375 ASN A C 1
ATOM 3036 O O . ASN A 1 375 ? 1.604 17.286 5.544 1.00 91.88 375 ASN A O 1
ATOM 3040 N N . GLU A 1 376 ? 1.078 18.614 7.274 1.00 95.44 376 GLU A N 1
ATOM 3041 C CA . GLU A 1 376 ? 1.703 17.797 8.321 1.00 95.44 376 GLU A CA 1
ATOM 3042 C C . GLU A 1 376 ? 0.689 17.035 9.180 1.00 95.44 376 GLU A C 1
ATOM 3044 O O . GLU A 1 376 ? 1.056 16.057 9.828 1.00 95.44 376 GLU A O 1
ATOM 3049 N N . ARG A 1 377 ? -0.590 17.432 9.190 1.00 96.81 377 ARG A N 1
ATOM 3050 C CA . ARG A 1 377 ? -1.617 16.837 10.070 1.00 96.81 377 ARG A CA 1
ATOM 3051 C C . ARG A 1 377 ? -1.717 15.320 9.927 1.00 96.81 377 ARG A C 1
ATOM 3053 O O . ARG A 1 377 ? -1.715 14.610 10.929 1.00 96.81 377 ARG A O 1
ATOM 3060 N N . SER A 1 378 ? -1.740 14.805 8.697 1.00 96.94 378 SER A N 1
ATOM 3061 C CA . SER A 1 378 ? -1.800 13.358 8.441 1.00 96.94 378 SER A CA 1
ATOM 3062 C C . SER A 1 378 ? -0.554 12.611 8.942 1.00 96.94 378 SER A C 1
ATOM 3064 O O . SER A 1 378 ? -0.662 11.467 9.396 1.00 96.94 378 SER A O 1
ATOM 3066 N N . LEU A 1 379 ? 0.615 13.260 8.917 1.00 97.38 379 LEU A N 1
ATOM 3067 C CA . LEU A 1 379 ? 1.870 12.731 9.453 1.00 97.38 379 LEU A CA 1
ATOM 3068 C C . LEU A 1 379 ? 1.841 12.723 10.983 1.00 97.38 379 LEU A C 1
ATOM 3070 O O . LEU A 1 379 ? 2.134 11.688 11.574 1.00 97.38 379 LEU A O 1
ATOM 3074 N N . CYS A 1 380 ? 1.377 13.802 11.620 1.00 97.62 380 CYS A N 1
ATOM 3075 C CA . CYS A 1 380 ? 1.138 13.862 13.067 1.00 97.62 380 CYS A CA 1
ATOM 3076 C C . CYS A 1 380 ? 0.184 12.751 13.531 1.00 97.62 380 CYS A C 1
ATOM 3078 O O . CYS A 1 380 ? 0.475 12.034 14.486 1.00 97.62 380 CYS A O 1
ATOM 3080 N N . PHE A 1 381 ? -0.923 12.540 12.813 1.00 97.56 381 PHE A N 1
ATOM 3081 C CA . PHE A 1 381 ? -1.889 11.485 13.139 1.00 97.56 381 PHE A CA 1
ATOM 3082 C C . PHE A 1 381 ? -1.312 10.078 12.943 1.00 97.56 381 PHE A C 1
ATOM 3084 O O . PHE A 1 381 ? -1.641 9.164 13.697 1.00 97.56 381 PHE A O 1
ATOM 3091 N N . THR A 1 382 ? -0.435 9.900 11.953 1.00 96.06 382 THR A N 1
ATOM 3092 C CA . THR A 1 382 ? 0.279 8.635 11.729 1.00 96.06 382 THR A CA 1
ATOM 3093 C C . THR A 1 382 ? 1.350 8.391 12.794 1.00 96.06 382 THR A C 1
ATOM 3095 O O . THR A 1 382 ? 1.530 7.254 13.220 1.00 96.06 382 THR A O 1
ATOM 3098 N N . ALA A 1 383 ? 2.051 9.430 13.251 1.00 96.25 383 ALA A N 1
ATOM 3099 C CA . ALA A 1 383 ? 3.031 9.321 14.329 1.00 96.25 383 ALA A CA 1
ATOM 3100 C C . ALA A 1 383 ? 2.358 8.936 15.656 1.00 96.25 383 ALA A C 1
ATOM 3102 O O . ALA A 1 383 ? 2.849 8.063 16.366 1.00 96.25 383 ALA A O 1
ATOM 3103 N N . ALA A 1 384 ? 1.183 9.505 15.943 1.00 95.81 384 ALA A N 1
ATOM 3104 C CA . ALA A 1 384 ? 0.421 9.252 17.165 1.00 95.81 384 ALA A CA 1
ATOM 3105 C C . ALA A 1 384 ? 0.035 7.777 17.390 1.00 95.81 384 ALA A C 1
ATOM 3107 O O . ALA A 1 384 ? -0.159 7.368 18.535 1.00 95.81 384 ALA A O 1
ATOM 3108 N N . CYS A 1 385 ? -0.076 6.974 16.324 1.00 92.25 385 CYS A N 1
ATOM 3109 C CA . CYS A 1 385 ? -0.432 5.555 16.416 1.00 92.25 385 CYS A CA 1
ATOM 3110 C C . CYS A 1 385 ? 0.779 4.612 16.531 1.00 92.25 385 CYS A C 1
ATOM 3112 O O . CYS A 1 385 ? 0.606 3.392 16.593 1.00 92.25 385 CYS A O 1
ATOM 3114 N N . LYS A 1 386 ? 2.009 5.140 16.511 1.00 86.19 386 LYS A N 1
ATOM 3115 C CA . LYS A 1 386 ? 3.229 4.345 16.674 1.00 86.19 386 LYS A CA 1
ATOM 3116 C C . LYS A 1 386 ? 3.566 4.253 18.161 1.00 86.19 386 LYS A C 1
ATOM 3118 O O . LYS A 1 386 ? 3.812 5.258 18.817 1.00 86.19 386 LYS A O 1
ATOM 3123 N N . SER A 1 387 ? 3.548 3.029 18.687 1.00 64.94 387 SER A N 1
ATOM 3124 C CA . SER A 1 387 ? 3.915 2.736 20.073 1.00 64.94 387 SER A CA 1
ATOM 3125 C C . SER A 1 387 ? 5.392 3.055 20.302 1.00 64.94 387 SER A C 1
ATOM 3127 O O . SER A 1 387 ? 6.259 2.472 19.641 1.00 64.94 387 SER A O 1
ATOM 3129 N N . GLU A 1 388 ? 5.706 3.919 21.261 1.00 57.56 388 GLU A N 1
ATOM 3130 C CA . GLU A 1 388 ? 7.079 4.066 21.739 1.00 57.56 388 GLU A CA 1
ATOM 3131 C C . GLU A 1 388 ? 7.407 2.864 22.631 1.00 57.56 388 GLU A C 1
ATOM 3133 O O . GLU A 1 388 ? 7.015 2.800 23.793 1.00 57.56 388 GLU A O 1
ATOM 3138 N N . ASN A 1 389 ? 8.152 1.893 22.097 1.00 50.50 389 ASN A N 1
ATOM 3139 C CA . ASN A 1 389 ? 8.704 0.792 22.898 1.00 50.50 389 ASN A CA 1
ATOM 3140 C C . ASN A 1 389 ? 9.839 1.239 23.841 1.00 50.50 389 ASN A C 1
ATOM 3142 O O . ASN A 1 389 ? 10.430 0.402 24.521 1.00 50.50 389 ASN A O 1
ATOM 3146 N N . ASN A 1 390 ? 10.167 2.532 23.906 1.00 43.78 390 ASN A N 1
ATOM 3147 C CA . ASN A 1 390 ? 11.379 3.000 24.561 1.00 43.78 390 ASN A CA 1
ATOM 3148 C C . ASN A 1 390 ? 11.096 3.986 25.691 1.00 43.78 390 ASN A C 1
ATOM 3150 O O . ASN A 1 390 ? 10.338 4.938 25.554 1.00 43.78 390 ASN A O 1
ATOM 3154 N N . LYS A 1 391 ? 11.798 3.724 26.796 1.00 47.69 391 LYS A N 1
ATOM 3155 C CA . LYS A 1 391 ? 11.965 4.487 28.037 1.00 47.69 391 LYS A CA 1
ATOM 3156 C C . LYS A 1 391 ? 12.550 5.890 27.787 1.00 47.69 391 LYS A C 1
ATOM 3158 O O . LYS A 1 391 ? 13.619 6.206 28.303 1.00 47.69 391 LYS A O 1
ATOM 3163 N N . SER A 1 392 ? 11.939 6.702 26.930 1.00 52.69 392 SER A N 1
ATOM 3164 C CA . SER A 1 392 ? 12.385 8.081 26.744 1.00 52.69 392 SER A CA 1
ATOM 3165 C C . SER A 1 392 ? 11.939 8.898 27.963 1.00 52.69 392 SER A C 1
ATOM 3167 O O . SER A 1 392 ? 10.783 8.836 28.383 1.00 52.69 392 SER A O 1
ATOM 3169 N N . GLU A 1 393 ? 12.862 9.649 28.567 1.00 57.56 393 GLU A N 1
ATOM 3170 C CA . GLU A 1 393 ? 12.595 10.448 29.775 1.00 57.56 393 GLU A CA 1
ATOM 3171 C C . GLU A 1 393 ? 11.449 11.466 29.575 1.00 57.56 393 GLU A C 1
ATOM 3173 O O . GLU A 1 393 ? 10.772 11.846 30.532 1.00 57.56 393 GLU A O 1
ATOM 3178 N N . GLY A 1 394 ? 11.182 11.872 28.326 1.00 59.62 394 GLY A N 1
ATOM 3179 C CA . GLY A 1 394 ? 10.085 12.776 27.966 1.00 59.62 394 GLY A CA 1
ATOM 3180 C C . GLY A 1 394 ? 8.692 12.149 28.095 1.00 59.62 394 GLY A C 1
ATOM 3181 O O . GLY A 1 394 ? 7.759 12.817 28.546 1.00 59.62 394 GLY A O 1
ATOM 3182 N N . ILE A 1 395 ? 8.551 10.854 27.787 1.00 62.09 395 ILE A N 1
ATOM 3183 C CA . ILE A 1 395 ? 7.287 10.110 27.933 1.00 62.09 395 ILE A CA 1
ATOM 3184 C C . ILE A 1 395 ? 6.887 10.039 29.404 1.00 62.09 395 ILE A C 1
ATOM 3186 O O . ILE A 1 395 ? 5.714 10.198 29.736 1.00 62.09 395 ILE A O 1
ATOM 3190 N N . ASP A 1 396 ? 7.853 9.858 30.305 1.00 67.12 396 ASP A N 1
ATOM 3191 C CA . ASP A 1 396 ? 7.585 9.813 31.742 1.00 67.12 396 ASP A CA 1
ATOM 3192 C C . ASP A 1 396 ? 7.075 11.157 32.272 1.00 67.12 396 ASP A C 1
ATOM 3194 O O . ASP A 1 396 ? 6.202 11.180 33.144 1.00 67.12 396 ASP A O 1
ATOM 3198 N N . ALA A 1 397 ? 7.574 12.279 31.745 1.00 74.25 397 ALA A N 1
ATOM 3199 C CA . ALA A 1 397 ? 7.092 13.610 32.108 1.00 74.25 397 ALA A CA 1
ATOM 3200 C C . ALA A 1 397 ? 5.654 13.844 31.619 1.00 74.25 397 ALA A C 1
ATOM 3202 O O . ALA A 1 397 ? 4.791 14.202 32.425 1.00 74.25 397 ALA A O 1
ATOM 3203 N N . LEU A 1 398 ? 5.371 13.557 30.343 1.00 75.25 398 LEU A N 1
ATOM 3204 C CA . LEU A 1 398 ? 4.026 13.687 29.776 1.00 75.25 398 LEU A CA 1
ATOM 3205 C C . LEU A 1 398 ? 3.035 12.726 30.450 1.00 75.25 398 LEU A C 1
ATOM 3207 O O . LEU A 1 398 ? 1.932 13.125 30.808 1.00 75.25 398 LEU A O 1
ATOM 3211 N N . SER A 1 399 ? 3.443 11.481 30.711 1.00 76.25 399 SER A N 1
ATOM 3212 C CA . SER A 1 399 ? 2.650 10.489 31.450 1.00 76.25 399 SER A CA 1
ATOM 3213 C C . SER A 1 399 ? 2.296 10.990 32.847 1.00 76.25 399 SER A C 1
ATOM 3215 O O . SER A 1 399 ? 1.142 10.900 33.265 1.00 76.25 399 SER A O 1
ATOM 3217 N N . LYS A 1 400 ? 3.268 11.554 33.579 1.00 81.75 400 LYS A N 1
ATOM 3218 C CA . LYS A 1 400 ? 3.033 12.151 34.902 1.00 81.75 400 LYS A CA 1
ATOM 3219 C C . LYS A 1 400 ? 2.085 13.341 34.821 1.00 81.75 400 LYS A C 1
ATOM 3221 O O . LYS A 1 400 ? 1.225 13.475 35.686 1.00 81.75 400 LYS A O 1
ATOM 3226 N N . GLU A 1 401 ? 2.214 14.185 33.803 1.00 79.44 401 GLU A N 1
ATOM 3227 C CA . GLU A 1 401 ? 1.333 15.333 33.612 1.00 79.44 401 GLU A CA 1
ATOM 3228 C C . GLU A 1 401 ? -0.101 14.915 33.261 1.00 79.44 401 GLU A C 1
ATOM 3230 O O . GLU A 1 401 ? -1.044 15.412 33.877 1.00 79.44 401 GLU A O 1
ATOM 3235 N N . ILE A 1 402 ? -0.271 13.950 32.355 1.00 78.00 402 ILE A N 1
ATOM 3236 C CA . ILE A 1 402 ? -1.570 13.348 32.032 1.00 78.00 402 ILE A CA 1
ATOM 3237 C C . ILE A 1 402 ? -2.185 12.742 33.296 1.00 78.00 402 ILE A C 1
ATOM 3239 O O . ILE A 1 402 ? -3.310 13.084 33.646 1.00 78.00 402 ILE A O 1
ATOM 3243 N N . LYS A 1 403 ? -1.431 11.928 34.047 1.00 80.56 403 LYS A N 1
ATOM 3244 C CA . LYS A 1 403 ? -1.893 11.343 35.319 1.00 80.56 403 LYS A CA 1
ATOM 3245 C C . LYS A 1 403 ? -2.251 12.392 36.369 1.00 80.56 403 LYS A C 1
ATOM 3247 O O . LYS A 1 403 ? -3.149 12.157 37.159 1.00 80.56 403 LYS A O 1
ATOM 3252 N N . LYS A 1 404 ? -1.559 13.536 36.402 1.00 81.38 404 LYS A N 1
ATOM 3253 C CA . LYS A 1 404 ? -1.864 14.640 37.325 1.00 81.38 404 LYS A CA 1
ATOM 3254 C C . LYS A 1 404 ? -3.166 15.352 36.952 1.00 81.38 404 LYS A C 1
ATOM 3256 O O . LYS A 1 404 ? -3.865 15.834 37.838 1.00 81.38 404 LYS A O 1
ATOM 3261 N N . ARG A 1 405 ? -3.457 15.470 35.654 1.00 72.06 405 ARG A N 1
ATOM 3262 C CA . ARG A 1 405 ? -4.666 16.131 35.138 1.00 72.06 405 ARG A CA 1
ATOM 3263 C C . ARG A 1 405 ? -5.886 15.217 35.179 1.00 72.06 405 ARG A C 1
ATOM 3265 O O . ARG A 1 405 ? -6.991 15.696 35.407 1.00 72.06 405 ARG A O 1
ATOM 3272 N N . MET A 1 406 ? -5.690 13.920 34.970 1.00 70.12 406 MET A N 1
ATOM 3273 C CA . MET A 1 406 ? -6.747 12.929 35.096 1.00 70.12 406 MET A CA 1
ATOM 3274 C C . MET A 1 406 ? -7.039 12.685 36.577 1.00 70.12 406 MET A C 1
ATOM 3276 O O . MET A 1 406 ? -6.179 12.222 37.320 1.00 70.12 406 MET A O 1
ATOM 3280 N N . ASN A 1 407 ? -8.266 12.968 37.014 1.00 62.81 407 ASN A N 1
ATOM 3281 C CA . ASN A 1 407 ? -8.732 12.502 38.320 1.00 62.81 407 ASN A CA 1
ATOM 3282 C C . ASN A 1 407 ? -8.604 10.962 38.385 1.00 62.81 407 ASN A C 1
ATOM 3284 O O . ASN A 1 407 ? -8.730 10.296 37.354 1.00 62.81 407 ASN A O 1
ATOM 3288 N N . ASN A 1 408 ? -8.387 10.373 39.569 1.00 62.31 408 ASN A N 1
ATOM 3289 C CA . ASN A 1 408 ? -8.237 8.908 39.714 1.00 62.31 408 ASN A CA 1
ATOM 3290 C C . ASN A 1 408 ? -9.426 8.125 39.121 1.00 62.31 408 ASN A C 1
ATOM 3292 O O . ASN A 1 408 ? -9.262 7.001 38.652 1.00 62.31 408 ASN A O 1
ATOM 3296 N N . GLU A 1 409 ? -10.605 8.747 39.098 1.00 60.81 409 GLU A N 1
ATOM 3297 C CA . GLU A 1 409 ? -11.829 8.224 38.489 1.00 60.81 409 GLU A CA 1
ATOM 3298 C C . GLU A 1 409 ? -11.771 8.128 36.955 1.00 60.81 409 GLU A C 1
ATOM 3300 O O . GLU A 1 409 ? -12.506 7.338 36.386 1.00 60.81 409 GLU A O 1
ATOM 3305 N N . TYR A 1 410 ? -10.884 8.868 36.275 1.00 62.53 410 TYR A N 1
ATOM 3306 C CA . TYR A 1 410 ? -10.727 8.818 34.815 1.00 62.53 410 TYR A CA 1
ATOM 3307 C C . TYR A 1 410 ? -9.703 7.783 34.349 1.00 62.53 410 TYR A C 1
ATOM 3309 O O . TYR A 1 410 ? -9.861 7.182 33.286 1.00 62.53 410 TYR A O 1
ATOM 3317 N N . ILE A 1 411 ? -8.666 7.532 35.154 1.00 65.75 411 ILE A N 1
ATOM 3318 C CA . ILE A 1 411 ? -7.680 6.473 34.881 1.00 65.75 411 ILE A CA 1
ATOM 3319 C C . ILE A 1 411 ? -8.359 5.097 34.912 1.00 65.75 411 ILE A C 1
ATOM 3321 O O . ILE A 1 411 ? -7.985 4.218 34.140 1.00 65.75 411 ILE 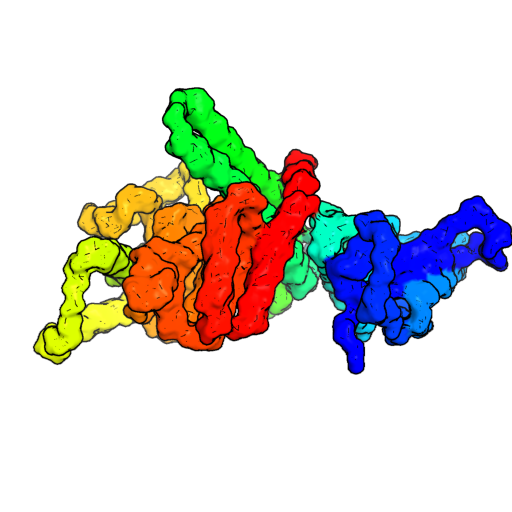A O 1
ATOM 3325 N N . SER A 1 412 ? -9.390 4.922 35.746 1.00 64.12 412 SER A N 1
ATOM 3326 C CA . SER A 1 412 ? -10.186 3.691 35.792 1.00 64.12 412 SER A CA 1
ATOM 3327 C C . SER A 1 412 ? -11.110 3.498 34.584 1.00 64.12 412 SER A C 1
ATOM 3329 O O . SER A 1 412 ? -11.713 2.433 34.456 1.00 64.12 412 SER A O 1
ATOM 3331 N N . ILE A 1 413 ? -11.253 4.500 33.707 1.00 68.12 413 ILE A N 1
ATOM 3332 C CA . ILE A 1 413 ? -12.194 4.430 32.586 1.00 68.12 413 ILE A CA 1
ATOM 3333 C C . ILE A 1 413 ? -11.584 3.719 31.374 1.00 68.12 413 ILE A C 1
ATOM 3335 O O . ILE A 1 413 ? -12.303 3.047 30.631 1.00 68.12 413 ILE A O 1
ATOM 3339 N N . TYR A 1 414 ? -10.269 3.816 31.178 1.00 79.44 414 TYR A N 1
ATOM 3340 C CA . TYR A 1 414 ? -9.600 2.968 30.198 1.00 79.44 414 TYR A CA 1
ATOM 3341 C C . TYR A 1 414 ? -9.432 1.548 30.750 1.00 79.44 414 TYR A C 1
ATOM 3343 O O . TYR A 1 414 ? -9.202 1.378 31.950 1.00 79.44 414 TYR A O 1
ATOM 3351 N N . PRO A 1 415 ? -9.492 0.515 29.890 1.00 78.81 415 PRO A N 1
ATOM 3352 C CA . PRO A 1 415 ? -9.115 -0.830 30.295 1.00 78.81 415 PRO A CA 1
ATOM 3353 C C . PRO A 1 415 ? -7.715 -0.833 30.925 1.00 78.81 415 PRO A C 1
ATOM 3355 O O . PRO A 1 415 ? -6.788 -0.211 30.407 1.00 78.81 415 PRO A O 1
ATOM 3358 N N . THR A 1 416 ? -7.542 -1.547 32.038 1.00 79.69 416 THR A N 1
ATOM 3359 C CA . THR A 1 416 ? -6.298 -1.534 32.838 1.00 79.69 416 THR A CA 1
ATOM 3360 C C . THR A 1 416 ? -5.065 -2.033 32.083 1.00 79.69 416 THR A C 1
ATOM 3362 O O . THR A 1 416 ? -3.937 -1.779 32.496 1.00 79.69 416 THR A O 1
ATOM 3365 N N . ASN A 1 417 ? -5.272 -2.738 30.972 1.00 80.00 417 ASN A N 1
ATOM 3366 C CA . ASN A 1 417 ? -4.234 -3.241 30.081 1.00 80.00 417 ASN A CA 1
ATOM 3367 C C . ASN A 1 417 ? -3.859 -2.265 28.948 1.00 80.00 417 ASN A C 1
ATOM 3369 O O . ASN A 1 417 ? -3.030 -2.616 28.110 1.00 80.00 417 ASN A O 1
ATOM 3373 N N . TRP A 1 418 ? -4.451 -1.068 28.885 1.00 84.62 418 TRP A N 1
ATOM 3374 C CA . TRP A 1 418 ? -4.073 -0.051 27.902 1.00 84.62 418 TRP A CA 1
ATOM 3375 C C . TRP A 1 418 ? -2.899 0.790 28.401 1.00 84.62 418 TRP A C 1
ATOM 3377 O O . TRP A 1 418 ? -2.856 1.220 29.554 1.00 84.62 418 TRP A O 1
ATOM 3387 N N . ASN A 1 419 ? -1.962 1.093 27.501 1.00 88.44 419 ASN A N 1
ATOM 3388 C CA . ASN A 1 419 ? -0.997 2.155 27.745 1.00 88.44 419 ASN A CA 1
ATOM 3389 C C . ASN A 1 419 ? -1.747 3.495 27.780 1.00 88.44 419 ASN A C 1
ATOM 3391 O O . ASN A 1 419 ? -2.438 3.842 26.825 1.00 88.44 419 ASN A O 1
ATOM 3395 N N . LEU A 1 420 ? -1.610 4.245 28.876 1.00 87.12 420 LEU A N 1
ATOM 3396 C CA . LEU A 1 420 ? -2.373 5.476 29.094 1.00 87.12 420 LEU A CA 1
ATOM 3397 C C . LEU A 1 420 ? -2.112 6.546 28.023 1.00 87.12 420 LEU A C 1
ATOM 3399 O O . LEU A 1 420 ? -3.039 7.231 27.608 1.00 87.12 420 LEU A O 1
ATOM 3403 N N . ILE A 1 421 ? -0.868 6.687 27.559 1.00 89.00 421 ILE A N 1
ATOM 3404 C CA . ILE A 1 421 ? -0.527 7.674 26.527 1.00 89.00 421 ILE A CA 1
ATOM 3405 C C . ILE A 1 421 ? -1.114 7.249 25.184 1.00 89.00 421 ILE A C 1
ATOM 3407 O O . ILE A 1 421 ? -1.728 8.065 24.501 1.00 89.00 421 ILE A O 1
ATOM 3411 N N . GLU A 1 422 ? -0.983 5.975 24.813 1.00 90.75 422 GLU A N 1
ATOM 3412 C CA . GLU A 1 422 ? -1.608 5.465 23.588 1.00 90.75 422 GLU A CA 1
ATOM 3413 C C . GLU A 1 422 ? -3.132 5.613 23.635 1.00 90.75 422 GLU A C 1
ATOM 3415 O O . GLU A 1 422 ? -3.740 6.003 22.641 1.00 90.75 422 GLU A O 1
ATOM 3420 N N . ALA A 1 423 ? -3.745 5.350 24.794 1.00 91.06 423 ALA A N 1
ATOM 3421 C CA . ALA A 1 423 ? -5.172 5.532 25.022 1.00 91.06 423 ALA A CA 1
ATOM 3422 C C . ALA A 1 423 ? -5.596 6.985 24.778 1.00 91.06 423 ALA A C 1
ATOM 3424 O O . ALA A 1 423 ? -6.535 7.229 24.027 1.00 91.06 423 ALA A O 1
ATOM 3425 N N . GLU A 1 424 ? -4.871 7.949 25.347 1.00 92.69 424 GLU A N 1
ATOM 3426 C CA . GLU A 1 424 ? -5.142 9.378 25.165 1.00 92.69 424 GLU A CA 1
ATOM 3427 C C . GLU A 1 424 ? -4.937 9.835 23.717 1.00 92.69 424 GLU A C 1
ATOM 3429 O O . GLU A 1 424 ? -5.796 10.525 23.165 1.00 92.69 424 GLU A O 1
ATOM 3434 N N . ARG A 1 425 ? -3.856 9.402 23.054 1.00 95.38 425 ARG A N 1
ATOM 3435 C CA . ARG A 1 425 ? -3.625 9.697 21.629 1.00 95.38 425 ARG A CA 1
ATOM 3436 C C . ARG A 1 425 ? -4.738 9.114 20.754 1.00 95.38 425 ARG A C 1
ATOM 3438 O O . ARG A 1 425 ? -5.237 9.786 19.849 1.00 95.38 425 ARG A O 1
ATOM 3445 N N . ARG A 1 426 ? -5.182 7.889 21.048 1.00 94.94 426 ARG A N 1
ATOM 3446 C CA . ARG A 1 426 ? -6.304 7.239 20.359 1.00 94.94 426 ARG A CA 1
ATOM 3447 C C . ARG A 1 426 ? -7.621 7.979 20.599 1.00 94.94 426 ARG A C 1
ATOM 3449 O O . ARG A 1 426 ? -8.362 8.197 19.642 1.00 94.94 426 ARG A O 1
ATOM 3456 N N . THR A 1 427 ? -7.885 8.420 21.828 1.00 95.00 427 THR A N 1
ATOM 3457 C CA . THR A 1 427 ? -9.043 9.261 22.169 1.00 95.00 427 THR A CA 1
ATOM 3458 C C . THR A 1 427 ? -9.017 10.581 21.407 1.00 95.00 427 THR A C 1
ATOM 3460 O O . THR A 1 427 ? -10.038 10.972 20.847 1.00 95.00 427 THR A O 1
ATOM 3463 N N . ALA A 1 428 ? -7.862 11.246 21.321 1.00 97.19 428 ALA A N 1
ATOM 3464 C CA . ALA A 1 428 ? -7.716 12.475 20.548 1.00 97.19 428 ALA A CA 1
ATOM 3465 C C . ALA A 1 428 ? -8.066 12.260 19.069 1.00 97.19 428 ALA A C 1
ATOM 3467 O O . ALA A 1 428 ? -8.877 13.000 18.520 1.00 97.19 428 ALA A O 1
ATOM 3468 N N . LEU A 1 429 ? -7.536 11.211 18.434 1.00 97.94 429 LEU A N 1
ATOM 3469 C CA . LEU A 1 429 ? -7.850 10.890 17.036 1.00 97.94 429 LEU A CA 1
ATOM 3470 C C . LEU A 1 429 ? -9.334 10.557 16.828 1.00 97.94 429 LEU A C 1
ATOM 3472 O O . LEU A 1 429 ? -9.937 11.004 15.852 1.00 97.94 429 LEU A O 1
ATOM 3476 N N . PHE A 1 430 ? -9.942 9.821 17.761 1.00 97.00 430 PHE A N 1
ATOM 3477 C CA . PHE A 1 430 ? -11.373 9.521 17.724 1.00 97.00 430 PHE A CA 1
ATOM 3478 C C . PHE A 1 430 ? -12.229 10.790 17.853 1.00 97.00 430 PHE A C 1
ATOM 3480 O O . PHE A 1 430 ? -13.181 10.979 17.095 1.00 97.00 430 PHE A O 1
ATOM 3487 N N . ALA A 1 431 ? -11.846 11.702 18.752 1.00 97.06 431 ALA A N 1
ATOM 3488 C CA . ALA A 1 431 ? -12.501 12.994 18.925 1.00 97.06 431 ALA A CA 1
ATOM 3489 C C . ALA A 1 431 ? -12.377 13.872 17.673 1.00 97.06 431 ALA A C 1
ATOM 3491 O O . ALA A 1 431 ? -13.368 14.447 17.239 1.00 97.06 431 ALA A O 1
ATOM 3492 N N . ILE A 1 432 ? -11.204 13.919 17.031 1.00 98.06 432 ILE A N 1
ATOM 3493 C CA . ILE A 1 432 ? -11.000 14.654 15.770 1.00 98.06 432 ILE A CA 1
ATOM 3494 C C . ILE A 1 432 ? -11.916 14.097 14.671 1.00 98.06 432 ILE A C 1
ATOM 3496 O O . ILE A 1 432 ? -12.568 14.860 13.961 1.00 98.06 432 ILE A O 1
ATOM 3500 N N . TYR A 1 433 ? -12.028 12.774 14.548 1.00 98.00 433 TYR A N 1
ATOM 3501 C CA . TYR A 1 433 ? -12.913 12.135 13.570 1.00 98.00 433 TYR A CA 1
ATOM 3502 C C . TYR A 1 433 ? -14.407 12.457 13.798 1.00 98.00 433 TYR A C 1
ATOM 3504 O O . TYR A 1 433 ? -15.145 12.721 12.839 1.00 98.00 433 TYR A O 1
ATOM 3512 N N . HIS A 1 434 ? -14.840 12.489 15.063 1.00 96.56 434 HIS A N 1
ATOM 3513 C CA . HIS A 1 434 ? -16.213 12.816 15.473 1.00 96.56 434 HIS A CA 1
ATOM 3514 C C . HIS A 1 434 ? -16.459 14.308 15.752 1.00 96.56 434 HIS A C 1
ATOM 3516 O O . HIS A 1 434 ? -17.555 14.667 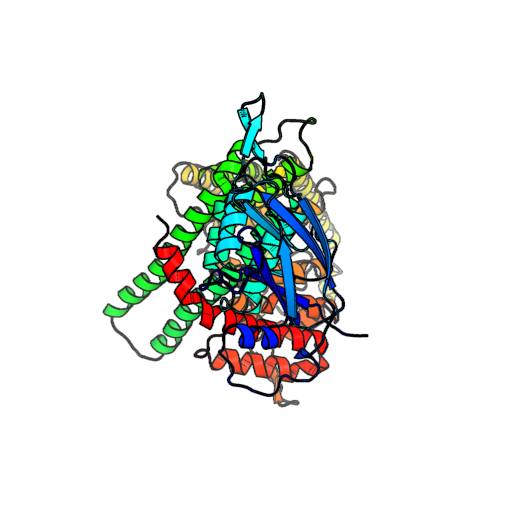16.190 1.00 96.56 434 HIS A O 1
ATOM 3522 N N . CYS A 1 435 ? -15.479 15.172 15.492 1.00 96.62 435 CYS A N 1
ATOM 3523 C CA . CYS A 1 435 ? -15.564 16.594 15.790 1.00 96.62 435 CYS A CA 1
ATOM 3524 C C . CYS A 1 435 ? -16.669 17.254 14.957 1.00 96.62 435 CYS A C 1
ATOM 3526 O O . CYS A 1 435 ? -16.703 17.142 13.726 1.00 96.62 435 CYS A O 1
ATOM 3528 N N . THR A 1 436 ? -17.573 17.959 15.632 1.00 95.38 436 THR A N 1
ATOM 3529 C CA . THR A 1 436 ? -18.725 18.632 15.015 1.00 95.38 436 THR A CA 1
ATOM 3530 C C . THR A 1 436 ? -18.401 20.028 14.482 1.00 95.38 436 THR A C 1
ATOM 3532 O O . THR A 1 436 ? -19.160 20.565 13.670 1.00 95.38 436 THR A O 1
ATOM 3535 N N . SER A 1 437 ? -17.258 20.604 14.874 1.00 97.25 437 SER A N 1
ATOM 3536 C CA . SER A 1 437 ? -16.825 21.924 14.411 1.00 97.25 437 SER A CA 1
ATOM 3537 C C . SER A 1 437 ? -16.622 21.954 12.894 1.00 97.25 437 SER A C 1
ATOM 3539 O O . SER A 1 437 ? -15.988 21.073 12.308 1.00 97.25 437 SER A O 1
ATOM 3541 N N . GLN A 1 438 ? -17.123 23.017 12.262 1.00 96.75 438 GLN A N 1
ATOM 3542 C CA . GLN A 1 438 ? -16.958 23.285 10.829 1.00 96.75 438 GLN A CA 1
ATOM 3543 C C . GLN A 1 438 ? -15.565 23.824 10.476 1.00 96.75 438 GLN A C 1
ATOM 3545 O O . GLN A 1 438 ? -15.220 23.896 9.299 1.00 96.75 438 GLN A O 1
ATOM 3550 N N . LYS A 1 439 ? -14.753 24.199 11.475 1.00 96.44 439 LYS A N 1
ATOM 3551 C CA . LYS A 1 439 ? -13.364 24.629 11.252 1.00 96.44 439 LYS A CA 1
ATOM 3552 C C . LYS A 1 439 ? -12.446 23.468 10.879 1.00 96.44 439 LYS A C 1
ATOM 3554 O O . LYS A 1 439 ? -11.414 23.689 10.254 1.00 96.44 439 LYS A O 1
ATOM 3559 N N . LEU A 1 440 ? -12.813 22.246 11.263 1.00 96.75 440 LEU A N 1
ATOM 3560 C CA . LEU A 1 440 ? -12.043 21.053 10.947 1.00 96.75 440 LEU A CA 1
ATOM 3561 C C . LEU A 1 440 ? -12.400 20.539 9.547 1.00 96.75 440 LEU A C 1
ATOM 3563 O O . LEU A 1 440 ? -13.569 20.282 9.251 1.00 96.75 440 LEU A O 1
ATOM 3567 N N . LEU A 1 441 ? -11.391 20.349 8.695 1.00 96.19 441 LEU A N 1
ATOM 3568 C CA . LEU A 1 441 ? -11.606 19.934 7.311 1.00 96.19 441 LEU A CA 1
ATOM 3569 C C . LEU A 1 441 ? -12.031 18.456 7.231 1.00 96.19 441 LEU A C 1
ATOM 3571 O O . LEU A 1 441 ? -11.567 17.635 8.028 1.00 96.19 441 LEU A O 1
ATOM 3575 N N . PRO A 1 442 ? -12.836 18.055 6.226 1.00 96.44 442 PRO A N 1
ATOM 3576 C CA . PRO A 1 442 ? -13.178 16.646 6.012 1.00 96.44 442 PRO A CA 1
ATOM 3577 C C . PRO A 1 442 ? -11.949 15.730 5.896 1.00 96.44 442 PRO A C 1
ATOM 3579 O O . PRO A 1 442 ? -11.935 14.649 6.480 1.00 96.44 442 PRO A O 1
ATOM 3582 N N . ASN A 1 443 ? -10.888 16.190 5.224 1.00 96.12 443 ASN A N 1
ATOM 3583 C CA . ASN A 1 443 ? -9.638 15.435 5.080 1.00 96.12 443 ASN A CA 1
ATOM 3584 C C . ASN A 1 443 ? -8.932 15.187 6.421 1.00 96.12 443 ASN A C 1
ATOM 3586 O O . ASN A 1 443 ? -8.317 14.132 6.592 1.00 96.12 443 ASN A O 1
ATOM 3590 N N . ASP A 1 444 ? -9.046 16.112 7.380 1.00 97.75 444 ASP A N 1
ATOM 3591 C CA . ASP A 1 444 ? -8.484 15.934 8.721 1.00 97.75 444 ASP A CA 1
ATOM 3592 C C . ASP A 1 444 ? -9.236 14.827 9.466 1.00 97.75 444 ASP A C 1
ATOM 3594 O O . ASP A 1 444 ? -8.612 13.966 10.080 1.00 97.75 444 ASP A O 1
ATOM 3598 N N . ARG A 1 445 ? -10.569 14.778 9.338 1.00 97.44 445 ARG A N 1
ATOM 3599 C CA . ARG A 1 445 ? -11.400 13.719 9.938 1.00 97.44 445 ARG A CA 1
ATOM 3600 C C . ARG A 1 445 ? -11.062 12.343 9.359 1.00 97.44 445 ARG A C 1
ATOM 3602 O O . ARG A 1 445 ? -10.861 11.395 10.115 1.00 97.44 445 ARG A O 1
ATOM 3609 N N . THR A 1 446 ? -10.937 12.232 8.035 1.00 96.81 446 THR A N 1
ATOM 3610 C CA . THR A 1 446 ? -10.556 10.972 7.367 1.00 96.81 446 THR A CA 1
ATOM 3611 C C . THR A 1 446 ? -9.126 10.545 7.717 1.00 96.81 446 THR A C 1
ATOM 3613 O O . THR A 1 446 ? -8.849 9.362 7.933 1.00 96.81 446 THR A O 1
ATOM 3616 N N . SER A 1 447 ? -8.202 11.501 7.839 1.00 97.06 447 SER A N 1
ATOM 3617 C CA . SER A 1 447 ? -6.827 11.223 8.274 1.00 97.06 447 SER A CA 1
ATOM 3618 C C . SER A 1 447 ? -6.773 10.793 9.743 1.00 97.06 447 SER A C 1
ATOM 3620 O O . SER A 1 447 ? -6.015 9.890 10.094 1.00 97.06 447 SER A O 1
ATOM 3622 N N . ALA A 1 448 ? -7.606 11.384 10.602 1.00 98.12 448 ALA A N 1
ATOM 3623 C CA . ALA A 1 448 ? -7.717 10.992 12.002 1.00 98.12 448 ALA A CA 1
ATOM 3624 C C . ALA A 1 448 ? -8.281 9.575 12.146 1.00 98.12 448 ALA A C 1
ATOM 3626 O O . ALA A 1 448 ? -7.734 8.792 12.918 1.00 98.12 448 ALA A O 1
ATOM 3627 N N . LEU A 1 449 ? -9.280 9.197 11.336 1.00 98.00 449 LEU A N 1
ATOM 3628 C CA . LEU A 1 449 ? -9.754 7.811 11.237 1.00 98.00 449 LEU A CA 1
ATOM 3629 C C . LEU A 1 449 ? -8.617 6.851 10.847 1.00 98.00 449 LEU A C 1
ATOM 3631 O O . LEU A 1 449 ? -8.480 5.772 11.427 1.00 98.00 449 LEU A O 1
ATOM 3635 N N . THR A 1 450 ? -7.770 7.262 9.897 1.00 96.88 450 THR A N 1
ATOM 3636 C CA . THR A 1 450 ? -6.592 6.487 9.483 1.00 96.88 450 THR A CA 1
ATOM 3637 C C . THR A 1 450 ? -5.621 6.249 10.638 1.00 96.88 450 THR A C 1
ATOM 3639 O O . THR A 1 450 ? -5.165 5.120 10.810 1.00 96.88 450 THR A O 1
ATOM 3642 N N . GLY A 1 451 ? -5.310 7.274 11.437 1.00 96.62 451 GLY A N 1
ATOM 3643 C CA . GLY A 1 451 ? -4.470 7.124 12.632 1.00 96.62 451 GLY A CA 1
ATOM 3644 C C . GLY A 1 451 ? -5.147 6.285 13.721 1.00 96.62 451 GLY A C 1
ATOM 3645 O O . GLY A 1 451 ? -4.544 5.366 14.270 1.00 96.62 451 GLY A O 1
ATOM 3646 N N . PHE A 1 452 ? -6.429 6.552 13.986 1.00 96.19 452 PHE A N 1
ATOM 3647 C CA . PHE A 1 452 ? -7.235 5.910 15.026 1.00 96.19 452 PHE A CA 1
ATOM 3648 C C . PHE A 1 452 ? -7.281 4.380 14.897 1.00 96.19 452 PHE A C 1
ATOM 3650 O O . PHE A 1 452 ? -7.212 3.665 15.898 1.00 96.19 452 PHE A O 1
ATOM 3657 N N . LEU A 1 453 ? -7.374 3.867 13.667 1.00 96.69 453 LEU A N 1
ATOM 3658 C CA . LEU A 1 453 ? -7.472 2.430 13.402 1.00 96.69 453 LEU A CA 1
ATOM 3659 C C . LEU A 1 453 ? -6.118 1.713 13.328 1.00 96.69 453 LEU A C 1
ATOM 3661 O O . LEU A 1 453 ? -6.107 0.496 13.203 1.00 96.69 453 LEU A O 1
ATOM 3665 N N . ARG A 1 454 ? -4.985 2.425 13.399 1.00 94.81 454 ARG A N 1
ATOM 3666 C CA . ARG A 1 454 ? -3.636 1.862 13.186 1.00 94.81 454 ARG A CA 1
ATOM 3667 C C . ARG A 1 454 ? -2.854 1.551 14.464 1.00 94.81 454 ARG A C 1
ATOM 3669 O O . ARG A 1 454 ? -1.658 1.272 14.393 1.00 94.81 454 ARG A O 1
ATOM 3676 N N . PHE A 1 455 ? -3.501 1.574 15.624 1.00 93.75 455 PHE A N 1
ATOM 3677 C CA . PHE A 1 455 ? -2.865 1.172 16.878 1.00 93.75 455 PHE A CA 1
ATOM 3678 C C . PHE A 1 455 ? -2.648 -0.342 16.915 1.00 93.75 455 PHE A C 1
ATOM 3680 O O . PHE A 1 455 ? -3.605 -1.111 16.937 1.00 93.75 455 PHE A O 1
ATOM 3687 N N . ASN A 1 456 ? -1.384 -0.767 16.961 1.00 88.56 456 ASN A N 1
ATOM 3688 C CA . ASN A 1 456 ? -0.986 -2.176 16.862 1.00 88.56 456 ASN A CA 1
ATOM 3689 C C . ASN A 1 456 ? -1.260 -3.017 18.124 1.00 88.56 456 ASN A C 1
ATOM 3691 O O . ASN A 1 456 ? -1.050 -4.225 18.100 1.00 88.56 456 ASN A O 1
ATOM 3695 N N . SER A 1 457 ? -1.701 -2.425 19.235 1.00 88.81 457 SER A N 1
ATOM 3696 C CA . SER A 1 457 ? -2.078 -3.198 20.425 1.00 88.81 457 SER A CA 1
ATOM 3697 C C . SER A 1 457 ? -3.266 -4.115 20.114 1.00 88.81 457 SER A C 1
ATOM 3699 O O . SER A 1 457 ? -4.278 -3.645 19.595 1.00 88.81 457 SER A O 1
ATOM 3701 N N . SER A 1 458 ? -3.180 -5.401 20.483 1.00 87.50 458 SER A N 1
ATOM 3702 C CA . SER A 1 458 ? -4.271 -6.378 20.285 1.00 87.50 458 SER A CA 1
ATOM 3703 C C . SER A 1 458 ? -5.597 -5.867 20.847 1.00 87.50 458 SER A C 1
ATOM 3705 O O . SER A 1 458 ? -6.628 -5.930 20.188 1.00 87.50 458 SER A O 1
ATOM 3707 N N . VAL A 1 459 ? -5.558 -5.263 22.037 1.00 87.69 459 VAL A N 1
ATOM 3708 C CA . VAL A 1 459 ? -6.757 -4.769 22.725 1.00 87.69 459 VAL A CA 1
ATOM 3709 C C . VAL A 1 459 ? -7.366 -3.570 21.993 1.00 87.69 459 VAL A C 1
ATOM 3711 O O . VAL A 1 459 ? -8.587 -3.422 21.924 1.00 87.69 459 VAL A O 1
ATOM 3714 N N . MET A 1 460 ? -6.525 -2.706 21.418 1.00 91.75 460 MET A N 1
ATOM 3715 C CA . MET A 1 460 ? -6.998 -1.570 20.627 1.00 91.75 460 MET A CA 1
ATOM 3716 C C . MET A 1 460 ? -7.545 -2.021 19.274 1.00 91.75 460 MET A C 1
ATOM 3718 O O . MET A 1 460 ? -8.579 -1.512 18.847 1.00 91.75 460 MET A O 1
ATOM 3722 N N . PHE A 1 461 ? -6.910 -3.005 18.638 1.00 93.62 461 PHE A N 1
ATOM 3723 C CA . PHE A 1 461 ? -7.400 -3.618 17.409 1.00 93.62 461 PHE A CA 1
ATOM 3724 C C . PHE A 1 461 ? -8.778 -4.266 17.610 1.00 93.62 461 PHE A C 1
ATOM 3726 O O . PHE A 1 461 ? -9.714 -3.960 16.876 1.00 93.62 461 PHE A O 1
ATOM 3733 N N . GLU A 1 462 ? -8.949 -5.074 18.659 1.00 92.12 462 GLU A N 1
ATOM 3734 C CA . GLU A 1 462 ? -10.242 -5.672 19.026 1.00 92.12 462 GLU A CA 1
ATOM 3735 C C . GLU A 1 462 ? -11.313 -4.610 19.306 1.00 92.12 462 GLU A C 1
ATOM 3737 O O . GLU A 1 462 ? -12.454 -4.722 18.859 1.00 92.12 462 GLU A O 1
ATOM 3742 N N . SER A 1 463 ? -10.945 -3.535 20.007 1.00 92.25 463 SER A N 1
ATOM 3743 C CA . SER A 1 463 ? -11.827 -2.385 20.217 1.00 92.25 463 SER A CA 1
ATOM 3744 C C . SER A 1 463 ? -12.217 -1.701 18.898 1.00 92.25 463 SER A C 1
ATOM 3746 O O . SER A 1 463 ? -13.349 -1.247 18.770 1.00 92.25 463 SER A O 1
ATOM 3748 N N . SER A 1 464 ? -11.320 -1.638 17.911 1.00 95.62 464 SER A N 1
ATOM 3749 C CA . SER A 1 464 ? -11.636 -1.108 16.580 1.00 95.62 464 SER A CA 1
ATOM 3750 C C . SER A 1 464 ? -12.609 -2.000 15.807 1.00 95.62 464 SER A C 1
ATOM 3752 O O . SER A 1 464 ? -13.476 -1.469 15.120 1.00 95.62 464 SER A O 1
ATOM 3754 N N . LEU A 1 465 ? -12.518 -3.329 15.939 1.00 95.56 465 LEU A N 1
ATOM 3755 C CA . LEU A 1 465 ? -13.487 -4.254 15.336 1.00 95.56 465 LEU A CA 1
ATOM 3756 C C . LEU A 1 465 ? -14.893 -4.042 15.912 1.00 95.56 465 LEU A C 1
ATOM 3758 O O . LEU A 1 465 ? -15.852 -3.895 15.158 1.00 95.56 465 LEU A O 1
ATOM 3762 N N . LYS A 1 466 ? -15.008 -3.899 17.237 1.00 92.62 466 LYS A N 1
ATOM 3763 C CA . LYS A 1 466 ? -16.287 -3.605 17.907 1.00 92.62 466 LYS A CA 1
ATOM 3764 C C . LYS A 1 466 ? -16.942 -2.314 17.393 1.00 92.62 466 LYS A C 1
ATOM 3766 O O . LYS A 1 466 ? -18.159 -2.269 17.224 1.00 92.62 466 LYS A O 1
ATOM 3771 N N . LEU A 1 467 ? -16.155 -1.284 17.070 1.00 93.56 467 LEU A N 1
ATOM 3772 C CA . LEU A 1 467 ? -16.668 -0.025 16.506 1.00 93.56 467 LEU A CA 1
ATOM 3773 C C . LEU A 1 467 ? -17.288 -0.178 15.111 1.00 93.56 467 LEU A C 1
ATOM 3775 O O . LEU A 1 467 ? -18.096 0.662 14.699 1.00 93.56 467 LEU A O 1
ATOM 3779 N N . LEU A 1 468 ? -16.923 -1.226 14.370 1.00 95.12 468 LEU A N 1
ATOM 3780 C CA . LEU A 1 468 ? -17.544 -1.542 13.084 1.00 95.12 468 LEU A CA 1
ATOM 3781 C C . LEU A 1 468 ? -18.944 -2.146 13.261 1.00 95.12 468 LEU A C 1
ATOM 3783 O O . LEU A 1 468 ? -19.806 -1.930 12.411 1.00 95.12 468 LEU A O 1
ATOM 3787 N N . GLU A 1 469 ? -19.189 -2.865 14.357 1.00 91.81 469 GLU A N 1
ATOM 3788 C CA . GLU A 1 469 ? -20.504 -3.434 14.688 1.00 91.81 469 GLU A CA 1
ATOM 3789 C C . GLU A 1 469 ? -21.469 -2.408 15.283 1.00 91.81 469 GLU A C 1
ATOM 3791 O O . GLU A 1 469 ? -22.678 -2.584 15.180 1.00 91.81 469 GLU A O 1
ATOM 3796 N N . GLU A 1 470 ? -20.955 -1.340 15.896 1.00 91.44 470 GLU A N 1
ATOM 3797 C CA . GLU A 1 470 ? -21.770 -0.355 16.606 1.00 91.44 470 GLU A CA 1
ATOM 3798 C C . GLU A 1 470 ? -22.741 0.399 15.668 1.00 91.44 470 GLU A C 1
ATOM 3800 O O . GLU A 1 470 ? -22.285 1.174 14.820 1.00 91.44 470 GLU A O 1
ATOM 3805 N N . PRO A 1 471 ? -24.073 0.224 15.803 1.00 87.44 471 PRO A N 1
ATOM 3806 C CA . PRO A 1 471 ? -25.052 0.934 14.984 1.00 87.44 471 PRO A CA 1
ATOM 3807 C C . PRO A 1 471 ? -25.141 2.433 15.293 1.00 87.44 471 PRO A C 1
ATOM 3809 O O . PRO A 1 471 ? -25.455 3.202 14.384 1.00 87.44 471 PRO A O 1
ATOM 3812 N N . ASP A 1 472 ? -24.863 2.862 16.531 1.00 88.75 472 ASP A N 1
ATOM 3813 C CA . ASP A 1 472 ? -24.959 4.272 16.924 1.00 88.75 472 ASP A CA 1
ATOM 3814 C C . ASP A 1 472 ? -23.874 5.105 16.226 1.00 88.75 472 ASP A C 1
ATOM 3816 O O . ASP A 1 472 ? -22.683 5.014 16.532 1.00 88.75 472 ASP A O 1
ATOM 3820 N N . THR A 1 473 ? -24.274 5.933 15.259 1.00 85.06 473 THR A N 1
ATOM 3821 C CA . THR A 1 473 ? -23.360 6.745 14.444 1.00 85.06 473 THR A CA 1
ATOM 3822 C C . THR A 1 473 ? -22.611 7.821 15.225 1.00 85.06 473 THR A C 1
ATOM 3824 O O . THR A 1 473 ? -21.607 8.330 14.725 1.00 85.06 473 THR A O 1
ATOM 3827 N N . GLU A 1 474 ? -23.063 8.180 16.430 1.00 85.75 474 GLU A N 1
ATOM 3828 C CA . GLU A 1 474 ? -22.376 9.181 17.250 1.00 85.75 474 GLU A CA 1
ATOM 3829 C C . GLU A 1 474 ? -21.090 8.649 17.880 1.00 85.75 474 GLU A C 1
ATOM 3831 O O . GLU A 1 474 ? -20.170 9.428 18.135 1.00 85.75 474 GLU A O 1
ATOM 3836 N N . ILE A 1 475 ? -21.029 7.335 18.099 1.00 88.62 475 ILE A N 1
ATOM 3837 C CA . ILE A 1 475 ? -19.944 6.646 18.808 1.00 88.62 475 ILE A CA 1
ATOM 3838 C C . ILE A 1 475 ? -19.325 5.504 17.987 1.00 88.62 475 ILE A C 1
ATOM 3840 O O . ILE A 1 475 ? -18.556 4.713 18.523 1.00 88.62 475 ILE A O 1
ATOM 3844 N N . SER A 1 476 ? -19.650 5.400 16.695 1.00 93.31 476 SER A N 1
ATOM 3845 C CA . SER A 1 476 ? -19.158 4.354 15.789 1.00 93.31 476 SER A CA 1
ATOM 3846 C C . SER A 1 476 ? -18.476 4.903 14.545 1.00 93.31 476 SER A C 1
ATOM 3848 O O . SER A 1 476 ? -18.585 6.078 14.196 1.00 93.31 476 SER A O 1
ATOM 3850 N N . ILE A 1 477 ? -17.823 4.017 13.790 1.00 96.06 477 ILE A N 1
ATOM 3851 C CA . ILE A 1 477 ? -17.359 4.369 12.447 1.00 96.06 477 ILE A CA 1
ATOM 3852 C C . ILE A 1 477 ? -18.573 4.590 11.546 1.00 96.06 477 ILE A C 1
ATOM 3854 O O . ILE A 1 477 ? -19.334 3.656 11.312 1.00 96.06 477 ILE A O 1
ATOM 3858 N N . LYS A 1 478 ? -18.754 5.803 11.018 1.00 95.44 478 LYS A N 1
ATOM 3859 C CA . LYS A 1 478 ? -19.814 6.157 10.070 1.00 95.44 478 LYS A CA 1
ATOM 3860 C C . LYS A 1 478 ? -19.923 5.130 8.947 1.00 95.44 478 LYS A C 1
ATOM 3862 O O . LYS A 1 478 ? -18.923 4.661 8.408 1.00 95.44 478 LYS A O 1
ATOM 3867 N N . LYS A 1 479 ? -21.160 4.850 8.531 1.00 95.00 479 LYS A N 1
ATOM 3868 C CA . LYS A 1 479 ? -21.482 3.881 7.471 1.00 95.00 479 LYS A CA 1
ATOM 3869 C C . LYS A 1 479 ? -20.622 4.044 6.212 1.00 95.00 479 LYS A C 1
ATOM 3871 O O . LYS A 1 479 ? -20.154 3.053 5.659 1.00 95.00 479 LYS A O 1
ATOM 3876 N N . MET A 1 480 ? -20.418 5.285 5.770 1.00 94.31 480 MET A N 1
ATOM 3877 C CA . MET A 1 480 ? -19.651 5.592 4.560 1.00 94.31 480 MET A CA 1
ATOM 3878 C C . MET A 1 480 ? -18.161 5.271 4.704 1.00 94.31 480 MET A C 1
ATOM 3880 O O . MET A 1 480 ? -17.520 4.999 3.700 1.00 94.31 480 MET A O 1
ATOM 3884 N N . ASP A 1 481 ? -17.636 5.217 5.926 1.00 96.50 481 ASP A N 1
ATOM 3885 C CA . ASP A 1 481 ? -16.214 5.021 6.212 1.00 96.50 481 ASP A CA 1
ATOM 3886 C C . ASP A 1 481 ? -15.870 3.564 6.577 1.00 96.50 481 ASP A C 1
ATOM 3888 O O . ASP A 1 481 ? -14.699 3.201 6.671 1.00 96.50 481 ASP A O 1
ATOM 3892 N N . LEU A 1 482 ? -16.870 2.689 6.740 1.00 96.50 482 LEU A N 1
ATOM 3893 C CA . LEU A 1 482 ? -16.673 1.292 7.151 1.00 96.50 482 LEU A CA 1
ATOM 3894 C C . LEU A 1 482 ? -15.803 0.479 6.183 1.00 96.50 482 LEU A C 1
ATOM 3896 O O . LEU A 1 482 ? -14.982 -0.324 6.619 1.00 96.50 482 LEU A O 1
ATOM 3900 N N . HIS A 1 483 ? -15.948 0.681 4.872 1.00 95.25 483 HIS A N 1
ATOM 3901 C CA . HIS A 1 483 ? -15.110 -0.005 3.883 1.00 95.25 483 HIS A CA 1
ATOM 3902 C C . HIS A 1 483 ? -13.651 0.481 3.947 1.00 95.25 483 HIS A C 1
ATOM 3904 O O . HIS A 1 483 ? -12.719 -0.305 3.790 1.00 95.25 483 HIS A O 1
ATOM 3910 N N . HIS A 1 484 ? -13.436 1.767 4.238 1.00 96.38 484 HIS A N 1
ATOM 3911 C CA . HIS A 1 484 ? -12.099 2.306 4.454 1.00 96.38 484 HIS A CA 1
ATOM 3912 C C . HIS A 1 484 ? -11.493 1.769 5.757 1.00 96.38 484 HIS A C 1
ATOM 3914 O O . HIS A 1 484 ? -10.323 1.394 5.790 1.00 96.38 484 HIS A O 1
ATOM 3920 N N . ALA A 1 485 ? -12.300 1.641 6.812 1.00 97.69 485 ALA A N 1
ATOM 3921 C CA . ALA A 1 485 ? -11.882 1.017 8.060 1.00 97.69 485 ALA A CA 1
ATOM 3922 C C . ALA A 1 485 ? -11.473 -0.453 7.870 1.00 97.69 485 ALA A C 1
ATOM 3924 O O . ALA A 1 485 ? -10.432 -0.864 8.382 1.00 97.69 485 ALA A O 1
ATOM 3925 N N . ALA A 1 486 ? -12.224 -1.212 7.062 1.00 97.94 486 ALA A N 1
ATOM 3926 C CA . ALA A 1 486 ? -11.852 -2.564 6.647 1.00 97.94 486 ALA A CA 1
ATOM 3927 C C . ALA A 1 486 ? -10.475 -2.603 5.971 1.00 97.94 486 ALA A C 1
ATOM 3929 O O . ALA A 1 486 ? -9.623 -3.399 6.355 1.00 97.94 486 ALA A O 1
ATOM 3930 N N . PHE A 1 487 ? -10.226 -1.700 5.017 1.00 97.44 487 PHE A N 1
ATOM 3931 C CA . PHE A 1 487 ? -8.926 -1.586 4.350 1.00 97.44 487 PHE A CA 1
ATOM 3932 C C . PHE A 1 487 ? -7.791 -1.295 5.337 1.00 97.44 487 PHE A C 1
ATOM 3934 O O . PHE A 1 487 ? -6.701 -1.854 5.213 1.00 97.44 487 PHE A O 1
ATOM 3941 N N . LEU A 1 488 ? -8.021 -0.408 6.307 1.00 97.12 488 LEU A N 1
ATOM 3942 C CA . LEU A 1 488 ? -7.014 -0.019 7.291 1.00 97.12 488 LEU A CA 1
ATOM 3943 C C . LEU A 1 488 ? -6.675 -1.161 8.251 1.00 97.12 488 LEU A C 1
ATOM 3945 O O . LEU A 1 488 ? -5.492 -1.441 8.441 1.00 97.12 488 LEU A O 1
ATOM 3949 N N . LEU A 1 489 ? -7.682 -1.842 8.799 1.00 97.31 489 LEU A N 1
ATOM 3950 C CA . LEU A 1 489 ? -7.495 -2.940 9.751 1.00 97.31 489 LEU A CA 1
ATOM 3951 C C . LEU A 1 489 ? -6.885 -4.172 9.076 1.00 97.31 489 LEU A C 1
ATOM 3953 O O . LEU A 1 489 ? -5.922 -4.739 9.591 1.00 97.31 489 LEU A O 1
ATOM 3957 N N . SER A 1 490 ? -7.344 -4.529 7.872 1.00 96.69 490 SER A N 1
ATOM 3958 C CA . SER A 1 490 ? -6.757 -5.643 7.114 1.00 96.69 490 SER A CA 1
ATOM 3959 C C . SER A 1 490 ? -5.330 -5.358 6.638 1.00 96.69 490 SER A C 1
ATOM 3961 O O . SER A 1 490 ? -4.597 -6.262 6.249 1.00 96.69 490 SER A O 1
ATOM 3963 N N . SER A 1 491 ? -4.905 -4.095 6.655 1.00 95.75 491 SER A N 1
ATOM 3964 C CA . SER A 1 491 ? -3.555 -3.675 6.282 1.00 95.75 491 SER A CA 1
ATOM 3965 C C . SER A 1 491 ? -2.535 -3.759 7.423 1.00 95.75 491 SER A C 1
ATOM 3967 O O . SER A 1 491 ? -1.351 -3.495 7.186 1.00 95.75 491 SER A O 1
ATOM 3969 N N . MET A 1 492 ? -2.960 -4.088 8.647 1.00 94.56 492 MET A N 1
ATOM 3970 C CA . MET A 1 492 ? -2.096 -4.172 9.830 1.00 94.56 492 MET A CA 1
ATOM 3971 C C . MET A 1 492 ? -1.382 -5.527 9.918 1.00 94.56 492 MET A C 1
ATOM 3973 O O . MET A 1 492 ? -1.582 -6.310 10.848 1.00 94.56 492 MET A O 1
ATOM 3977 N N . SER A 1 493 ? -0.526 -5.812 8.937 1.00 92.00 493 SER A N 1
ATOM 3978 C CA . SER A 1 493 ? 0.119 -7.122 8.796 1.00 92.00 493 SER A CA 1
ATOM 3979 C C . SER A 1 493 ? 1.010 -7.509 9.981 1.00 92.00 493 SER A C 1
ATOM 3981 O O . SER A 1 493 ? 1.099 -8.686 10.312 1.00 92.00 493 SER A O 1
ATOM 3983 N N . SER A 1 494 ? 1.607 -6.542 10.692 1.00 88.19 494 SER A N 1
ATOM 3984 C CA . SER A 1 494 ? 2.468 -6.799 11.863 1.00 88.19 494 SER A CA 1
ATOM 3985 C C . SER A 1 494 ? 1.764 -7.512 13.019 1.00 88.19 494 SER A C 1
ATOM 3987 O O . SER A 1 494 ? 2.433 -8.054 13.892 1.00 88.19 494 SER A O 1
ATOM 3989 N N . ILE A 1 495 ? 0.430 -7.504 13.040 1.00 89.06 495 ILE A N 1
ATOM 3990 C CA . ILE A 1 495 ? -0.380 -8.244 14.015 1.00 89.06 495 ILE A CA 1
ATOM 3991 C C . ILE A 1 495 ? -1.254 -9.315 13.361 1.00 89.06 495 ILE A C 1
ATOM 3993 O O . ILE A 1 495 ? -2.079 -9.937 14.029 1.00 89.06 495 ILE A O 1
ATOM 3997 N N . SER A 1 496 ? -1.074 -9.576 12.067 1.00 93.75 496 SER A N 1
ATOM 3998 C CA . SER A 1 496 ? -1.981 -10.393 11.263 1.00 93.75 496 SER A CA 1
ATOM 3999 C C . SER A 1 496 ? -3.413 -9.829 11.253 1.00 93.75 496 SER A C 1
ATOM 4001 O O . SER A 1 496 ? -4.390 -10.487 11.620 1.00 93.75 496 SER A O 1
ATOM 4003 N N . GLY A 1 497 ? -3.521 -8.535 10.934 1.00 95.31 497 GLY A N 1
ATOM 4004 C CA . GLY A 1 497 ? -4.783 -7.798 10.940 1.00 95.31 497 GLY A CA 1
ATOM 4005 C C . GLY A 1 497 ? -5.802 -8.350 9.943 1.00 95.31 497 GLY A C 1
ATOM 4006 O O . GLY A 1 497 ? -6.988 -8.393 10.265 1.00 95.31 497 GLY A O 1
ATOM 4007 N N . ALA A 1 498 ? -5.363 -8.842 8.776 1.00 97.12 498 ALA A N 1
ATOM 4008 C CA . ALA A 1 498 ? -6.271 -9.431 7.791 1.00 97.12 498 ALA A CA 1
ATOM 4009 C C . ALA A 1 498 ? -6.902 -10.726 8.314 1.00 97.12 498 ALA A C 1
ATOM 4011 O O . ALA A 1 498 ? -8.125 -10.852 8.296 1.00 97.12 498 ALA A O 1
ATOM 4012 N N . LYS A 1 499 ? -6.096 -11.652 8.855 1.00 96.44 499 LYS A N 1
ATOM 4013 C CA . LYS A 1 499 ? -6.605 -12.893 9.461 1.00 96.44 499 LYS A CA 1
ATOM 4014 C C . LYS A 1 499 ? -7.539 -12.600 10.629 1.00 96.44 499 LYS A C 1
ATOM 4016 O O . LYS A 1 499 ? -8.625 -13.160 10.686 1.00 96.44 499 LYS A O 1
ATOM 4021 N N . GLN A 1 500 ? -7.147 -11.714 11.550 1.00 95.75 500 GLN A N 1
ATOM 4022 C CA . GLN A 1 500 ? -7.974 -11.386 12.717 1.00 95.75 500 GLN A CA 1
ATOM 4023 C C . GLN A 1 500 ? -9.316 -10.770 12.319 1.00 95.75 500 GLN A C 1
ATOM 4025 O O . GLN A 1 500 ? -10.357 -11.200 12.813 1.00 95.75 500 GLN A O 1
ATOM 4030 N N . MET A 1 501 ? -9.298 -9.794 11.408 1.00 96.94 501 MET A N 1
ATOM 4031 C CA . MET A 1 501 ? -10.515 -9.172 10.899 1.00 96.94 501 MET A CA 1
ATOM 4032 C C . MET A 1 501 ? -11.395 -10.195 10.175 1.00 96.94 501 MET A C 1
ATOM 4034 O O . MET A 1 501 ? -12.603 -10.223 10.393 1.00 96.94 501 MET A O 1
ATOM 4038 N N . TRP A 1 502 ? -10.812 -11.058 9.341 1.00 97.94 502 TRP A N 1
ATOM 4039 C CA . TRP A 1 502 ? -11.570 -12.081 8.630 1.00 97.94 502 TRP A CA 1
ATOM 4040 C C . TRP A 1 502 ? -12.208 -13.086 9.591 1.00 97.94 502 TRP A C 1
ATOM 4042 O O . TRP A 1 502 ? -13.412 -13.313 9.518 1.00 97.94 502 TRP A O 1
ATOM 4052 N N . THR A 1 503 ? -11.448 -13.615 10.553 1.00 96.75 503 THR A N 1
ATOM 4053 C CA . THR A 1 503 ? -11.954 -14.548 11.570 1.00 96.75 503 THR A CA 1
ATOM 4054 C C . THR A 1 503 ? -13.079 -13.942 12.406 1.00 96.75 503 THR A C 1
ATOM 4056 O O . THR A 1 503 ? -14.067 -14.629 12.660 1.00 96.75 503 THR A O 1
ATOM 4059 N N . TRP A 1 504 ? -12.952 -12.671 12.806 1.00 96.69 504 TRP A N 1
ATOM 4060 C CA . TRP A 1 504 ? -14.012 -11.931 13.499 1.00 96.69 504 TRP A CA 1
ATOM 4061 C C . TRP A 1 504 ? -15.267 -11.798 12.634 1.00 96.69 504 TRP A C 1
ATOM 4063 O O . TRP A 1 504 ? -16.376 -12.047 13.100 1.00 96.69 504 TRP A O 1
ATOM 4073 N N . LEU A 1 505 ? -15.099 -11.461 11.356 1.00 97.44 505 LEU A N 1
ATOM 4074 C CA . LEU A 1 505 ? -16.210 -11.279 10.431 1.00 97.44 505 LEU A CA 1
ATOM 4075 C C . LEU A 1 505 ? -16.997 -12.577 10.204 1.00 97.44 505 LEU A C 1
ATOM 4077 O O . LEU A 1 505 ? -18.228 -12.553 10.162 1.00 97.44 505 LEU A O 1
ATOM 4081 N N . ILE A 1 506 ? -16.292 -13.704 10.053 1.00 96.81 506 ILE A N 1
ATOM 4082 C CA . ILE A 1 506 ? -16.894 -15.010 9.748 1.00 96.81 506 ILE A CA 1
ATOM 4083 C C . ILE A 1 506 ? -17.144 -15.873 10.993 1.00 96.81 506 ILE A C 1
ATOM 4085 O O . ILE A 1 506 ? -17.335 -17.087 10.874 1.00 96.81 506 ILE A O 1
ATOM 4089 N N . GLN A 1 507 ? -17.104 -15.285 12.190 1.00 94.56 507 GLN A N 1
ATOM 4090 C CA . GLN A 1 507 ? -17.324 -16.028 13.428 1.00 94.56 507 GLN A CA 1
ATOM 4091 C C . GLN A 1 507 ? -18.729 -16.643 13.482 1.00 94.56 507 GLN A C 1
ATOM 4093 O O . GLN A 1 507 ? -19.713 -16.040 13.046 1.00 94.56 507 GLN A O 1
ATOM 4098 N N . GLU A 1 508 ? -18.803 -17.867 13.999 1.00 93.44 508 GLU A N 1
ATOM 4099 C CA . GLU A 1 508 ? -20.028 -18.660 14.071 1.00 93.44 508 GLU A CA 1
ATOM 4100 C C . GLU A 1 508 ? -20.569 -18.627 15.501 1.00 93.44 508 GLU A C 1
ATOM 4102 O O . GLU A 1 508 ? -19.904 -19.071 16.432 1.00 93.44 508 GLU A O 1
ATOM 4107 N N . ASN A 1 509 ? -21.793 -18.127 15.671 1.00 89.94 509 ASN A N 1
ATOM 4108 C CA . ASN A 1 509 ? -22.461 -17.998 16.971 1.00 89.94 509 ASN A CA 1
ATOM 4109 C C . ASN A 1 509 ? -23.550 -19.066 17.176 1.00 89.94 509 ASN A C 1
ATOM 4111 O O . ASN A 1 509 ? -24.457 -18.903 17.994 1.00 89.94 509 ASN A O 1
ATOM 4115 N N . GLY A 1 510 ? -23.487 -20.151 16.404 1.00 90.25 510 GLY A N 1
ATOM 4116 C CA . GLY A 1 510 ? -24.430 -21.263 16.446 1.00 90.25 510 GLY A CA 1
ATOM 4117 C C . GLY A 1 510 ? -25.013 -21.591 15.078 1.00 90.25 510 GLY A C 1
ATOM 4118 O O . GLY A 1 510 ? -24.480 -21.214 14.034 1.00 90.25 510 GLY A O 1
ATOM 4119 N N . THR A 1 511 ? -26.135 -22.299 15.093 1.00 87.75 511 THR A N 1
ATOM 4120 C CA . THR A 1 511 ? -26.854 -22.727 13.894 1.00 87.75 511 THR A CA 1
ATOM 4121 C C . THR A 1 511 ? -28.295 -22.261 14.000 1.00 87.75 511 THR A C 1
ATOM 4123 O O . THR A 1 511 ? -28.929 -22.396 15.049 1.00 87.75 511 THR A O 1
ATOM 4126 N N . ASP A 1 512 ? -28.807 -21.686 12.921 1.00 85.69 512 ASP A N 1
ATOM 4127 C CA . ASP A 1 512 ? -30.211 -21.344 12.793 1.00 85.69 512 ASP A CA 1
ATOM 4128 C C . ASP A 1 512 ? -31.054 -22.630 12.809 1.00 85.69 512 ASP A C 1
ATOM 4130 O O . ASP A 1 512 ? -30.814 -23.560 12.036 1.00 85.69 512 ASP A O 1
ATOM 4134 N N . LYS A 1 513 ? -32.018 -22.705 13.733 1.00 88.25 513 LYS A N 1
ATOM 4135 C CA . LYS A 1 513 ? -32.791 -23.932 13.987 1.00 88.25 513 LYS A CA 1
ATOM 4136 C C . LYS A 1 513 ? -33.723 -24.306 12.834 1.00 88.25 513 LYS A C 1
ATOM 4138 O O . LYS A 1 513 ? -34.075 -25.475 12.722 1.00 88.25 513 LYS A O 1
ATOM 4143 N N . GLU A 1 514 ? -34.139 -23.341 12.018 1.00 86.81 514 GLU A N 1
ATOM 4144 C CA . GLU A 1 514 ? -35.113 -23.551 10.943 1.00 86.81 514 GLU A CA 1
ATOM 4145 C C . GLU A 1 514 ? -34.423 -23.917 9.631 1.00 86.81 514 GLU A C 1
ATOM 4147 O O . GLU A 1 514 ? -34.853 -24.817 8.914 1.00 86.81 514 GLU A O 1
ATOM 4152 N N . THR A 1 515 ? -33.326 -23.229 9.323 1.00 86.44 515 THR A N 1
ATOM 4153 C CA . THR A 1 515 ? -32.608 -23.369 8.053 1.00 86.44 515 THR A CA 1
ATOM 4154 C C . THR A 1 515 ? -31.414 -24.316 8.136 1.00 86.44 515 THR A C 1
ATOM 4156 O O . THR A 1 515 ? -30.887 -24.716 7.098 1.00 86.44 515 THR A O 1
ATOM 4159 N N . GLY A 1 516 ? -30.944 -24.640 9.346 1.00 87.06 516 GLY A N 1
ATOM 4160 C CA . GLY A 1 516 ? -29.713 -25.400 9.568 1.00 87.06 516 GLY A CA 1
ATOM 4161 C C . GLY A 1 516 ? -28.438 -24.645 9.171 1.00 87.06 516 GLY A C 1
ATOM 4162 O O . GLY A 1 516 ? -27.355 -25.228 9.191 1.00 87.06 516 GLY A O 1
ATOM 4163 N N . LYS A 1 517 ? -28.538 -23.361 8.796 1.00 87.38 517 LYS A N 1
ATOM 4164 C CA . LYS A 1 517 ? -27.391 -22.547 8.376 1.00 87.38 517 LYS A CA 1
ATOM 4165 C C . LYS A 1 517 ? -26.606 -22.034 9.575 1.00 87.38 517 LYS A C 1
ATOM 4167 O O . LYS A 1 517 ? -27.168 -21.744 10.631 1.00 87.38 517 LYS A O 1
ATOM 4172 N N . LYS A 1 518 ? -25.295 -21.874 9.403 1.00 91.12 518 LYS A N 1
ATOM 4173 C CA . LYS A 1 518 ? -24.421 -21.276 10.416 1.00 91.12 518 LYS A CA 1
ATOM 4174 C C . LYS A 1 518 ? -24.807 -19.815 10.645 1.00 91.12 518 LYS A C 1
ATOM 4176 O O . LYS A 1 518 ? -24.926 -19.032 9.704 1.00 91.12 518 LYS A O 1
ATOM 4181 N N . LYS A 1 519 ? -25.002 -19.439 11.907 1.00 90.62 519 LYS A N 1
ATOM 4182 C CA . LYS A 1 519 ? -25.369 -18.079 12.301 1.00 90.62 519 LYS A CA 1
ATOM 4183 C C . LYS A 1 519 ? -24.102 -17.237 12.439 1.00 90.62 519 LYS A C 1
ATOM 4185 O O . LYS A 1 519 ? -23.294 -17.480 13.333 1.00 90.62 519 LYS A O 1
ATOM 4190 N N . ARG A 1 520 ? -23.928 -16.249 11.558 1.00 94.38 520 ARG A N 1
ATOM 4191 C CA . ARG A 1 520 ? -22.789 -15.313 11.568 1.00 94.38 520 ARG A CA 1
ATOM 4192 C C . ARG A 1 520 ? -23.271 -13.896 11.870 1.00 94.38 520 ARG A C 1
ATOM 4194 O O . ARG A 1 520 ? -23.440 -13.082 10.963 1.00 94.38 520 ARG A O 1
ATOM 4201 N N . ASP A 1 521 ? -23.530 -13.623 13.150 1.00 93.31 521 ASP A N 1
ATOM 4202 C CA . ASP A 1 521 ? -24.199 -12.386 13.591 1.00 93.31 521 ASP A CA 1
ATOM 4203 C C . ASP A 1 521 ? -23.442 -11.114 13.187 1.00 93.31 521 ASP A C 1
ATOM 4205 O O . ASP A 1 521 ? -24.066 -10.133 12.792 1.00 93.31 521 ASP A O 1
ATOM 4209 N N . VAL A 1 522 ? -22.104 -11.144 13.226 1.00 95.00 522 VAL A N 1
ATOM 4210 C CA . VAL A 1 522 ? -21.257 -9.997 12.851 1.00 95.00 522 VAL A CA 1
ATOM 4211 C C . VAL A 1 522 ? -21.461 -9.627 11.392 1.00 95.00 522 VAL A C 1
ATOM 4213 O O . VAL A 1 522 ? -21.763 -8.476 11.077 1.00 95.00 522 VAL A O 1
ATOM 4216 N N . PHE A 1 523 ? -21.324 -10.603 10.490 1.00 96.06 523 PHE A N 1
ATOM 4217 C CA . PHE A 1 523 ? -21.515 -10.366 9.066 1.00 96.06 523 PHE A CA 1
ATOM 4218 C C . PHE A 1 523 ? -22.939 -9.898 8.764 1.00 96.06 523 PHE A C 1
ATOM 4220 O O . PHE A 1 523 ? -23.109 -8.961 7.989 1.00 96.06 523 PHE A O 1
ATOM 4227 N N . GLU A 1 524 ? -23.956 -10.497 9.389 1.00 94.31 524 GLU A N 1
ATOM 4228 C CA . GLU A 1 524 ? -25.344 -10.095 9.160 1.00 94.31 524 GLU A CA 1
ATOM 4229 C C . GLU A 1 524 ? -25.615 -8.663 9.646 1.00 94.31 524 GLU A C 1
ATOM 4231 O O . GLU A 1 524 ? -26.177 -7.864 8.896 1.00 94.31 524 GLU A O 1
ATOM 4236 N N . SER A 1 525 ? -25.134 -8.303 10.840 1.00 93.56 525 SER A N 1
ATOM 4237 C CA . SER A 1 525 ? -25.210 -6.938 11.379 1.00 93.56 525 SER A CA 1
ATOM 4238 C C . SER A 1 525 ? -24.535 -5.922 10.449 1.00 93.56 525 SER A C 1
ATOM 4240 O O . SER A 1 525 ? -25.136 -4.923 10.041 1.00 93.56 525 SER A O 1
ATOM 4242 N N . LEU A 1 526 ? -23.305 -6.210 10.009 1.00 95.25 526 LEU A N 1
ATOM 4243 C CA . LEU A 1 526 ? -22.573 -5.351 9.075 1.00 95.25 526 LEU A CA 1
ATOM 4244 C C . LEU A 1 526 ? -23.265 -5.247 7.718 1.00 95.25 526 LEU A C 1
ATOM 4246 O O . LEU A 1 526 ? -23.328 -4.160 7.145 1.00 95.25 526 LEU A O 1
ATOM 4250 N N . ARG A 1 527 ? -23.798 -6.354 7.197 1.00 94.94 527 ARG A N 1
ATOM 4251 C CA . ARG A 1 527 ? -24.525 -6.389 5.925 1.00 94.94 527 ARG A CA 1
ATOM 4252 C C . ARG A 1 527 ? -25.764 -5.504 5.983 1.00 94.94 527 ARG A C 1
ATOM 4254 O O . ARG A 1 527 ? -25.978 -4.716 5.060 1.00 94.94 527 ARG A O 1
ATOM 4261 N N . GLN A 1 528 ? -26.538 -5.585 7.065 1.00 93.56 528 GLN A N 1
ATOM 4262 C CA . GLN A 1 528 ? -27.700 -4.722 7.297 1.00 93.56 528 GLN A CA 1
ATOM 4263 C C . GLN A 1 528 ? -27.290 -3.248 7.379 1.00 93.56 528 GLN A C 1
ATOM 4265 O O . GLN A 1 528 ? -27.899 -2.390 6.737 1.00 93.56 528 GLN A O 1
ATOM 4270 N N . ARG A 1 529 ? -26.198 -2.954 8.090 1.00 93.44 529 ARG A N 1
ATOM 4271 C CA . ARG A 1 529 ? -25.670 -1.595 8.248 1.00 93.44 529 ARG A CA 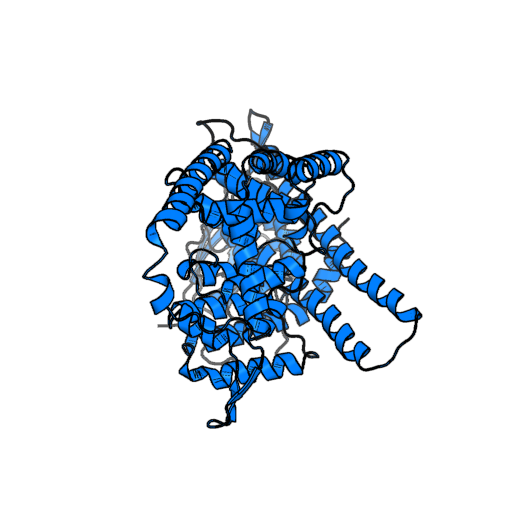1
ATOM 4272 C C . ARG A 1 529 ? -25.174 -0.990 6.928 1.00 93.44 529 ARG A C 1
ATOM 4274 O O . ARG A 1 529 ? -25.526 0.141 6.583 1.00 93.44 529 ARG A O 1
ATOM 4281 N N . LEU A 1 530 ? -24.368 -1.731 6.170 1.00 93.19 530 LEU A N 1
ATOM 4282 C CA . LEU A 1 530 ? -23.722 -1.289 4.928 1.00 93.19 530 LEU A CA 1
ATOM 4283 C C . LEU A 1 530 ? -24.701 -1.218 3.749 1.00 93.19 530 LEU A C 1
ATOM 4285 O O . LEU A 1 530 ? -24.658 -0.266 2.964 1.00 93.19 530 LEU A O 1
ATOM 4289 N N . GLY A 1 531 ? -25.609 -2.187 3.635 1.00 89.81 531 GLY A N 1
ATOM 4290 C CA . GLY A 1 531 ? -26.391 -2.418 2.423 1.00 89.81 531 GLY A CA 1
ATOM 4291 C C . GLY A 1 531 ? -25.561 -3.029 1.282 1.00 89.81 531 GLY A C 1
ATOM 4292 O O . GLY A 1 531 ? -24.345 -3.203 1.380 1.00 89.81 531 GLY A O 1
ATOM 4293 N N . GLY A 1 532 ? -26.229 -3.356 0.170 1.00 82.69 532 GLY A N 1
ATOM 4294 C CA . GLY A 1 532 ? -25.680 -4.241 -0.870 1.00 82.69 532 GLY A CA 1
ATOM 4295 C C . GLY A 1 532 ? -24.435 -3.748 -1.623 1.00 82.69 532 GLY A C 1
ATOM 4296 O O . GLY A 1 532 ? -23.605 -4.564 -2.002 1.00 82.69 532 GLY A O 1
ATOM 4297 N N . MET A 1 533 ? -24.256 -2.440 -1.847 1.00 86.88 533 MET A N 1
ATOM 4298 C CA . MET A 1 533 ? -23.076 -1.943 -2.580 1.00 86.88 533 MET A CA 1
ATOM 4299 C C . MET A 1 533 ? -21.832 -1.853 -1.687 1.00 86.88 533 MET A C 1
ATOM 4301 O O . MET A 1 533 ? -20.741 -2.242 -2.094 1.00 86.88 533 MET A O 1
ATOM 4305 N N . LEU A 1 534 ? -21.988 -1.345 -0.460 1.00 92.75 534 LEU A N 1
ATOM 4306 C CA . LEU A 1 534 ? -20.860 -1.125 0.445 1.00 92.75 534 LEU A CA 1
ATOM 4307 C C . LEU A 1 534 ? -20.342 -2.429 1.065 1.00 92.75 534 LEU A C 1
ATOM 4309 O O . LEU A 1 534 ? -19.151 -2.512 1.361 1.00 92.75 534 LEU A O 1
ATOM 4313 N N . VAL A 1 535 ? -21.192 -3.457 1.209 1.00 95.31 535 VAL A N 1
ATOM 4314 C CA . VAL A 1 535 ? -20.741 -4.783 1.666 1.00 95.31 535 VAL A CA 1
ATOM 4315 C C . VAL A 1 535 ? -19.720 -5.387 0.701 1.00 95.31 535 VAL A C 1
ATOM 4317 O O . VAL A 1 535 ? -18.745 -5.971 1.156 1.00 95.31 535 VAL A O 1
ATOM 4320 N N . SER A 1 536 ? -19.857 -5.169 -0.611 1.00 95.56 536 SER A N 1
ATOM 4321 C CA . SER A 1 536 ? -18.882 -5.658 -1.591 1.00 95.56 536 SER A CA 1
ATOM 4322 C C . SER A 1 536 ? -17.490 -5.086 -1.345 1.00 95.56 536 SER A C 1
ATOM 4324 O O . SER A 1 536 ? -16.536 -5.842 -1.189 1.00 95.56 536 SER A O 1
ATOM 4326 N N . PHE A 1 537 ? -17.377 -3.759 -1.230 1.00 96.56 537 PHE A N 1
ATOM 4327 C CA . PHE A 1 537 ? -16.096 -3.109 -0.943 1.00 96.56 537 PHE A CA 1
ATOM 4328 C C . PHE A 1 537 ? -15.527 -3.544 0.406 1.00 96.56 537 PHE A C 1
ATOM 4330 O O . PHE A 1 537 ? -14.330 -3.791 0.516 1.00 96.56 537 PHE A O 1
ATOM 4337 N N . PHE A 1 538 ? -16.378 -3.683 1.423 1.00 97.69 538 PHE A N 1
ATOM 4338 C CA . PHE A 1 538 ? -15.952 -4.149 2.738 1.00 97.69 538 PHE A CA 1
ATOM 4339 C C . PHE A 1 538 ? -15.320 -5.548 2.674 1.00 97.69 538 PHE A C 1
ATOM 4341 O O . PHE A 1 538 ? -14.227 -5.741 3.202 1.00 97.69 538 PHE A O 1
ATOM 4348 N N . ILE A 1 539 ? -15.964 -6.506 1.996 1.00 97.75 539 ILE A N 1
ATOM 4349 C CA . ILE A 1 539 ? -15.456 -7.881 1.853 1.00 97.75 539 ILE A CA 1
ATOM 4350 C C . ILE A 1 539 ? -14.189 -7.927 0.994 1.00 97.75 539 ILE A C 1
ATOM 4352 O O . ILE A 1 539 ? -13.241 -8.632 1.344 1.00 97.75 539 ILE A O 1
ATOM 4356 N N . GLU A 1 540 ? -14.129 -7.138 -0.083 1.00 97.38 540 GLU A N 1
ATOM 4357 C CA . GLU A 1 540 ? -12.913 -7.014 -0.895 1.00 97.38 540 GLU A CA 1
ATOM 4358 C C . GLU A 1 540 ? -11.738 -6.525 -0.048 1.00 97.38 540 GLU A C 1
ATOM 4360 O O . GLU A 1 540 ? -10.660 -7.109 -0.093 1.00 97.38 540 GLU A O 1
ATOM 4365 N N . TYR A 1 541 ? -11.941 -5.507 0.790 1.00 97.69 541 TYR A N 1
ATOM 4366 C CA . TYR A 1 541 ? -10.877 -5.002 1.650 1.00 97.69 541 TYR A CA 1
ATOM 4367 C C . TYR A 1 541 ? -10.525 -5.935 2.808 1.00 97.69 541 TYR A C 1
ATOM 4369 O O . TYR A 1 541 ? -9.347 -6.029 3.157 1.00 97.69 541 TYR A O 1
ATOM 4377 N N . ALA A 1 542 ? -11.501 -6.648 3.376 1.00 97.38 542 ALA A N 1
ATOM 4378 C CA . ALA A 1 542 ? -11.261 -7.633 4.429 1.00 97.38 542 ALA A CA 1
ATOM 4379 C C . ALA A 1 542 ? -10.397 -8.811 3.939 1.00 97.38 542 ALA A C 1
ATOM 4381 O O . ALA A 1 542 ? -9.619 -9.367 4.710 1.00 97.38 542 ALA A O 1
ATOM 4382 N N . THR A 1 543 ? -10.501 -9.162 2.654 1.00 97.75 543 THR A N 1
ATOM 4383 C CA . THR A 1 543 ? -9.774 -10.288 2.040 1.00 97.75 543 THR A CA 1
ATOM 4384 C C . THR A 1 543 ? -8.498 -9.879 1.297 1.00 97.75 543 THR A C 1
ATOM 4386 O O . THR A 1 543 ? -7.641 -10.724 1.052 1.00 97.75 543 THR A O 1
ATOM 4389 N N . MET A 1 544 ? -8.315 -8.588 0.996 1.00 96.00 544 MET A N 1
ATOM 4390 C CA . MET A 1 544 ? -7.245 -8.076 0.125 1.00 96.00 544 MET A CA 1
ATOM 4391 C C . MET A 1 544 ? -5.820 -8.484 0.531 1.00 96.00 544 MET A C 1
ATOM 4393 O O . MET A 1 544 ? -4.995 -8.703 -0.348 1.00 96.00 544 MET A O 1
ATOM 4397 N N . ASN A 1 545 ? -5.510 -8.582 1.829 1.00 97.00 545 ASN A N 1
ATOM 4398 C CA . ASN A 1 545 ? -4.192 -9.033 2.312 1.00 97.00 545 ASN A CA 1
ATOM 4399 C C . ASN A 1 545 ? -4.251 -10.402 3.005 1.00 97.00 545 ASN A C 1
ATOM 4401 O O . ASN A 1 545 ? -3.266 -10.814 3.609 1.00 97.00 545 ASN A O 1
ATOM 4405 N N . LEU A 1 546 ? -5.402 -11.079 2.984 1.00 98.06 546 LEU A N 1
ATOM 4406 C CA . LEU A 1 546 ? -5.600 -12.319 3.724 1.00 98.06 546 LEU A CA 1
ATOM 4407 C C . LEU A 1 546 ? -4.735 -13.433 3.127 1.00 98.06 546 LEU A C 1
ATOM 4409 O O . LEU A 1 546 ? -4.812 -13.711 1.930 1.00 98.06 546 LEU A O 1
ATOM 4413 N N . VAL A 1 547 ? -3.944 -14.073 3.987 1.00 97.81 547 VAL A N 1
ATOM 4414 C CA . VAL A 1 547 ? -3.142 -15.261 3.682 1.00 97.81 547 VAL A CA 1
ATOM 4415 C C . VAL A 1 547 ? -3.666 -16.400 4.547 1.00 97.81 547 VAL A C 1
ATOM 4417 O O . VAL A 1 547 ? -3.659 -16.290 5.773 1.00 97.81 547 VAL A O 1
ATOM 4420 N N . ILE A 1 548 ? -4.127 -17.483 3.919 1.00 96.69 548 ILE A N 1
ATOM 4421 C CA . ILE A 1 548 ? -4.587 -18.683 4.626 1.00 96.69 548 ILE A CA 1
ATOM 4422 C C . ILE A 1 548 ? -3.634 -19.819 4.273 1.00 96.69 548 ILE A C 1
ATOM 4424 O O . ILE A 1 548 ? -3.641 -20.326 3.154 1.00 96.69 548 ILE A O 1
ATOM 4428 N N . LEU A 1 549 ? -2.783 -20.195 5.223 1.00 94.94 549 LEU A N 1
ATOM 4429 C CA . LEU A 1 549 ? -1.777 -21.235 5.022 1.00 94.94 549 LEU A CA 1
ATOM 4430 C C . LEU A 1 549 ? -2.431 -22.603 4.854 1.00 94.94 549 LEU A C 1
ATOM 4432 O O . LEU A 1 549 ? -3.528 -22.832 5.364 1.00 94.94 549 LEU A O 1
ATOM 4436 N N . LYS A 1 550 ? -1.740 -23.515 4.158 1.00 91.44 550 LYS A N 1
ATOM 4437 C CA . LYS A 1 550 ? -2.241 -24.869 3.867 1.00 91.44 550 LYS A CA 1
ATOM 4438 C C . LYS A 1 550 ? -2.605 -25.656 5.126 1.00 91.44 550 LYS A C 1
ATOM 4440 O O . LYS A 1 550 ? -3.569 -26.415 5.084 1.00 91.44 550 LYS A O 1
ATOM 4445 N N . ASP A 1 551 ? -1.890 -25.398 6.211 1.00 90.44 551 ASP A N 1
ATOM 4446 C CA . ASP A 1 551 ? -2.058 -26.090 7.487 1.00 90.44 551 ASP A CA 1
ATOM 4447 C C . ASP A 1 551 ? -3.196 -25.486 8.338 1.00 90.44 551 ASP A C 1
ATOM 4449 O O . ASP A 1 551 ? -3.685 -26.122 9.264 1.00 90.44 551 ASP A O 1
ATOM 4453 N N . ASP A 1 552 ? -3.728 -24.309 7.975 1.00 92.81 552 ASP A N 1
ATOM 4454 C CA . ASP A 1 552 ? -4.907 -23.713 8.626 1.00 92.81 552 ASP A CA 1
ATOM 4455 C C . ASP A 1 552 ? -6.217 -24.288 8.056 1.00 92.81 552 ASP A C 1
ATOM 4457 O O . ASP A 1 552 ? -7.012 -23.602 7.402 1.00 92.81 552 ASP A O 1
ATOM 4461 N N . VAL A 1 553 ? -6.412 -25.596 8.246 1.00 93.25 553 VAL A N 1
ATOM 4462 C CA . VAL A 1 553 ? -7.536 -26.350 7.664 1.00 93.25 553 VAL A CA 1
ATOM 4463 C C . VAL A 1 553 ? -8.890 -25.804 8.139 1.00 93.25 553 VAL A C 1
ATOM 4465 O O . VAL A 1 553 ? -9.834 -25.738 7.346 1.00 93.25 553 VAL A O 1
ATOM 4468 N N . ASP A 1 554 ? -8.991 -25.365 9.400 1.00 93.12 554 ASP A N 1
ATOM 4469 C CA . ASP A 1 554 ? -10.217 -24.765 9.945 1.00 93.12 554 ASP A CA 1
ATOM 4470 C C . ASP A 1 554 ? -10.573 -23.461 9.224 1.00 93.12 554 ASP A C 1
ATOM 4472 O O . ASP A 1 554 ? -11.685 -23.321 8.701 1.00 93.12 554 ASP A O 1
ATOM 4476 N N . LEU A 1 555 ? -9.629 -22.516 9.126 1.00 95.00 555 LEU A N 1
ATOM 4477 C CA . LEU A 1 555 ? -9.912 -21.229 8.501 1.00 95.00 555 LEU A CA 1
ATOM 4478 C C . LEU A 1 555 ? -10.187 -21.373 7.003 1.00 95.00 555 LEU A C 1
ATOM 4480 O O . LEU A 1 555 ? -11.062 -20.673 6.484 1.00 95.00 555 LEU A O 1
ATOM 4484 N N . GLN A 1 556 ? -9.501 -22.286 6.306 1.00 96.00 556 GLN A N 1
ATOM 4485 C CA . GLN A 1 556 ? -9.811 -22.607 4.908 1.00 96.00 556 GLN A CA 1
ATOM 4486 C C . GLN A 1 556 ? -11.247 -23.093 4.755 1.00 96.00 556 GLN A C 1
ATOM 4488 O O . GLN A 1 556 ? -11.996 -22.556 3.934 1.00 96.00 556 GLN A O 1
ATOM 4493 N N . LYS A 1 557 ? -11.642 -24.080 5.568 1.00 96.25 557 LYS A N 1
ATOM 4494 C CA . LYS A 1 557 ? -12.984 -24.660 5.536 1.00 96.25 557 LYS A CA 1
ATOM 4495 C C . LYS A 1 557 ? -14.044 -23.595 5.807 1.00 96.25 557 LYS A C 1
ATOM 4497 O O . LYS A 1 557 ? -14.943 -23.411 4.990 1.00 96.25 557 LYS A O 1
ATOM 4502 N N . ARG A 1 558 ? -13.901 -22.834 6.894 1.00 96.31 558 ARG A N 1
ATOM 4503 C CA . ARG A 1 558 ? -14.852 -21.776 7.274 1.00 96.31 558 ARG A CA 1
ATOM 4504 C C . ARG A 1 558 ? -14.942 -20.666 6.230 1.00 96.31 558 ARG A C 1
ATOM 4506 O O . ARG A 1 558 ? -16.021 -20.130 5.991 1.00 96.31 558 ARG A O 1
ATOM 4513 N N . THR A 1 559 ? -13.826 -20.333 5.581 1.00 97.25 559 THR A N 1
ATOM 4514 C CA . THR A 1 559 ? -13.788 -19.348 4.489 1.00 97.25 559 THR A CA 1
ATOM 4515 C C . THR A 1 559 ? -14.519 -19.855 3.245 1.00 97.25 559 THR A C 1
ATOM 4517 O O . THR A 1 559 ? -15.290 -19.106 2.642 1.00 97.25 559 THR A O 1
ATOM 4520 N N . ALA A 1 560 ? -14.315 -21.120 2.864 1.00 96.75 560 ALA A N 1
ATOM 4521 C CA . ALA A 1 560 ? -15.015 -21.736 1.740 1.00 96.75 560 ALA A CA 1
ATOM 4522 C C . ALA A 1 560 ? -16.532 -21.782 1.986 1.00 96.75 560 ALA A C 1
ATOM 4524 O O . ALA A 1 560 ? -17.299 -21.270 1.167 1.00 96.75 560 ALA A O 1
ATOM 4525 N N . GLU A 1 561 ? -16.941 -22.280 3.155 1.00 96.00 561 GLU A N 1
ATOM 4526 C CA . GLU A 1 561 ? -18.340 -22.326 3.594 1.00 96.00 561 GLU A CA 1
ATOM 4527 C C . GLU A 1 561 ? -18.968 -20.923 3.617 1.00 96.00 561 GLU A C 1
ATOM 4529 O O . GLU A 1 561 ? -20.067 -20.724 3.101 1.00 96.00 561 GLU A O 1
ATOM 4534 N N . PHE A 1 562 ? -18.251 -19.910 4.126 1.00 96.94 562 PHE A N 1
ATOM 4535 C CA . PHE A 1 562 ? -18.727 -18.525 4.115 1.00 96.94 562 PHE A CA 1
ATOM 4536 C C . PHE A 1 562 ? -19.064 -18.039 2.705 1.00 96.94 562 PHE A C 1
ATOM 4538 O O . PHE A 1 562 ? -20.126 -17.448 2.491 1.00 96.94 562 PHE A O 1
ATOM 4545 N N . PHE A 1 563 ? -18.183 -18.273 1.730 1.00 96.81 563 PHE A N 1
ATOM 4546 C CA . PHE A 1 563 ? -18.438 -17.825 0.366 1.00 96.81 563 PHE A CA 1
ATOM 4547 C C . PHE A 1 563 ? -19.562 -18.604 -0.325 1.00 96.81 563 PHE A C 1
ATOM 4549 O O . PHE A 1 563 ? -20.260 -18.023 -1.154 1.00 96.81 563 PHE A O 1
ATOM 4556 N N . GLU A 1 564 ? -19.733 -19.891 -0.023 1.00 95.50 564 GLU A N 1
ATOM 4557 C CA . GLU A 1 564 ? -20.820 -20.719 -0.563 1.00 95.50 564 GLU A CA 1
ATOM 4558 C C . GLU A 1 564 ? -22.185 -20.303 -0.008 1.00 95.50 564 GLU A C 1
ATOM 4560 O O . GLU A 1 564 ? -23.144 -20.120 -0.760 1.00 95.50 564 GLU A O 1
ATOM 4565 N N . GLU A 1 565 ? -22.266 -20.070 1.299 1.00 93.75 565 GLU A N 1
ATOM 4566 C CA . GLU A 1 565 ? -23.507 -19.676 1.963 1.00 93.75 565 GLU A CA 1
ATOM 4567 C C . GLU A 1 565 ? -23.991 -18.277 1.543 1.00 93.75 565 GLU A C 1
ATOM 4569 O O . GLU A 1 565 ? -25.193 -17.999 1.579 1.00 93.75 565 GLU A O 1
ATOM 4574 N N . ASN A 1 566 ? -23.073 -17.402 1.114 1.00 93.38 566 ASN A N 1
ATOM 4575 C CA . ASN A 1 566 ? -23.351 -15.998 0.802 1.00 93.38 566 ASN A CA 1
ATOM 4576 C C . ASN A 1 566 ? -23.427 -15.669 -0.697 1.00 93.38 566 ASN A C 1
ATOM 4578 O O . ASN A 1 566 ? -23.442 -14.489 -1.054 1.00 93.38 566 ASN A O 1
ATOM 4582 N N . VAL A 1 567 ? -23.566 -16.673 -1.575 1.00 93.12 567 VAL A N 1
ATOM 4583 C CA . VAL A 1 567 ? -23.762 -16.479 -3.031 1.00 93.12 567 VAL A CA 1
ATOM 4584 C C . VAL A 1 567 ? -24.963 -15.579 -3.359 1.00 93.12 567 VAL A C 1
ATOM 4586 O O . VAL A 1 567 ? -24.925 -14.839 -4.338 1.00 93.12 567 VAL A O 1
ATOM 4589 N N . GLY A 1 568 ? -26.016 -15.602 -2.535 1.00 90.69 568 GLY A N 1
ATOM 4590 C CA . GLY A 1 568 ? -27.187 -14.728 -2.696 1.00 90.69 568 GLY A CA 1
ATOM 4591 C C . GLY A 1 568 ? -27.055 -13.340 -2.054 1.00 90.69 568 GLY A C 1
ATOM 4592 O O . GLY A 1 568 ? -27.831 -12.446 -2.377 1.00 90.69 568 GLY A O 1
ATOM 4593 N N . SER A 1 569 ? -26.089 -13.155 -1.150 1.00 91.88 569 SER A N 1
ATOM 4594 C CA . SER A 1 569 ? -25.938 -11.939 -0.333 1.00 91.88 569 SER A CA 1
ATOM 4595 C C . SER A 1 569 ? -24.822 -11.017 -0.822 1.00 91.88 569 SER A C 1
ATOM 4597 O O . SER A 1 569 ? -24.837 -9.827 -0.513 1.00 91.88 569 SER A O 1
ATOM 4599 N N . ILE A 1 570 ? -23.850 -11.558 -1.560 1.00 94.25 570 ILE A N 1
ATOM 4600 C CA . ILE A 1 570 ? -22.693 -10.834 -2.092 1.00 94.25 570 ILE A CA 1
ATOM 4601 C C . ILE A 1 570 ? -22.699 -10.982 -3.620 1.00 94.25 570 ILE A C 1
ATOM 4603 O O . ILE A 1 570 ? -22.877 -12.095 -4.117 1.00 94.25 570 ILE A O 1
ATOM 4607 N N . PRO A 1 571 ? -22.479 -9.902 -4.395 1.00 95.00 571 PRO A N 1
ATOM 4608 C CA . PRO A 1 571 ? -22.428 -9.987 -5.850 1.00 95.00 571 PRO A CA 1
ATOM 4609 C C . PRO A 1 571 ? -21.439 -11.059 -6.352 1.00 95.00 571 PRO A C 1
ATOM 4611 O O . PRO A 1 571 ? -20.298 -11.098 -5.877 1.00 95.00 571 PRO A O 1
ATOM 4614 N N . PRO A 1 572 ? -21.807 -11.882 -7.358 1.00 95.12 572 PRO A N 1
ATOM 4615 C CA . PRO A 1 572 ? -20.962 -12.980 -7.838 1.00 95.12 572 PRO A CA 1
ATOM 4616 C C . PRO A 1 572 ? -19.556 -12.553 -8.276 1.00 95.12 572 PRO A C 1
ATOM 4618 O O . PRO A 1 572 ? -18.583 -13.265 -8.032 1.00 95.12 572 PRO A O 1
ATOM 4621 N N . TYR A 1 573 ? -19.434 -11.371 -8.890 1.00 95.06 573 TYR A N 1
ATOM 4622 C CA . TYR A 1 573 ? -18.140 -10.809 -9.284 1.00 95.06 573 TYR A CA 1
ATOM 4623 C C . TYR A 1 573 ? -17.236 -10.537 -8.074 1.00 95.06 573 TYR A C 1
ATOM 4625 O O . TYR A 1 573 ? -16.063 -10.903 -8.091 1.00 95.06 573 TYR A O 1
ATOM 4633 N N . THR A 1 574 ? -17.788 -9.956 -7.006 1.00 95.94 574 THR A N 1
ATOM 4634 C CA . THR A 1 574 ? -17.048 -9.687 -5.770 1.00 95.94 574 THR A CA 1
ATOM 4635 C C . THR A 1 574 ? -16.626 -10.984 -5.088 1.00 95.94 574 THR A C 1
ATOM 4637 O O . THR A 1 574 ? -15.466 -11.108 -4.706 1.00 95.94 574 THR A O 1
ATOM 4640 N N . LEU A 1 575 ? -17.509 -11.987 -5.006 1.00 96.06 575 LEU A N 1
ATOM 4641 C CA . LEU A 1 575 ? -17.153 -13.305 -4.464 1.00 96.06 575 LEU A CA 1
ATOM 4642 C C . LEU A 1 575 ? -15.995 -13.945 -5.228 1.00 96.06 575 LEU A C 1
ATOM 4644 O O . LEU A 1 575 ? -15.044 -14.420 -4.613 1.00 96.06 575 LEU A O 1
ATOM 4648 N N . LYS A 1 576 ? -16.059 -13.929 -6.564 1.00 96.44 576 LYS A N 1
ATOM 4649 C CA . LYS A 1 576 ? -14.986 -14.442 -7.418 1.00 96.44 576 LYS A CA 1
ATOM 4650 C C . LYS A 1 576 ? -13.667 -13.718 -7.136 1.00 96.44 576 LYS A C 1
ATOM 4652 O O . LYS A 1 576 ? -12.676 -14.378 -6.845 1.00 96.44 576 LYS A O 1
ATOM 4657 N N . LYS A 1 577 ? -13.682 -12.382 -7.142 1.00 96.00 577 LYS A N 1
ATOM 4658 C CA . LYS A 1 577 ? -12.501 -11.550 -6.882 1.00 96.00 577 LYS A CA 1
ATOM 4659 C C . LYS A 1 577 ? -11.895 -11.812 -5.499 1.00 96.00 577 LYS A C 1
ATOM 4661 O O . LYS A 1 577 ? -10.679 -11.892 -5.380 1.00 96.00 577 LYS A O 1
ATOM 4666 N N . CYS A 1 578 ? -12.718 -11.969 -4.462 1.00 97.69 578 CYS A N 1
ATOM 4667 C CA . CYS A 1 578 ? -12.237 -12.255 -3.108 1.00 97.69 578 CYS A CA 1
ATOM 4668 C C . CYS A 1 578 ? -11.609 -13.651 -3.018 1.00 97.69 578 CYS A C 1
ATOM 4670 O O . CYS A 1 578 ? -10.526 -13.790 -2.458 1.00 97.69 578 CYS A O 1
ATOM 4672 N N . LYS A 1 579 ? -12.242 -14.675 -3.612 1.00 97.25 579 LYS A N 1
ATOM 4673 C CA . LYS A 1 579 ? -11.676 -16.035 -3.685 1.00 97.25 579 LYS A CA 1
ATOM 4674 C C . LYS A 1 579 ? -10.324 -16.043 -4.398 1.00 97.25 579 LYS A C 1
ATOM 4676 O O . LYS A 1 579 ? -9.367 -16.602 -3.872 1.00 97.25 579 LYS A O 1
ATOM 4681 N N . GLU A 1 580 ? -10.251 -15.390 -5.559 1.00 95.44 580 GLU A N 1
ATOM 4682 C CA . GLU A 1 580 ? -9.011 -15.238 -6.326 1.00 95.44 580 GLU A CA 1
ATOM 4683 C C . GLU A 1 580 ? -7.952 -14.508 -5.493 1.00 95.44 580 GLU A C 1
ATOM 4685 O O . GLU A 1 580 ? -6.858 -15.032 -5.337 1.00 95.44 580 GLU A O 1
ATOM 4690 N N . SER A 1 581 ? -8.286 -13.385 -4.850 1.00 95.94 581 SER A N 1
ATOM 4691 C CA . SER A 1 581 ? -7.339 -12.634 -4.012 1.00 95.94 581 SER A CA 1
ATOM 4692 C C . SER A 1 581 ? -6.756 -13.471 -2.869 1.00 95.94 581 SER A C 1
ATOM 4694 O O . SER A 1 581 ? -5.548 -13.437 -2.653 1.00 95.94 581 SER A O 1
ATOM 4696 N N . VAL A 1 582 ? -7.579 -14.236 -2.142 1.00 97.56 582 VAL A N 1
ATOM 4697 C CA . VAL A 1 582 ? -7.104 -15.091 -1.035 1.00 97.56 582 VAL A CA 1
ATOM 4698 C C . VAL A 1 582 ? -6.176 -16.191 -1.553 1.00 97.56 582 VAL A C 1
ATOM 4700 O O . VAL A 1 582 ? -5.124 -16.455 -0.962 1.00 97.56 582 VAL A O 1
ATOM 4703 N N . GLN A 1 583 ? -6.540 -16.815 -2.676 1.00 95.94 583 GLN A N 1
ATOM 4704 C CA . GLN A 1 583 ? -5.714 -17.833 -3.318 1.00 95.94 583 GLN A CA 1
ATOM 4705 C C . GLN A 1 583 ? -4.384 -17.243 -3.810 1.00 95.94 583 GLN A C 1
ATOM 4707 O O . GLN A 1 583 ? -3.323 -17.790 -3.519 1.00 95.94 583 GLN A O 1
ATOM 4712 N N . GLU A 1 584 ? -4.424 -16.115 -4.519 1.00 94.50 584 GLU A N 1
ATOM 4713 C CA . GLU A 1 584 ? -3.247 -15.458 -5.085 1.00 94.50 584 GLU A CA 1
ATOM 4714 C C . GLU A 1 584 ? -2.277 -14.984 -3.999 1.00 94.50 584 GLU A C 1
ATOM 4716 O O . GLU A 1 584 ? -1.075 -15.211 -4.129 1.00 94.50 584 GLU A O 1
ATOM 4721 N N . ASN A 1 585 ? -2.782 -14.402 -2.907 1.00 96.81 585 ASN A N 1
ATOM 4722 C CA . ASN A 1 585 ? -1.968 -13.993 -1.761 1.00 96.81 585 ASN A CA 1
ATOM 4723 C C . ASN A 1 585 ? -1.272 -15.190 -1.106 1.00 96.81 585 ASN A C 1
ATOM 4725 O O . ASN A 1 585 ? -0.082 -15.130 -0.792 1.00 96.81 585 ASN A O 1
ATOM 4729 N N . THR A 1 586 ? -2.005 -16.291 -0.925 1.00 96.19 586 THR A N 1
ATOM 4730 C CA . THR A 1 586 ? -1.471 -17.530 -0.350 1.00 96.19 586 THR A CA 1
ATOM 4731 C C . THR A 1 586 ? -0.386 -18.123 -1.246 1.00 96.19 586 THR A C 1
ATOM 4733 O O . THR A 1 586 ? 0.700 -18.451 -0.774 1.00 96.19 586 THR A O 1
ATOM 4736 N N . GLU A 1 587 ? -0.624 -18.198 -2.555 1.00 94.19 587 GLU A N 1
ATOM 4737 C CA . GLU A 1 587 ? 0.370 -18.688 -3.512 1.00 94.19 587 GLU A CA 1
ATOM 4738 C C . GLU A 1 587 ? 1.605 -17.781 -3.591 1.00 94.19 587 GLU A C 1
ATOM 4740 O O . GLU A 1 587 ? 2.734 -18.280 -3.617 1.00 94.19 587 GLU A O 1
ATOM 4745 N N . GLN A 1 588 ? 1.410 -16.459 -3.590 1.00 94.50 588 GLN A N 1
ATOM 4746 C CA . GLN A 1 588 ? 2.498 -15.486 -3.569 1.00 94.50 588 GLN A CA 1
ATOM 4747 C C . GLN A 1 588 ? 3.366 -15.665 -2.324 1.00 94.50 588 GLN A C 1
ATOM 4749 O O . GLN A 1 588 ? 4.594 -15.688 -2.438 1.00 94.50 588 GLN A O 1
ATOM 4754 N N . TYR A 1 589 ? 2.736 -15.819 -1.158 1.00 96.19 589 TYR A N 1
ATOM 4755 C CA . TYR A 1 589 ? 3.425 -16.092 0.091 1.00 96.19 589 TYR A CA 1
ATOM 4756 C C . TYR A 1 589 ? 4.245 -17.382 0.003 1.00 96.19 589 TYR A C 1
ATOM 4758 O O . TYR A 1 589 ? 5.467 -17.336 0.128 1.00 96.19 589 TYR A O 1
ATOM 4766 N N . THR A 1 590 ? 3.600 -18.513 -0.300 1.00 94.75 590 THR A N 1
ATOM 4767 C CA . THR A 1 590 ? 4.245 -19.834 -0.338 1.00 94.75 590 THR A CA 1
ATOM 4768 C C . THR A 1 590 ? 5.414 -19.898 -1.323 1.00 94.75 590 THR A C 1
ATOM 4770 O O . THR A 1 590 ? 6.402 -20.574 -1.052 1.00 94.75 590 THR A O 1
ATOM 4773 N N . ARG A 1 591 ? 5.331 -19.213 -2.471 1.00 92.94 591 ARG A N 1
ATOM 4774 C CA . ARG A 1 591 ? 6.384 -19.269 -3.500 1.00 92.94 591 ARG A CA 1
ATOM 4775 C C . ARG A 1 591 ? 7.560 -18.325 -3.240 1.00 92.94 591 ARG A C 1
ATOM 4777 O O . ARG A 1 591 ? 8.655 -18.607 -3.718 1.00 92.94 591 ARG A O 1
ATOM 4784 N N . GLN A 1 592 ? 7.354 -17.200 -2.549 1.00 94.12 592 GLN A N 1
ATOM 4785 C CA . GLN A 1 592 ? 8.371 -16.138 -2.461 1.00 94.12 592 GLN A CA 1
ATOM 4786 C C . GLN A 1 592 ? 8.856 -15.810 -1.047 1.00 94.12 592 GLN A C 1
ATOM 4788 O O . GLN A 1 592 ? 9.893 -15.154 -0.922 1.00 94.12 592 GLN A O 1
ATOM 4793 N N . SER A 1 593 ? 8.160 -16.247 0.008 1.00 94.12 593 SER A N 1
ATOM 4794 C CA . SER A 1 593 ? 8.488 -15.856 1.384 1.00 94.12 593 SER A CA 1
ATOM 4795 C C . SER A 1 593 ? 9.913 -16.247 1.779 1.00 94.12 593 SER A C 1
ATOM 4797 O O . SER A 1 593 ? 10.620 -15.411 2.333 1.00 94.12 593 SER A O 1
ATOM 4799 N N . SER A 1 594 ? 10.387 -17.449 1.429 1.00 94.31 594 SER A N 1
ATOM 4800 C CA . SER A 1 594 ? 11.751 -17.907 1.742 1.00 94.31 594 SER A CA 1
ATOM 4801 C C . SER A 1 594 ? 12.827 -17.014 1.119 1.00 94.31 594 SER A C 1
ATOM 4803 O O . SER A 1 594 ? 13.722 -16.551 1.823 1.00 94.31 594 SER A O 1
ATOM 4805 N N . ASN A 1 595 ? 12.698 -16.693 -0.173 1.00 94.25 595 ASN A N 1
ATOM 4806 C CA . ASN A 1 595 ? 13.636 -15.808 -0.873 1.00 94.25 595 ASN A CA 1
ATOM 4807 C C . ASN A 1 595 ? 13.638 -14.398 -0.266 1.00 94.25 595 ASN A C 1
ATOM 4809 O O . ASN A 1 595 ? 14.684 -13.755 -0.178 1.00 94.25 595 ASN A O 1
ATOM 4813 N N . PHE A 1 596 ? 12.469 -13.902 0.148 1.00 95.69 596 PHE A N 1
ATOM 4814 C CA . PHE A 1 596 ? 12.352 -12.594 0.787 1.00 95.69 596 PHE A CA 1
ATOM 4815 C C . PHE A 1 596 ? 12.935 -12.588 2.210 1.00 95.69 596 PHE A C 1
ATOM 4817 O O . PHE A 1 596 ? 13.679 -11.667 2.545 1.00 95.69 596 PHE A O 1
ATOM 4824 N N . LYS A 1 597 ? 12.675 -13.633 3.013 1.00 95.56 597 LYS A N 1
ATOM 4825 C CA . LYS A 1 597 ? 13.282 -13.854 4.340 1.00 95.56 597 LYS A CA 1
ATOM 4826 C C . LYS A 1 597 ? 14.812 -13.852 4.242 1.00 95.56 597 LYS A C 1
ATOM 4828 O O . LYS A 1 597 ? 15.465 -13.085 4.947 1.00 95.56 597 LYS A O 1
ATOM 4833 N N . GLU A 1 598 ? 15.374 -14.627 3.314 1.00 96.00 598 GLU A N 1
ATOM 4834 C CA . GLU A 1 598 ? 16.821 -14.692 3.076 1.00 96.00 598 GLU A CA 1
ATOM 4835 C C . GLU A 1 598 ? 17.395 -13.336 2.635 1.00 96.00 598 GLU A C 1
ATOM 4837 O O . GLU A 1 598 ? 18.444 -12.910 3.119 1.00 96.00 598 GLU A O 1
ATOM 4842 N N . TRP A 1 599 ? 16.703 -12.624 1.741 1.00 96.50 599 TRP A N 1
ATOM 4843 C CA . TRP A 1 599 ? 17.135 -11.300 1.297 1.00 96.50 599 TRP A CA 1
ATOM 4844 C C . TRP A 1 599 ? 17.177 -10.297 2.453 1.00 96.50 599 TRP A C 1
ATOM 4846 O O . TRP A 1 599 ? 18.210 -9.666 2.648 1.00 96.50 599 TRP A O 1
ATOM 4856 N N . VAL A 1 600 ? 16.127 -10.207 3.279 1.00 96.31 600 VAL A N 1
ATOM 4857 C CA . VAL A 1 600 ? 16.114 -9.313 4.454 1.00 96.31 600 VAL A CA 1
ATOM 4858 C C . VAL A 1 600 ? 17.220 -9.668 5.447 1.00 96.31 600 VAL A C 1
ATOM 4860 O O . VAL A 1 600 ? 17.809 -8.777 6.054 1.00 96.31 600 VAL A O 1
ATOM 4863 N N . GLN A 1 601 ? 17.548 -10.953 5.606 1.00 94.00 601 GLN A N 1
ATOM 4864 C CA . GLN A 1 601 ? 18.646 -11.371 6.476 1.00 94.00 601 GLN A CA 1
ATOM 4865 C C . GLN A 1 601 ? 20.016 -10.873 5.994 1.00 94.00 601 GLN A C 1
ATOM 4867 O O . GLN A 1 601 ? 20.848 -10.567 6.853 1.00 94.00 601 GLN A O 1
ATOM 4872 N N . LYS A 1 602 ? 20.220 -10.772 4.671 1.00 94.94 602 LYS A N 1
ATOM 4873 C CA . LYS A 1 602 ? 21.465 -10.340 4.010 1.00 94.94 602 LYS A CA 1
ATOM 4874 C C . LYS A 1 602 ? 21.646 -8.825 3.907 1.00 94.94 602 LYS A C 1
ATOM 4876 O O . LYS A 1 602 ? 22.738 -8.390 3.560 1.00 94.94 602 LYS A O 1
ATOM 4881 N N . ILE A 1 603 ? 20.606 -8.028 4.151 1.00 90.69 603 ILE A N 1
ATOM 4882 C CA . ILE A 1 603 ? 20.745 -6.567 4.158 1.00 90.69 603 ILE A CA 1
ATOM 4883 C C . ILE A 1 603 ? 21.539 -6.164 5.400 1.00 90.69 603 ILE A C 1
ATOM 4885 O O . ILE A 1 603 ? 21.165 -6.527 6.519 1.00 90.69 603 ILE A O 1
ATOM 4889 N N . GLU A 1 604 ? 22.629 -5.430 5.183 1.00 72.19 604 GLU A N 1
ATOM 4890 C CA . GLU A 1 604 ? 23.548 -4.975 6.233 1.00 72.19 604 GLU A CA 1
ATOM 4891 C C . GLU A 1 604 ? 23.040 -3.762 7.023 1.00 72.19 604 GLU A C 1
ATOM 4893 O O . GLU A 1 604 ? 22.490 -2.787 6.462 1.00 72.19 604 GLU A O 1
#

InterPro domains:
  IPR024571 ERAP1-like C-terminal domain [PF11838] (104-209)
  IPR050344 Peptidase M1 family aminopeptidases [PTHR11533] (1-600)

Sequence (604 aa):
KQAGFPLVSVKEIKSEKKEDINNENERVFELTQQRFSKRALENITGIQKEEILNEEDQRIWIIPIQAYILWEGQKVPDKLIFDMKDRKAVMKIKPPSPGSKLIWIKLNANQTGFYRVNYDKSLIDALAVELSHNAKDSSGKLIPTALLTTADRMGIQNDIAALSSISYGQVISFTKYLEFIRTGYSHENCFETWCDIMRNIRTPVRIFIEGMVAEYKIDKHEEQEIKVDKSENEKKSEQESEIKAFLKKYNKWMIQFVSDKASELGAETKGESESSNDVELRSLLQGALLGAGDEETSKRYLEKFDSILPIIQDCHRLLLIKHIKQSEERKLGLLKEVNEKEKEQSVDENDKIQFELRKEVDERLAIAVSSIPANERSLCFTAACKSENNKSEGIDALSKEIKKRMNNEYISIYPTNWNLIEAERRTALFAIYHCTSQKLLPNDRTSALTGFLRFNSSVMFESSLKLLEEPDTEISIKKMDLHHAAFLLSSMSSISGAKQMWTWLIQENGTDKETGKKKRDVFESLRQRLGGMLVSFFIEYATMNLVILKDDVDLQKRTAEFFEENVGSIPPYTLKKCKESVQENTEQYTRQSSNFKEWVQKIE

Secondary structure (DSSP, 8-state):
---S-EEEEEEE---SSTTSSSSTT-EEEEEEEEE-SHHHHTTTTT-S------TTTT----EEEEEEEEETT-SS-EEEEEEE-SSEEEEEE--SSTTPPEEEEEESGGG-SS-EEEE-HHHHHHHHHHHT-EEE-TTS-EEE--SS-HHHHHHHHHHHHHHHHHTTTSSS-HHHHHHHHHHHHTT---HHHHHHHHHHHHHHHHHHHHHHHHHHHHHHHHHHTS---TTHHHHHHHHHHHHHHHHHHHHHHHHHHHHHHHHHH-SS---TTS-HHHHHHHHHHHHHHHHHT-HHHHHHHHHHHHTTGGG--HHHHHHHHHHHHHHHHHHTT------HHHHTTS-HHHHHHHHHHHHHHHHHHHHHHHTS-TTTHHHHHHHHTS---S--HHHHHHHHHHHHHS-HHHHTTS-TTS-HHHHHHHHHHHHHHT---TTS-HHHHHHHHHHHTT---HHHHHHHHHHHH---TTTS--GGGHHHHHHHHHT-GGGTHHHHHHHHHT----B-TTT--B--HHHHHHHHHH-HHHHHHHHHHHHTT----TT-HHHHHHHHHHHHHTTTTS-HHHHHHHHHHHHHHHHHHHHHHHHHHHHHHH--

Organism: NCBI:txid222440

Foldseek 3Di:
DADAAKEKEKDWDDDPDCPPPPDNFKTKIKIFIWGPFLVLVCVVLVVDDDDPPPVNRVDFDFWWKWKFWDWPPDPATDIDTDTDGDRMDMDMDGDPDPPIHTQEMAICALVPIPYAYQYPPVRLVSQLQLLQDWDADPVRFTDRPRNGDPSRLLRSLVRLLSSQQRNLCSSHHPLNSVVSCLSRPLQPQFLVSVVSVCVSVLQLVLLLLLVLLVVLVLVVVVVVVPDDDDVVVVVNVVSLVLSVVLLLLVLVVQCVSLVVNLVSLDQDDPPPPDDPRSLSSNLSSLLSNLVSCPPVSLVVLQVLLVQLLVLDDPLLLCLLLVLVVVLVCVVVVNPDPPPPVVCVPPPPPPVVVSVVVLLVSLQSSLVSLPVPPPSSLLVSLSSLQDDDPDPDVVVVVSVVVLVVPDDPVSCVSDDPPDDPSSSSSLSSLQCLLLRPDPSRDPVSNLSSLLSNCQRLDPVSVVSLLSLLLDLPCNRHDDLVCSLVSLLSQCSNSNNSSLVVS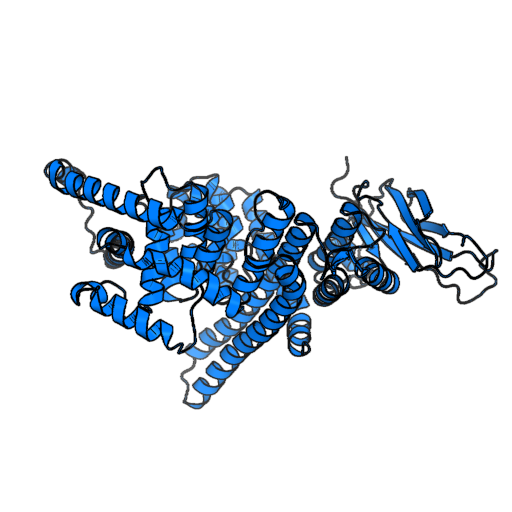LCLQLPFPAADPPPRHTDRPNVVSNCVSNDAPRSLSSLCSSQQSAEQEPSNPVSVVSLVSVLVVCPVSHDPVSSVNSVCNRVSSNVSNVSRSVVSSVSSVPRD